Protein AF-A0A378IJ86-F1 (afdb_monomer_lite)

Secondary structure (DSSP, 8-state):
-PPPSEEEEE-SBTTTB-----SS-GGGGGG-EEE--TT-S-S-TTS--TT-EEETTHHHHHHHHHHHHHTTEEEEE--GGGT---GGGHHHHHHHHHHHHHHH-TT-SSS-HHHHHHHHHHTTT---SS--HHHHHHHHHHHT--GGGEEEEES-GGGHHHHHHTT-EEEE----S-TTSTTTTHHHHHHHHHHS-HHHHHHHHHTSSS-HHHHHHHHHHHHHHHHHTHHHHHHHHHHHHHHHS-SS-S----HHHHHHHHHHHHHHHHHHHT-EE--TTSEEEEE-TTT--EEEEEHHHHHHHHHHHHHHTTSS-HHHHHHHHHHHHHHHHHH----PEETTS-BHHHHHHHHHHHHHHHHHHHHHTT-----PPP-

Organism: NCBI:txid28085

Sequence (379 aa):
MTKPKKIVVFDIDGPINHHCGGGDNGEHCNEYNFLPGKDRKQHFPNSSDQTDFFVSNLSYLKLTLEILSKNGIQPVIGSQRIHMLDERYKPVKEAMYNGLNHFFGKNRSYLKEDIAKEIGGELVGLDSNSSKNEILEKYKNKYELKPQDVILIDDNRGYEKPAKASQYKFVFAPRRAQINSVEDNAYLYETLFMTIPAKDIYNSVEKSSASNKEKCDFKKQLLTHQLFHLSKVTKDQLELLKEKELPSNSIDMKPKDTAARQTLQVLQHLIVDNKWELGYFGGVRIRDENTGARNIIPKGMYEILKEIEKAQKGHTTWSNALTVVQNKIAASADRKDHGFFNKRGETTQAFYDKTRQMLQELRDQESKEKVPELSSPVS

InterPro domains:
  IPR036412 HAD-like superfamily [SSF56784] (1-177)

pLDDT: mean 79.18, std 16.99, range [34.69, 98.69]

Radius of gyration: 23.37 Å; chains: 1; bounding box: 64×68×64 Å

Structure (mmCIF, N/CA/C/O backbone):
data_AF-A0A378IJ86-F1
#
_entry.id   AF-A0A378IJ86-F1
#
loop_
_atom_site.group_PDB
_atom_site.id
_atom_site.type_symbol
_atom_site.label_atom_id
_atom_site.label_alt_id
_atom_site.label_comp_id
_atom_site.label_asym_id
_atom_site.label_entity_id
_atom_site.label_seq_id
_atom_site.pdbx_PDB_ins_code
_atom_site.Cartn_x
_atom_site.Cartn_y
_atom_site.Cartn_z
_atom_site.occupancy
_atom_site.B_iso_or_equiv
_atom_site.auth_seq_id
_atom_site.auth_comp_id
_atom_site.auth_asym_id
_atom_site.auth_atom_id
_atom_site.pdbx_PDB_model_num
ATOM 1 N N . MET A 1 1 ? -10.608 -12.003 -17.502 1.00 52.38 1 MET A N 1
ATOM 2 C CA . MET A 1 1 ? -10.211 -11.420 -16.198 1.00 52.38 1 MET A CA 1
ATOM 3 C C . MET A 1 1 ? -11.063 -10.188 -15.964 1.00 52.38 1 MET A C 1
ATOM 5 O O . MET A 1 1 ? -11.328 -9.477 -16.924 1.00 52.38 1 MET A O 1
ATOM 9 N N . THR A 1 2 ? -11.524 -9.950 -14.739 1.00 68.31 2 THR A N 1
ATOM 10 C CA . THR A 1 2 ? -12.200 -8.694 -14.381 1.00 68.31 2 THR A CA 1
ATOM 11 C C . THR A 1 2 ? -11.208 -7.538 -14.479 1.00 68.31 2 THR A C 1
ATOM 13 O O . THR A 1 2 ? -10.095 -7.660 -13.964 1.00 68.31 2 THR A O 1
ATOM 16 N N . LYS A 1 3 ? -11.589 -6.439 -15.142 1.00 85.31 3 LYS A N 1
ATOM 17 C CA . LYS A 1 3 ? -10.769 -5.220 -15.206 1.00 85.31 3 LYS A CA 1
ATOM 18 C C . LYS A 1 3 ? -10.489 -4.708 -13.782 1.00 85.31 3 LYS A C 1
ATOM 20 O O . LYS A 1 3 ? -11.402 -4.753 -12.950 1.00 85.31 3 LYS A O 1
ATOM 25 N N . PRO A 1 4 ? -9.251 -4.283 -13.470 1.00 93.19 4 PRO A N 1
ATOM 26 C CA . PRO A 1 4 ? -8.937 -3.755 -12.151 1.00 93.19 4 PRO A CA 1
ATOM 27 C C . PRO A 1 4 ? -9.655 -2.426 -11.922 1.00 93.19 4 PRO A C 1
ATOM 29 O O . PRO A 1 4 ? -9.916 -1.690 -12.867 1.00 93.19 4 PRO A O 1
ATOM 32 N N . LYS A 1 5 ? -9.966 -2.116 -10.660 1.00 91.06 5 LYS A N 1
ATOM 33 C CA . LYS A 1 5 ? -10.597 -0.833 -10.298 1.00 91.06 5 LYS A CA 1
ATOM 34 C C . LYS A 1 5 ? -9.588 0.306 -10.214 1.00 91.06 5 LYS A C 1
ATOM 36 O O . LYS A 1 5 ? -9.933 1.443 -10.492 1.00 91.06 5 LYS A O 1
ATOM 41 N N . LYS A 1 6 ? -8.364 -0.019 -9.798 1.00 96.62 6 LYS A N 1
ATOM 42 C CA . LYS A 1 6 ? -7.204 0.874 -9.738 1.00 96.62 6 LYS A CA 1
ATOM 43 C C . LYS A 1 6 ? -5.955 0.074 -10.066 1.00 96.62 6 LYS A C 1
ATOM 45 O O . LYS A 1 6 ? -5.942 -1.155 -9.911 1.00 96.62 6 LYS A O 1
ATOM 50 N N . ILE A 1 7 ? -4.895 0.761 -10.455 1.00 98.44 7 ILE A N 1
ATOM 51 C CA . ILE A 1 7 ? -3.572 0.160 -10.619 1.00 98.44 7 ILE A CA 1
ATOM 52 C C . ILE A 1 7 ? -2.550 0.868 -9.739 1.00 98.44 7 ILE A C 1
ATOM 54 O O . ILE A 1 7 ? -2.640 2.067 -9.474 1.00 98.44 7 ILE A O 1
ATOM 58 N N . VAL A 1 8 ? -1.552 0.101 -9.317 1.00 98.69 8 VAL A N 1
ATOM 59 C CA . VAL A 1 8 ? -0.377 0.619 -8.623 1.00 98.69 8 VAL A CA 1
ATOM 60 C C . VAL A 1 8 ? 0.835 0.304 -9.484 1.00 98.69 8 VAL A C 1
ATOM 62 O O . VAL A 1 8 ? 1.158 -0.859 -9.723 1.00 98.69 8 VAL A O 1
ATOM 65 N N . VAL A 1 9 ? 1.469 1.346 -9.994 1.00 98.56 9 VAL A N 1
ATOM 66 C CA . VAL A 1 9 ? 2.594 1.292 -10.918 1.00 98.56 9 VAL A CA 1
ATOM 67 C C . VAL A 1 9 ? 3.873 1.411 -10.096 1.00 98.56 9 VAL A C 1
ATOM 69 O O . VAL A 1 9 ? 4.195 2.485 -9.599 1.00 98.56 9 VAL A O 1
ATOM 72 N N . PHE A 1 10 ? 4.577 0.297 -9.908 1.00 98.44 10 PHE A N 1
ATOM 73 C CA . PHE A 1 10 ? 5.804 0.247 -9.115 1.00 98.44 10 PHE A CA 1
ATOM 74 C C . PHE A 1 10 ? 7.016 0.518 -9.992 1.00 98.44 10 PHE A C 1
ATOM 76 O O . PHE A 1 10 ? 7.268 -0.253 -10.926 1.00 98.44 10 PHE A O 1
ATOM 83 N N . ASP A 1 11 ? 7.818 1.528 -9.659 1.00 96.94 11 ASP A N 1
ATOM 84 C CA . ASP A 1 11 ? 9.208 1.465 -10.081 1.00 96.94 11 ASP A CA 1
ATOM 85 C C . ASP A 1 11 ? 9.896 0.231 -9.487 1.00 96.94 11 ASP A C 1
ATOM 87 O O . ASP A 1 11 ? 9.488 -0.326 -8.463 1.00 96.94 11 ASP A O 1
ATOM 91 N N . ILE A 1 12 ? 10.921 -0.229 -10.190 1.00 94.69 12 ILE A N 1
ATOM 92 C CA . ILE A 1 12 ? 11.701 -1.390 -9.802 1.00 94.69 12 ILE A CA 1
ATOM 93 C C . ILE A 1 12 ? 12.874 -0.938 -8.956 1.00 94.69 12 ILE A C 1
ATOM 95 O O . ILE A 1 12 ? 12.980 -1.388 -7.822 1.00 94.69 12 ILE A O 1
ATOM 99 N N . ASP A 1 13 ? 13.724 -0.058 -9.474 1.00 89.94 13 ASP A N 1
ATOM 100 C CA . ASP A 1 13 ? 14.912 0.397 -8.755 1.00 89.94 13 ASP A CA 1
ATOM 101 C C . ASP A 1 13 ? 14.500 1.344 -7.634 1.00 89.94 13 ASP A C 1
ATOM 103 O O . ASP A 1 13 ? 13.776 2.293 -7.883 1.00 89.94 13 ASP A O 1
ATOM 107 N N . GLY A 1 14 ? 14.887 1.036 -6.395 1.00 90.12 14 GLY A N 1
ATOM 108 C CA . GLY A 1 14 ? 14.390 1.737 -5.212 1.00 90.12 14 GLY A CA 1
ATOM 109 C C . GLY A 1 14 ? 13.197 1.020 -4.572 1.00 90.12 14 GLY A C 1
ATOM 110 O O . GLY A 1 14 ? 13.400 0.281 -3.610 1.00 90.12 14 GLY A O 1
ATOM 111 N N . PRO A 1 15 ? 11.945 1.157 -5.049 1.00 94.56 15 PRO A N 1
ATOM 112 C CA . PRO A 1 15 ? 10.793 0.597 -4.341 1.00 94.56 15 PRO A CA 1
ATOM 113 C C . PRO A 1 15 ? 10.793 -0.932 -4.198 1.00 94.56 15 PRO A C 1
ATOM 115 O O . PRO A 1 15 ? 10.200 -1.438 -3.243 1.00 94.56 15 PRO A O 1
ATOM 118 N N . ILE A 1 16 ? 11.429 -1.678 -5.110 1.00 94.94 16 ILE A N 1
ATOM 119 C CA . ILE A 1 16 ? 11.477 -3.153 -5.083 1.00 94.94 16 ILE A CA 1
ATOM 120 C C . ILE A 1 16 ? 12.928 -3.641 -5.026 1.00 94.94 16 ILE A C 1
ATOM 122 O O . ILE A 1 16 ? 13.309 -4.305 -4.064 1.00 94.94 16 ILE A O 1
ATOM 126 N N . ASN A 1 17 ? 13.706 -3.321 -6.059 1.00 91.38 17 ASN A N 1
ATOM 127 C CA . ASN A 1 17 ? 15.120 -3.625 -6.209 1.00 91.38 17 ASN A CA 1
ATOM 128 C C . ASN A 1 17 ? 15.953 -2.544 -5.516 1.00 91.38 17 ASN A C 1
ATOM 130 O O . ASN A 1 17 ? 16.263 -1.510 -6.109 1.00 91.38 17 ASN A O 1
ATOM 134 N N . HIS A 1 18 ? 16.286 -2.767 -4.250 1.00 83.25 18 HIS A N 1
ATOM 135 C CA . HIS A 1 18 ? 17.039 -1.805 -3.453 1.00 83.25 18 HIS A CA 1
ATOM 136 C C . HIS A 1 18 ? 18.303 -2.443 -2.898 1.00 83.25 18 HIS A C 1
ATOM 138 O O . HIS A 1 18 ? 18.242 -3.318 -2.030 1.00 83.25 18 HIS A O 1
ATOM 144 N N . HIS A 1 19 ? 19.449 -1.982 -3.393 1.00 70.44 19 HIS A N 1
ATOM 145 C CA . HIS A 1 19 ? 20.744 -2.368 -2.863 1.00 70.44 19 HIS A CA 1
ATOM 146 C C . HIS A 1 19 ? 21.157 -1.391 -1.760 1.00 70.44 19 HIS A C 1
ATOM 148 O O . HIS A 1 19 ? 21.377 -0.210 -2.018 1.00 70.44 19 HIS A O 1
ATOM 154 N N . CYS A 1 20 ? 21.303 -1.881 -0.533 1.00 56.44 20 CYS A N 1
ATOM 155 C CA . CYS A 1 20 ? 21.962 -1.122 0.521 1.00 56.44 20 CYS A CA 1
ATOM 156 C C . CYS A 1 20 ? 23.473 -1.365 0.411 1.00 56.44 20 CYS A C 1
ATOM 158 O O . CYS A 1 20 ? 23.983 -2.353 0.936 1.00 56.44 20 CYS A O 1
ATOM 160 N N . GLY A 1 21 ? 24.185 -0.490 -0.299 1.00 45.97 21 GLY A N 1
ATOM 161 C CA . GLY A 1 21 ? 25.644 -0.517 -0.384 1.00 45.97 21 GLY A CA 1
ATOM 162 C C . GLY A 1 21 ? 26.249 0.851 -0.066 1.00 45.97 21 GLY A C 1
ATOM 163 O O . GLY A 1 21 ? 26.013 1.799 -0.808 1.00 45.97 21 GLY A O 1
ATOM 164 N N . GLY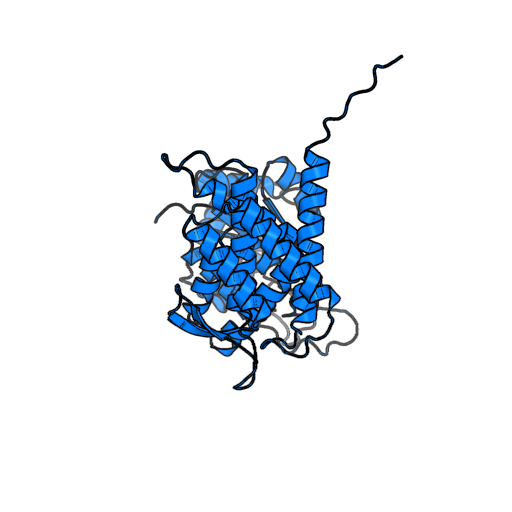 A 1 22 ? 27.058 0.937 1.001 1.00 39.12 22 GLY A N 1
ATOM 165 C CA . GLY A 1 22 ? 28.133 1.939 1.111 1.00 39.12 22 GLY A CA 1
ATOM 166 C C . GLY A 1 22 ? 27.963 3.127 2.071 1.00 39.12 22 GLY A C 1
ATOM 167 O O . GLY A 1 22 ? 28.344 4.233 1.704 1.00 39.12 22 GLY A O 1
ATOM 168 N N . GLY A 1 23 ? 27.451 2.930 3.288 1.00 36.47 23 GLY A N 1
ATOM 169 C CA . GLY A 1 23 ? 27.696 3.844 4.416 1.00 36.47 23 GLY A CA 1
ATOM 170 C C . GLY A 1 23 ? 28.409 3.077 5.529 1.00 36.47 23 GLY A C 1
ATOM 171 O O . GLY A 1 23 ? 28.021 1.940 5.787 1.00 36.47 23 GLY A O 1
ATOM 172 N N . ASP A 1 24 ? 29.473 3.650 6.099 1.00 37.84 24 ASP A N 1
ATOM 173 C CA . ASP A 1 24 ? 30.420 2.994 7.014 1.00 37.84 24 ASP A CA 1
ATOM 174 C C . ASP A 1 24 ? 29.744 2.059 8.031 1.00 37.84 24 ASP A C 1
ATOM 176 O O . ASP A 1 24 ? 28.826 2.456 8.746 1.00 37.84 24 ASP A O 1
ATOM 180 N N . ASN A 1 25 ? 30.258 0.826 8.099 1.00 40.72 25 ASN A N 1
ATOM 181 C CA . ASN A 1 25 ? 29.787 -0.339 8.865 1.00 40.72 25 ASN A CA 1
ATOM 182 C C . ASN A 1 25 ? 28.848 -1.256 8.065 1.00 40.72 25 ASN A C 1
ATOM 184 O O . ASN A 1 25 ? 27.633 -1.295 8.254 1.00 40.72 25 ASN A O 1
ATOM 188 N N . GLY A 1 26 ? 29.458 -2.074 7.198 1.00 41.69 26 GLY A N 1
ATOM 189 C CA . GLY A 1 26 ? 28.837 -3.184 6.463 1.00 41.69 26 GLY A CA 1
ATOM 190 C C . GLY A 1 26 ? 28.311 -4.337 7.334 1.00 41.69 26 GLY A C 1
ATOM 191 O O . GLY A 1 26 ? 28.428 -5.496 6.949 1.00 41.69 26 GLY A O 1
ATOM 192 N N . GLU A 1 27 ? 27.726 -4.045 8.494 1.00 43.28 27 GLU A N 1
ATOM 193 C CA . GLU A 1 27 ? 27.192 -5.038 9.433 1.00 43.28 27 GLU A CA 1
ATOM 194 C C . GLU A 1 27 ? 25.746 -5.461 9.122 1.00 43.28 27 GLU A C 1
ATOM 196 O O . GLU A 1 27 ? 25.273 -6.465 9.647 1.00 43.28 27 GLU A O 1
ATOM 201 N N . HIS A 1 28 ? 25.044 -4.774 8.213 1.00 45.78 28 HIS A N 1
ATOM 202 C CA . HIS A 1 28 ? 23.647 -5.093 7.873 1.00 45.78 28 HIS A CA 1
ATOM 203 C C . HIS A 1 28 ? 23.466 -5.857 6.552 1.00 45.78 28 HIS A C 1
ATOM 205 O O . HIS A 1 28 ? 22.340 -6.070 6.111 1.00 45.78 28 HIS A O 1
ATOM 211 N N . CYS A 1 29 ? 24.553 -6.311 5.913 1.00 46.25 29 CYS A N 1
ATOM 212 C CA . CYS A 1 29 ? 24.481 -6.924 4.582 1.00 46.25 29 CYS A CA 1
ATOM 213 C C . CYS A 1 29 ? 24.061 -8.403 4.533 1.00 46.25 29 CYS A C 1
ATOM 215 O O . CYS A 1 29 ? 23.881 -8.951 3.446 1.00 46.25 29 CYS A O 1
ATOM 217 N N . ASN A 1 30 ? 23.879 -9.048 5.686 1.00 42.94 30 ASN A N 1
ATOM 218 C CA . ASN A 1 30 ? 23.699 -10.501 5.774 1.00 42.94 30 ASN A CA 1
ATOM 219 C C . ASN A 1 30 ? 22.229 -10.973 5.774 1.00 42.94 30 ASN A C 1
ATOM 221 O O . ASN A 1 30 ? 21.989 -12.175 5.834 1.00 42.94 30 ASN A O 1
ATOM 225 N N . GLU A 1 31 ? 21.247 -10.068 5.686 1.00 53.41 31 GLU A N 1
ATOM 226 C CA . GLU A 1 31 ? 19.810 -10.403 5.779 1.00 53.41 31 GLU A CA 1
ATOM 227 C C . GLU A 1 31 ? 19.014 -10.153 4.481 1.00 53.41 31 GLU A C 1
ATOM 229 O O . GLU A 1 31 ? 17.782 -10.110 4.494 1.00 53.41 31 GLU A O 1
ATOM 234 N N . TYR A 1 32 ? 19.681 -9.983 3.335 1.00 64.44 32 TYR A N 1
ATOM 235 C CA . TYR A 1 32 ? 18.989 -9.686 2.078 1.00 64.44 32 TYR A CA 1
ATOM 236 C C . TYR A 1 32 ? 18.522 -10.928 1.325 1.00 64.44 32 TYR A C 1
ATOM 238 O O . TYR A 1 32 ? 19.252 -11.903 1.150 1.00 64.44 32 TYR A O 1
ATOM 246 N N . ASN A 1 33 ? 17.322 -10.823 0.753 1.00 77.88 33 ASN A N 1
ATOM 247 C CA . ASN A 1 33 ? 16.892 -11.711 -0.317 1.00 77.88 33 ASN A CA 1
ATOM 248 C C . ASN A 1 33 ? 17.600 -11.261 -1.598 1.00 77.88 33 ASN A C 1
ATOM 250 O O . ASN A 1 33 ? 17.225 -10.255 -2.205 1.00 77.88 33 ASN A O 1
ATOM 254 N N . PHE A 1 34 ? 18.663 -11.977 -1.949 1.00 83.62 34 PHE A N 1
ATOM 255 C CA . PHE A 1 34 ? 19.580 -11.634 -3.029 1.00 83.62 34 PHE A CA 1
ATOM 256 C C . PHE A 1 34 ? 19.547 -12.691 -4.132 1.00 83.62 34 PHE A C 1
ATOM 258 O O . PHE A 1 34 ? 19.656 -13.886 -3.859 1.00 83.62 34 PHE A O 1
ATOM 265 N N . LEU A 1 35 ? 19.407 -12.241 -5.378 1.00 82.69 35 LEU A N 1
ATOM 266 C CA . LEU A 1 35 ? 19.596 -13.067 -6.561 1.00 82.69 35 LEU A CA 1
ATOM 267 C C . LEU A 1 35 ? 20.782 -12.504 -7.358 1.00 82.69 35 LEU A C 1
ATOM 269 O O . LEU A 1 35 ? 20.665 -11.390 -7.878 1.00 82.69 35 LEU A O 1
ATOM 273 N N . PRO A 1 36 ? 21.900 -13.244 -7.472 1.00 78.25 36 PRO A N 1
ATOM 274 C CA . PRO A 1 36 ? 23.038 -12.793 -8.258 1.00 78.25 36 PRO A CA 1
ATOM 275 C C . PRO A 1 36 ? 22.717 -12.771 -9.753 1.00 78.25 36 PRO A C 1
ATOM 277 O O . PRO A 1 36 ? 21.987 -13.630 -10.264 1.00 78.25 36 PRO A O 1
ATOM 280 N N . GLY A 1 37 ? 23.331 -11.825 -10.462 1.00 76.12 37 GLY A N 1
ATOM 281 C CA . GLY A 1 37 ? 23.364 -11.804 -11.919 1.00 76.12 37 GLY A CA 1
ATOM 282 C C . GLY A 1 37 ? 23.957 -13.091 -12.503 1.00 76.12 37 GLY A C 1
ATOM 283 O O . GLY A 1 37 ? 24.889 -13.674 -11.945 1.00 76.12 37 GLY A O 1
ATOM 284 N N . LYS A 1 38 ? 23.427 -13.552 -13.645 1.00 66.94 38 LYS A N 1
ATOM 285 C CA . LYS A 1 38 ? 23.841 -14.826 -14.272 1.00 66.94 38 LYS A CA 1
ATOM 286 C C . LYS A 1 38 ? 25.328 -14.875 -14.649 1.00 66.94 38 LYS A C 1
ATOM 288 O O . LYS A 1 38 ? 25.912 -15.952 -14.599 1.00 66.94 38 LYS A O 1
ATOM 293 N N . ASP A 1 39 ? 25.928 -13.729 -14.970 1.00 62.59 39 ASP A N 1
ATOM 294 C CA . ASP A 1 39 ? 27.309 -13.619 -15.464 1.00 62.59 39 ASP A CA 1
ATOM 295 C C . ASP A 1 39 ? 28.267 -12.984 -14.440 1.00 62.59 39 ASP A C 1
ATOM 297 O O . ASP A 1 39 ? 29.343 -12.484 -14.789 1.00 62.59 39 ASP A O 1
ATOM 301 N N . ARG A 1 40 ? 27.884 -12.989 -13.158 1.00 63.50 40 ARG A N 1
ATOM 302 C CA . ARG A 1 40 ? 28.644 -12.361 -12.075 1.00 63.50 40 ARG A CA 1
ATOM 303 C C . ARG A 1 40 ? 30.025 -13.009 -11.938 1.00 63.50 40 ARG A C 1
ATOM 305 O O . ARG A 1 40 ? 30.159 -14.146 -11.488 1.00 63.50 40 ARG A O 1
ATOM 312 N N . LYS A 1 41 ? 31.078 -12.265 -12.294 1.00 53.88 41 LYS A N 1
ATOM 313 C CA . LYS A 1 41 ? 32.465 -12.772 -12.332 1.00 53.88 41 LYS A CA 1
ATOM 314 C C . LYS A 1 41 ? 33.105 -13.002 -10.952 1.00 53.88 41 LYS A C 1
ATOM 316 O O . LYS A 1 41 ? 34.183 -13.586 -10.898 1.00 53.88 41 LYS A O 1
ATOM 321 N N . GLN A 1 42 ? 32.489 -12.568 -9.843 1.00 48.97 42 GLN A N 1
ATOM 322 C CA . GLN A 1 42 ? 33.020 -12.754 -8.481 1.00 48.97 42 GLN A CA 1
ATOM 323 C C . GLN A 1 42 ? 31.921 -13.036 -7.437 1.00 48.97 42 GLN A C 1
ATOM 325 O O . GLN A 1 42 ? 30.808 -12.520 -7.507 1.00 48.97 42 GLN A O 1
ATOM 330 N N . HIS A 1 43 ? 32.247 -13.852 -6.429 1.00 45.84 43 HIS A N 1
ATOM 331 C CA . HIS A 1 43 ? 31.351 -14.279 -5.340 1.00 45.84 43 HIS A CA 1
ATOM 332 C C . HIS A 1 43 ? 31.147 -13.242 -4.209 1.00 45.84 43 HIS A C 1
ATOM 334 O O . HIS A 1 43 ? 30.522 -13.568 -3.207 1.00 45.84 43 HIS A O 1
ATOM 340 N N . PHE A 1 44 ? 31.612 -11.991 -4.341 1.00 44.28 44 PHE A N 1
ATOM 341 C CA . PHE A 1 44 ? 31.562 -11.007 -3.244 1.00 44.28 44 PHE A CA 1
ATOM 342 C C . PHE A 1 44 ? 30.490 -9.916 -3.435 1.00 44.28 44 PHE A C 1
ATOM 344 O O . PHE A 1 44 ? 30.369 -9.386 -4.535 1.00 44.28 44 PHE A O 1
ATOM 351 N N . PRO A 1 45 ? 29.713 -9.550 -2.397 1.00 48.81 45 PRO A N 1
ATOM 352 C CA . PRO A 1 45 ? 28.583 -8.603 -2.450 1.00 48.81 45 PRO A CA 1
ATOM 353 C C . PRO A 1 45 ? 28.964 -7.117 -2.625 1.00 48.81 45 PRO A C 1
ATOM 355 O O . PRO A 1 45 ? 28.083 -6.267 -2.600 1.00 48.81 45 PRO A O 1
ATOM 358 N N . ASN A 1 46 ? 30.247 -6.786 -2.821 1.00 48.28 46 ASN A N 1
ATOM 359 C CA . ASN A 1 46 ? 30.740 -5.400 -2.758 1.00 48.28 46 ASN A CA 1
ATOM 360 C C . ASN A 1 46 ? 30.872 -4.685 -4.117 1.00 48.28 46 ASN A C 1
ATOM 362 O O . ASN A 1 46 ? 31.369 -3.562 -4.163 1.00 48.28 46 ASN A O 1
ATOM 366 N N . SER A 1 47 ? 30.440 -5.300 -5.220 1.00 45.84 47 SER A N 1
ATOM 367 C CA . SER A 1 47 ? 30.302 -4.626 -6.516 1.00 45.84 47 SER A CA 1
ATOM 368 C C . SER A 1 47 ? 28.831 -4.591 -6.913 1.00 45.84 47 SER A C 1
ATOM 370 O O . SER A 1 47 ? 28.216 -5.653 -7.022 1.00 45.84 47 SER A O 1
ATOM 372 N N . SER A 1 48 ? 28.285 -3.396 -7.146 1.00 58.38 48 SER A N 1
ATOM 373 C CA . SER A 1 48 ? 26.925 -3.172 -7.643 1.00 58.38 48 SER A CA 1
ATOM 374 C C . SER A 1 48 ? 26.806 -3.593 -9.111 1.00 58.38 48 SER A C 1
ATOM 376 O O . SER A 1 48 ? 26.748 -2.768 -10.024 1.00 58.38 48 SER A O 1
ATOM 378 N N . ASP A 1 49 ? 26.808 -4.904 -9.355 1.00 72.25 49 ASP A N 1
ATOM 379 C CA . ASP A 1 49 ? 26.460 -5.441 -10.664 1.00 72.25 49 ASP A CA 1
ATOM 380 C C . ASP A 1 49 ? 25.019 -5.015 -10.981 1.00 72.25 49 ASP A C 1
ATOM 382 O O . ASP A 1 49 ? 24.096 -5.262 -10.209 1.00 72.25 49 ASP A O 1
ATOM 386 N N . GLN A 1 50 ? 24.807 -4.344 -12.112 1.00 75.06 50 GLN A N 1
ATOM 387 C CA . GLN A 1 50 ? 23.476 -3.861 -12.503 1.00 75.06 50 GLN A CA 1
ATOM 388 C C . GLN A 1 50 ? 22.489 -5.007 -12.790 1.00 75.06 50 GLN A C 1
ATOM 390 O O . GLN A 1 50 ? 21.285 -4.772 -12.933 1.00 75.06 50 GLN A O 1
ATOM 395 N N . THR A 1 51 ? 22.996 -6.240 -12.886 1.00 82.19 51 THR A N 1
ATOM 396 C CA . THR A 1 51 ? 22.222 -7.473 -13.047 1.00 82.19 51 THR A CA 1
ATOM 397 C C . THR A 1 51 ? 21.946 -8.204 -11.730 1.00 82.19 51 THR A C 1
ATOM 399 O O . THR A 1 51 ? 21.210 -9.192 -11.735 1.00 82.19 51 THR A O 1
ATOM 402 N N . ASP A 1 52 ? 22.469 -7.714 -10.604 1.00 84.19 52 ASP A N 1
ATOM 403 C CA . ASP A 1 52 ? 22.094 -8.186 -9.274 1.00 84.19 52 ASP A CA 1
ATOM 404 C C . ASP A 1 52 ? 20.687 -7.670 -8.897 1.00 84.19 52 ASP A C 1
ATOM 406 O O . ASP A 1 52 ? 20.282 -6.563 -9.268 1.00 84.19 52 ASP A O 1
ATOM 410 N N . PHE A 1 53 ? 19.920 -8.480 -8.155 1.00 88.06 53 PHE A N 1
ATOM 411 C CA . PHE A 1 53 ? 18.563 -8.125 -7.724 1.00 88.06 53 PHE A CA 1
ATOM 412 C C . PHE A 1 53 ? 18.370 -8.356 -6.222 1.00 88.06 53 PHE A C 1
ATOM 414 O O . PHE A 1 53 ? 18.528 -9.477 -5.729 1.00 88.06 53 PHE A O 1
ATOM 421 N N . PHE A 1 54 ? 17.987 -7.301 -5.499 1.00 88.50 54 PHE A N 1
ATOM 422 C CA . PHE A 1 54 ? 17.873 -7.293 -4.038 1.00 88.50 54 PHE A CA 1
ATOM 423 C C . PHE A 1 54 ? 16.463 -6.914 -3.595 1.00 88.50 54 PHE A C 1
ATOM 425 O O . PHE A 1 54 ? 15.972 -5.846 -3.947 1.00 88.50 54 PHE A O 1
ATOM 432 N N . VAL A 1 55 ? 15.833 -7.741 -2.758 1.00 90.50 55 VAL A N 1
ATOM 433 C CA . VAL A 1 55 ? 14.536 -7.420 -2.139 1.00 90.50 55 VAL A CA 1
ATOM 434 C C . VAL A 1 55 ? 14.672 -7.433 -0.618 1.00 90.50 55 VAL A C 1
ATOM 436 O O . VAL A 1 55 ? 14.468 -8.449 0.052 1.00 90.50 55 VAL A O 1
ATOM 439 N N . SER A 1 56 ? 15.033 -6.283 -0.054 1.00 85.06 56 SER A N 1
ATOM 440 C CA . SER A 1 56 ? 15.352 -6.145 1.372 1.00 85.06 56 SER A CA 1
ATOM 441 C C . SER A 1 56 ? 14.142 -6.287 2.306 1.00 85.06 56 SER A C 1
ATOM 443 O O . SER A 1 56 ? 14.286 -6.808 3.407 1.00 85.06 56 SER A O 1
ATOM 445 N N . ASN A 1 57 ? 12.938 -5.928 1.852 1.00 89.19 57 ASN A N 1
ATOM 446 C CA . ASN A 1 57 ? 11.687 -6.015 2.617 1.00 89.19 57 ASN A CA 1
ATOM 447 C C . ASN A 1 57 ? 10.703 -7.066 2.061 1.00 89.19 57 ASN A C 1
ATOM 449 O O . ASN A 1 57 ? 9.487 -6.851 2.036 1.00 89.19 57 ASN A O 1
ATOM 453 N N . LEU A 1 58 ? 11.219 -8.215 1.600 1.00 91.56 58 LEU A N 1
ATOM 454 C CA . LEU A 1 58 ? 10.470 -9.211 0.817 1.00 91.56 58 LEU A CA 1
ATOM 455 C C . LEU A 1 58 ? 9.108 -9.597 1.409 1.00 91.56 58 LEU A C 1
ATOM 457 O O . LEU A 1 58 ? 8.111 -9.534 0.690 1.00 91.56 58 LEU A O 1
ATOM 461 N N . SER A 1 59 ? 9.036 -9.985 2.687 1.00 91.88 59 SER A N 1
ATOM 462 C CA . SER A 1 59 ? 7.770 -10.429 3.294 1.00 91.88 59 SER A CA 1
ATOM 463 C C . SER A 1 59 ? 6.705 -9.324 3.289 1.00 91.88 59 SER A C 1
ATOM 465 O O . SER A 1 59 ? 5.539 -9.597 3.001 1.00 91.88 59 SER A O 1
ATOM 467 N N . TYR A 1 60 ? 7.102 -8.071 3.530 1.00 94.75 60 TYR A N 1
ATOM 468 C CA . TYR A 1 60 ? 6.212 -6.906 3.534 1.00 94.75 60 TYR A CA 1
ATOM 469 C C . TYR A 1 60 ? 5.720 -6.556 2.134 1.00 94.75 60 TYR A C 1
ATOM 471 O O . TYR A 1 60 ? 4.516 -6.389 1.911 1.00 94.75 60 TYR A O 1
ATOM 479 N N . LEU A 1 61 ? 6.646 -6.488 1.177 1.00 96.69 61 LEU A N 1
ATOM 480 C CA . LEU A 1 61 ? 6.336 -6.197 -0.215 1.00 96.69 61 LEU A CA 1
ATOM 481 C C . LEU A 1 61 ? 5.439 -7.287 -0.814 1.00 96.69 61 LEU A C 1
ATOM 483 O O . LEU A 1 61 ? 4.398 -6.978 -1.393 1.00 96.69 61 LEU A O 1
ATOM 487 N N . LYS A 1 62 ? 5.778 -8.566 -0.611 1.00 96.38 62 LYS A N 1
ATOM 488 C CA . LYS A 1 62 ? 4.982 -9.704 -1.091 1.00 96.38 62 LYS A CA 1
ATOM 489 C C . LYS A 1 62 ? 3.561 -9.672 -0.535 1.00 96.38 62 LYS A C 1
ATOM 491 O O . LYS A 1 62 ? 2.605 -9.769 -1.303 1.00 96.38 62 LYS A O 1
ATOM 496 N N . LEU A 1 63 ? 3.414 -9.495 0.779 1.00 97.19 63 LEU A N 1
ATOM 497 C CA . LEU A 1 63 ? 2.099 -9.435 1.413 1.00 97.19 63 LEU A CA 1
ATOM 498 C C . LEU A 1 63 ? 1.284 -8.237 0.897 1.00 97.19 63 LEU A C 1
ATOM 500 O O . LEU A 1 63 ? 0.098 -8.386 0.614 1.00 97.19 63 LEU A O 1
ATOM 504 N N . THR A 1 64 ? 1.919 -7.084 0.682 1.00 98.50 64 THR A N 1
ATOM 505 C CA . THR A 1 64 ? 1.274 -5.896 0.096 1.00 98.50 64 THR A CA 1
ATOM 506 C C . THR A 1 64 ? 0.766 -6.158 -1.323 1.00 98.50 64 THR A C 1
ATOM 508 O O . THR A 1 64 ? -0.401 -5.896 -1.614 1.00 98.50 64 THR A O 1
ATOM 511 N N . LEU A 1 65 ? 1.599 -6.731 -2.199 1.00 98.25 65 LEU A N 1
ATOM 512 C CA . LEU A 1 65 ? 1.227 -7.063 -3.581 1.00 98.25 65 LEU A CA 1
ATOM 513 C C . LEU A 1 65 ? 0.058 -8.060 -3.639 1.00 98.25 65 LEU A C 1
ATOM 515 O O . LEU A 1 65 ? -0.862 -7.905 -4.448 1.00 98.25 65 LEU A O 1
ATOM 519 N N . GLU A 1 66 ? 0.058 -9.058 -2.752 1.00 96.44 66 GLU A N 1
ATOM 520 C CA . GLU A 1 66 ? -1.038 -10.021 -2.625 1.00 96.44 66 GLU A CA 1
ATOM 521 C C . GLU A 1 66 ? -2.336 -9.373 -2.130 1.00 96.44 66 GLU A C 1
ATOM 523 O O . GLU A 1 66 ? -3.405 -9.675 -2.666 1.00 96.44 66 GLU A O 1
ATOM 528 N N . ILE A 1 67 ? -2.262 -8.485 -1.131 1.00 97.50 67 ILE A N 1
ATOM 529 C CA . ILE A 1 67 ? -3.428 -7.756 -0.612 1.00 97.50 67 ILE A CA 1
ATOM 530 C C . ILE A 1 67 ? -4.029 -6.874 -1.708 1.00 97.50 67 ILE A C 1
ATOM 532 O O . ILE A 1 67 ? -5.240 -6.938 -1.925 1.00 97.50 67 ILE A O 1
ATOM 536 N N . LEU A 1 68 ? -3.205 -6.109 -2.431 1.00 97.88 68 LEU A N 1
ATOM 537 C CA . LEU A 1 68 ? -3.652 -5.289 -3.561 1.00 97.88 68 LEU A CA 1
ATOM 538 C C . LEU A 1 68 ? -4.397 -6.145 -4.592 1.00 97.88 68 LEU A C 1
ATOM 540 O O . LEU A 1 68 ? -5.572 -5.899 -4.877 1.00 97.88 68 LEU A O 1
ATOM 544 N N . SER A 1 69 ? -3.752 -7.217 -5.062 1.00 95.12 69 SER A N 1
ATOM 545 C CA . SER A 1 69 ? -4.313 -8.090 -6.095 1.00 95.12 69 SER A CA 1
ATOM 546 C C . SER A 1 69 ? -5.627 -8.754 -5.668 1.00 95.12 69 SER A C 1
ATOM 548 O O . SER A 1 69 ? -6.586 -8.762 -6.441 1.00 95.12 69 SER A O 1
ATOM 550 N N . LYS A 1 70 ? -5.720 -9.256 -4.427 1.00 93.81 70 LYS A N 1
ATOM 551 C CA . LYS A 1 70 ? -6.946 -9.881 -3.894 1.00 93.81 70 LYS A CA 1
ATOM 552 C C . LYS A 1 70 ? -8.112 -8.901 -3.743 1.00 93.81 70 LYS A C 1
ATOM 554 O O . LYS A 1 70 ? -9.259 -9.338 -3.740 1.00 93.81 70 LYS A O 1
ATOM 559 N N . ASN A 1 71 ? -7.837 -7.601 -3.649 1.00 94.00 71 ASN A N 1
ATOM 560 C CA . ASN A 1 71 ? -8.851 -6.549 -3.544 1.00 94.00 71 ASN A CA 1
ATOM 561 C C . ASN A 1 71 ? -9.157 -5.869 -4.892 1.00 94.00 71 ASN A C 1
ATOM 563 O O . ASN A 1 71 ? -9.779 -4.808 -4.926 1.00 94.00 71 ASN A O 1
ATOM 567 N N . GLY A 1 72 ? -8.760 -6.480 -6.016 1.00 93.94 72 GLY A N 1
ATOM 568 C CA . GLY A 1 72 ? -9.067 -5.973 -7.358 1.00 93.94 72 GLY A CA 1
ATOM 569 C C . GLY A 1 72 ? -8.260 -4.735 -7.762 1.00 93.94 72 GLY A C 1
ATOM 570 O O . GLY A 1 72 ? -8.649 -4.034 -8.701 1.00 93.94 72 GLY A O 1
ATOM 571 N N . ILE A 1 73 ? -7.155 -4.470 -7.061 1.00 97.38 73 ILE A N 1
ATOM 572 C CA . ILE A 1 73 ? -6.160 -3.453 -7.401 1.00 97.38 73 ILE A CA 1
ATOM 573 C C . ILE A 1 73 ? -4.996 -4.169 -8.081 1.00 97.38 73 ILE A C 1
ATOM 575 O O . ILE A 1 73 ? -4.506 -5.163 -7.554 1.00 97.38 73 ILE A O 1
ATOM 579 N N . GLN A 1 74 ? -4.551 -3.709 -9.249 1.00 97.81 74 GLN A N 1
ATOM 580 C CA . GLN A 1 74 ? -3.526 -4.415 -10.026 1.00 97.81 74 GLN A CA 1
ATOM 581 C C . GLN A 1 74 ? -2.148 -3.758 -9.861 1.00 97.81 74 GLN A C 1
ATOM 583 O O . GLN A 1 74 ? -1.932 -2.673 -10.403 1.00 97.81 74 GLN A O 1
ATOM 588 N N . PRO A 1 75 ? -1.180 -4.408 -9.186 1.00 98.44 75 PRO A N 1
ATOM 589 C CA . PRO A 1 75 ? 0.204 -3.964 -9.227 1.00 98.44 75 PRO A CA 1
ATOM 590 C C . PRO A 1 75 ? 0.824 -4.272 -10.595 1.00 98.44 75 PRO A C 1
ATOM 592 O O . PRO A 1 75 ? 0.722 -5.406 -11.089 1.00 98.44 75 PRO A O 1
ATOM 595 N N . VAL A 1 76 ? 1.480 -3.281 -11.193 1.00 98.50 76 VAL A N 1
ATOM 596 C CA . VAL A 1 76 ? 2.152 -3.358 -12.500 1.00 98.50 76 VAL A CA 1
ATOM 597 C C . VAL A 1 76 ? 3.549 -2.735 -12.444 1.00 98.50 76 VAL A C 1
ATOM 599 O O . VAL A 1 76 ? 3.876 -2.022 -11.499 1.00 98.50 76 VAL A O 1
ATOM 602 N N . ILE A 1 77 ? 4.385 -3.028 -13.444 1.00 98.19 77 ILE A N 1
ATOM 603 C CA . ILE A 1 77 ? 5.781 -2.568 -13.502 1.00 98.19 77 ILE A CA 1
ATOM 604 C C . ILE A 1 77 ? 5.851 -1.205 -14.200 1.00 98.19 77 ILE A C 1
ATOM 606 O O . ILE A 1 77 ? 5.426 -1.081 -15.345 1.00 98.19 77 ILE A O 1
ATOM 610 N N . GLY A 1 78 ? 6.432 -0.214 -13.532 1.00 95.38 78 GLY A N 1
ATOM 611 C CA . GLY A 1 78 ? 6.584 1.176 -13.970 1.00 95.38 78 GLY A CA 1
ATOM 612 C C . GLY A 1 78 ? 8.018 1.635 -14.217 1.00 95.38 78 GLY A C 1
ATOM 613 O O . GLY A 1 78 ? 8.276 2.835 -1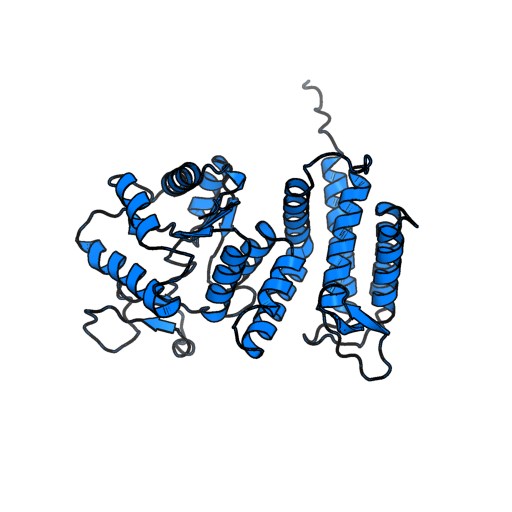4.225 1.00 95.38 78 GLY A O 1
ATOM 614 N N . SER A 1 79 ? 8.963 0.709 -14.360 1.00 93.19 79 SER A N 1
ATOM 615 C CA . SER A 1 79 ? 10.373 1.048 -14.564 1.00 93.19 79 SER A CA 1
ATOM 616 C C . SER A 1 79 ? 10.669 1.434 -16.010 1.00 93.19 79 SER A C 1
ATOM 618 O O . SER A 1 79 ? 10.142 0.824 -16.940 1.00 93.19 79 SER A O 1
ATOM 620 N N . GLN A 1 80 ? 11.592 2.374 -16.217 1.00 89.81 80 GLN A N 1
ATOM 621 C CA . GLN A 1 80 ? 12.107 2.726 -17.541 1.00 89.81 80 GLN A CA 1
ATOM 622 C C . GLN A 1 80 ? 12.745 1.515 -18.247 1.00 89.81 80 GLN A C 1
ATOM 624 O O . GLN A 1 80 ? 12.681 1.405 -19.472 1.00 89.81 80 GLN A O 1
ATOM 629 N N . ARG A 1 81 ? 13.254 0.534 -17.479 1.00 88.88 81 ARG A N 1
ATOM 630 C CA . ARG A 1 81 ? 13.815 -0.736 -17.985 1.00 88.88 81 ARG A CA 1
ATOM 631 C C . ARG A 1 81 ? 12.880 -1.481 -18.948 1.00 88.88 81 ARG A C 1
ATOM 633 O O . ARG A 1 81 ? 13.345 -2.287 -19.754 1.00 88.88 81 ARG A O 1
ATOM 640 N N . ILE A 1 82 ? 11.562 -1.250 -18.893 1.00 91.19 82 ILE A N 1
ATOM 641 C CA . ILE A 1 82 ? 10.602 -1.963 -19.749 1.00 91.19 82 ILE A CA 1
ATOM 642 C C . ILE A 1 82 ? 10.676 -1.551 -21.229 1.00 91.19 82 ILE A C 1
ATOM 644 O O . ILE A 1 82 ? 10.328 -2.376 -22.074 1.00 91.19 82 ILE A O 1
ATOM 648 N N . HIS A 1 83 ? 11.169 -0.349 -21.554 1.00 87.62 83 HIS A N 1
ATOM 649 C CA . HIS A 1 83 ? 11.208 0.188 -22.929 1.00 87.62 83 HIS A CA 1
ATOM 650 C C . HIS A 1 83 ? 12.600 0.649 -23.395 1.00 87.62 83 HIS A C 1
ATOM 652 O O . HIS A 1 83 ? 12.736 1.181 -24.496 1.00 87.62 83 HIS A O 1
ATOM 658 N N . MET A 1 84 ? 13.649 0.416 -22.599 1.00 83.31 84 MET A N 1
ATOM 659 C CA . MET A 1 84 ? 15.030 0.628 -23.041 1.00 83.31 84 MET A CA 1
ATOM 660 C C . MET A 1 84 ? 15.372 -0.314 -24.206 1.00 83.31 84 MET A C 1
ATOM 662 O O . MET A 1 84 ? 15.145 -1.523 -24.121 1.00 83.31 84 MET A O 1
ATOM 666 N N . LEU A 1 85 ? 15.904 0.261 -25.288 1.00 70.81 85 LEU A N 1
ATOM 667 C CA . LEU A 1 85 ? 16.225 -0.427 -26.546 1.00 70.81 85 LEU A CA 1
ATOM 668 C C . LEU A 1 85 ? 17.673 -0.886 -26.673 1.00 70.81 85 LEU A C 1
ATOM 670 O O . LEU A 1 85 ? 17.980 -1.732 -27.505 1.00 70.81 85 LEU A O 1
ATOM 674 N N . ASP A 1 86 ? 18.574 -0.273 -25.918 1.00 72.56 86 ASP A N 1
ATOM 675 C CA . ASP A 1 86 ? 19.998 -0.522 -26.066 1.00 72.56 86 ASP A CA 1
ATOM 676 C C . ASP A 1 86 ? 20.328 -1.936 -25.562 1.00 72.56 86 ASP A C 1
ATOM 678 O O . ASP A 1 86 ? 20.024 -2.290 -24.421 1.00 72.56 86 ASP A O 1
ATOM 682 N N . GLU A 1 87 ? 20.932 -2.750 -26.437 1.00 74.81 87 GLU A N 1
ATOM 683 C CA . GLU A 1 87 ? 21.308 -4.149 -26.179 1.00 74.81 87 GLU A CA 1
ATOM 684 C C . GLU A 1 87 ? 22.144 -4.305 -24.900 1.00 74.81 87 GLU A C 1
ATOM 686 O O . GLU A 1 87 ? 22.080 -5.344 -24.242 1.00 74.81 87 GLU A O 1
ATOM 691 N N . ARG A 1 88 ? 22.856 -3.253 -24.469 1.00 75.00 88 ARG A N 1
ATOM 692 C CA . ARG A 1 88 ? 23.577 -3.227 -23.186 1.00 75.00 88 ARG A CA 1
ATOM 693 C C . ARG A 1 88 ? 22.654 -3.386 -21.971 1.00 75.00 88 ARG A C 1
ATOM 695 O O . ARG A 1 88 ? 23.099 -3.885 -20.942 1.00 75.00 88 ARG A O 1
ATOM 702 N N . TYR A 1 89 ? 21.376 -3.018 -22.080 1.00 78.69 89 TYR A N 1
ATOM 703 C CA . TYR A 1 89 ? 20.375 -3.146 -21.012 1.00 78.69 89 TYR A CA 1
ATOM 704 C C . TYR A 1 89 ? 19.572 -4.443 -21.072 1.00 78.69 89 TYR A C 1
ATOM 706 O O . TYR A 1 89 ? 18.808 -4.729 -20.146 1.00 78.69 89 TYR A O 1
ATOM 714 N N . LYS A 1 90 ? 19.738 -5.263 -22.114 1.00 83.56 90 LYS A N 1
ATOM 715 C CA . LYS A 1 90 ? 19.051 -6.555 -22.209 1.00 83.56 90 LYS A CA 1
ATOM 716 C C . LYS A 1 90 ? 19.339 -7.460 -20.997 1.00 83.56 90 LYS A C 1
ATOM 718 O O . LYS A 1 90 ? 18.364 -7.925 -20.401 1.00 83.56 90 LYS A O 1
ATOM 723 N N . PRO A 1 91 ? 20.595 -7.630 -20.530 1.00 84.88 91 PRO A N 1
ATOM 724 C CA . PRO A 1 91 ? 20.877 -8.407 -19.318 1.00 84.88 91 PRO A CA 1
ATOM 725 C C . PRO A 1 91 ? 20.216 -7.823 -18.062 1.00 84.88 91 PRO A C 1
ATOM 727 O O . PRO A 1 91 ? 19.702 -8.561 -17.227 1.00 84.88 91 PRO A O 1
ATOM 730 N N . VAL A 1 92 ? 20.161 -6.493 -17.950 1.00 84.38 92 VAL A N 1
ATOM 731 C CA . VAL A 1 92 ? 19.557 -5.764 -16.818 1.00 84.38 92 VAL A CA 1
ATOM 732 C C . VAL A 1 92 ? 18.033 -5.950 -16.780 1.00 84.38 92 VAL A C 1
ATOM 734 O O . VAL A 1 92 ? 17.435 -6.146 -15.716 1.00 84.38 92 VAL A O 1
ATOM 737 N N . LYS A 1 93 ? 17.386 -5.937 -17.950 1.00 88.56 93 LYS A N 1
ATOM 738 C CA . LYS A 1 93 ? 15.952 -6.206 -18.112 1.00 88.56 93 LYS A CA 1
ATOM 739 C C . LYS A 1 93 ? 15.615 -7.671 -17.820 1.00 88.56 93 LYS A C 1
ATOM 741 O O . LYS A 1 93 ? 14.634 -7.952 -17.133 1.00 88.56 93 LYS A O 1
ATOM 746 N N . GLU A 1 94 ? 16.435 -8.606 -18.296 1.00 89.75 94 GLU A N 1
ATOM 747 C CA . GLU A 1 94 ? 16.286 -10.032 -17.989 1.00 89.75 94 GLU A CA 1
ATOM 748 C C . GLU A 1 94 ? 16.482 -10.317 -16.496 1.00 89.75 94 GLU A C 1
ATOM 750 O O . GLU A 1 94 ? 15.696 -11.063 -15.909 1.00 89.75 94 GLU A O 1
ATOM 755 N N . ALA A 1 95 ? 17.481 -9.698 -15.862 1.00 89.50 95 ALA A N 1
ATOM 756 C CA . ALA A 1 95 ? 17.719 -9.796 -14.425 1.00 89.50 95 ALA A CA 1
ATOM 757 C C . ALA A 1 95 ? 16.506 -9.330 -13.613 1.00 89.50 95 ALA A C 1
ATOM 759 O O . ALA A 1 95 ? 16.070 -10.042 -12.711 1.00 89.50 95 ALA A O 1
ATOM 760 N N . MET A 1 96 ? 15.893 -8.201 -13.988 1.00 93.38 96 MET A N 1
ATOM 761 C CA . MET A 1 96 ? 14.663 -7.712 -13.360 1.00 93.38 96 MET A CA 1
ATOM 762 C C . MET A 1 96 ? 13.540 -8.756 -13.403 1.00 93.38 96 MET A C 1
ATOM 764 O O . MET A 1 96 ? 12.967 -9.093 -12.366 1.00 93.38 96 MET A O 1
ATOM 768 N N . TYR A 1 97 ? 13.216 -9.300 -14.581 1.00 94.69 97 TYR A N 1
ATOM 769 C CA . TYR A 1 97 ? 12.139 -10.290 -14.685 1.00 94.69 97 TYR A CA 1
ATOM 770 C C . TYR A 1 97 ? 12.477 -11.599 -13.962 1.00 94.69 97 TYR A C 1
ATOM 772 O O . TYR A 1 97 ? 11.613 -12.172 -13.294 1.00 94.69 97 TYR A O 1
ATOM 780 N N . ASN A 1 98 ? 13.732 -12.051 -14.032 1.00 93.25 98 ASN A N 1
ATOM 781 C CA . ASN A 1 98 ? 14.200 -13.234 -13.312 1.00 93.25 98 ASN A CA 1
ATOM 782 C C . ASN A 1 98 ? 14.122 -13.047 -11.791 1.00 93.25 98 ASN A C 1
ATOM 784 O O . ASN A 1 98 ? 13.620 -13.939 -11.110 1.00 93.25 98 ASN A O 1
ATOM 788 N N . GLY A 1 99 ? 14.531 -11.887 -11.271 1.00 93.44 99 GLY A N 1
ATOM 789 C CA . GLY A 1 99 ? 14.420 -11.521 -9.858 1.00 93.44 99 GLY A CA 1
ATOM 790 C C . GLY A 1 99 ? 12.974 -11.534 -9.379 1.00 93.44 99 GLY A C 1
ATOM 791 O O . GLY A 1 99 ? 12.642 -12.216 -8.408 1.00 93.44 99 GLY A O 1
ATOM 792 N N . LEU A 1 100 ? 12.073 -10.883 -10.122 1.00 96.31 100 LEU A N 1
ATOM 793 C CA . LEU A 1 100 ? 10.644 -10.906 -9.805 1.00 96.31 100 LEU A CA 1
ATOM 794 C C . LEU A 1 100 ? 10.070 -12.336 -9.823 1.00 96.31 100 LEU A C 1
ATOM 796 O O . LEU A 1 100 ? 9.308 -12.716 -8.934 1.00 96.31 100 LEU A O 1
ATOM 800 N N . ASN A 1 101 ? 10.449 -13.147 -10.815 1.00 95.75 101 ASN A N 1
ATOM 801 C CA . ASN A 1 101 ? 10.035 -14.549 -10.924 1.00 95.75 101 ASN A CA 1
ATOM 802 C C . ASN A 1 101 ? 10.566 -15.414 -9.776 1.00 95.75 101 ASN A C 1
ATOM 804 O O . ASN A 1 101 ? 9.855 -16.311 -9.323 1.00 95.75 101 ASN A O 1
ATOM 808 N N . HIS A 1 102 ? 11.789 -15.156 -9.318 1.00 94.38 102 HIS A N 1
A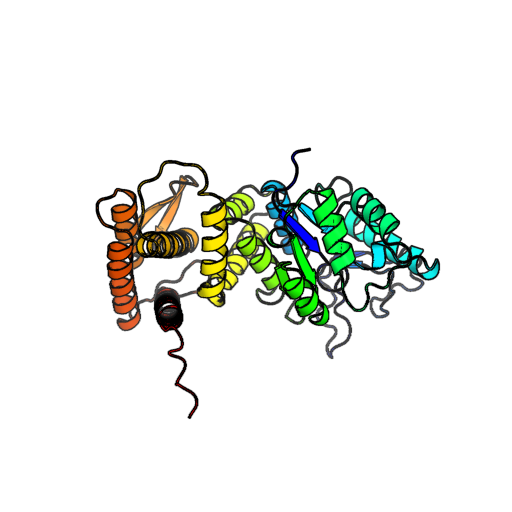TOM 809 C CA . HIS A 1 102 ? 12.425 -15.878 -8.225 1.00 94.38 102 HIS A CA 1
ATOM 810 C C . HIS A 1 102 ? 11.751 -15.567 -6.880 1.00 94.38 102 HIS A C 1
ATOM 812 O O . HIS A 1 102 ? 11.310 -16.486 -6.194 1.00 94.38 102 HIS A O 1
ATOM 818 N N . PHE A 1 103 ? 11.596 -14.286 -6.532 1.00 94.31 103 PHE A N 1
ATOM 819 C CA . PHE A 1 103 ? 11.099 -13.879 -5.212 1.00 94.31 103 PHE A CA 1
ATOM 820 C C . PHE A 1 103 ? 9.575 -13.958 -5.058 1.00 94.31 103 PHE A C 1
ATOM 822 O O . PHE A 1 103 ? 9.070 -14.259 -3.973 1.00 94.31 103 PHE A O 1
ATOM 829 N N . PHE A 1 104 ? 8.825 -13.714 -6.135 1.00 95.00 104 PHE A N 1
ATOM 830 C CA . PHE A 1 104 ? 7.358 -13.650 -6.093 1.00 95.00 104 PHE A CA 1
ATOM 831 C C . PHE A 1 104 ? 6.673 -14.797 -6.848 1.00 95.00 104 PHE A C 1
ATOM 833 O O . PHE A 1 104 ? 5.449 -14.916 -6.817 1.00 95.00 104 PHE A O 1
ATOM 840 N N . GLY A 1 105 ? 7.449 -15.666 -7.502 1.00 93.88 105 GLY A N 1
ATOM 841 C CA . GLY A 1 105 ? 6.950 -16.782 -8.300 1.00 93.88 105 GLY A CA 1
ATOM 842 C C . GLY A 1 105 ? 6.540 -16.377 -9.719 1.00 93.88 105 GLY A C 1
ATOM 843 O O . GLY A 1 105 ? 6.122 -15.249 -9.982 1.00 93.88 105 GLY A O 1
ATOM 844 N N . LYS A 1 106 ? 6.636 -17.327 -10.657 1.00 93.50 106 LYS A N 1
ATOM 845 C CA . LYS A 1 106 ? 6.332 -17.116 -12.089 1.00 93.50 106 LYS A CA 1
ATOM 846 C C . LYS A 1 106 ? 4.839 -16.918 -12.381 1.00 93.50 106 LYS A C 1
ATOM 848 O O . LYS A 1 106 ? 4.488 -16.153 -13.267 1.00 93.50 106 LYS A O 1
ATOM 853 N N . ASN A 1 107 ? 3.965 -17.563 -11.606 1.00 91.56 107 ASN A N 1
ATOM 854 C CA . ASN A 1 107 ? 2.510 -17.567 -11.824 1.00 91.56 107 ASN A CA 1
ATOM 855 C C . ASN A 1 107 ? 1.767 -16.496 -11.003 1.00 91.56 107 ASN A C 1
ATOM 857 O O . ASN A 1 107 ? 0.570 -16.623 -10.742 1.00 91.56 107 ASN A O 1
ATOM 861 N N . ARG A 1 108 ? 2.474 -15.458 -10.545 1.00 93.12 108 ARG A N 1
ATOM 862 C CA . ARG A 1 108 ? 1.888 -14.358 -9.771 1.00 93.12 108 ARG A CA 1
ATOM 863 C C . ARG A 1 108 ? 0.855 -13.577 -10.592 1.00 93.12 108 ARG A C 1
ATOM 865 O O . ARG A 1 108 ? 0.988 -13.391 -11.801 1.00 93.12 108 ARG A O 1
ATOM 872 N N . SER A 1 109 ? -0.179 -13.075 -9.923 1.00 92.25 109 SER A N 1
ATOM 873 C CA . SER A 1 109 ? -1.219 -12.240 -10.541 1.00 92.25 109 SER A CA 1
ATOM 874 C C . SER A 1 109 ? -0.795 -10.778 -10.734 1.00 92.25 109 SER A C 1
ATOM 876 O O . SER A 1 109 ? -1.482 -10.031 -11.425 1.00 92.25 109 SER A O 1
ATOM 878 N N . TYR A 1 110 ? 0.330 -10.370 -10.151 1.00 96.69 110 TYR A N 1
ATOM 879 C CA . TYR A 1 110 ? 0.829 -8.997 -10.092 1.00 96.69 110 TYR A CA 1
ATOM 880 C C . TYR A 1 110 ? 2.220 -8.861 -10.721 1.00 96.69 110 TYR A C 1
ATOM 882 O O . TYR A 1 110 ? 2.943 -9.845 -10.832 1.00 96.69 110 TYR A O 1
ATOM 890 N N . LEU A 1 111 ? 2.615 -7.644 -11.118 1.00 97.69 111 LEU A N 1
ATOM 891 C CA . LEU A 1 111 ? 3.931 -7.362 -11.721 1.00 97.69 111 LEU A CA 1
ATOM 892 C C . LEU A 1 111 ? 4.268 -8.321 -12.880 1.00 97.69 111 LEU A C 1
ATOM 894 O O . LEU A 1 111 ? 5.348 -8.925 -12.913 1.00 97.69 111 LEU A O 1
ATOM 898 N N . LYS A 1 112 ? 3.304 -8.542 -13.781 1.00 96.31 112 LYS A N 1
ATOM 899 C CA . LYS A 1 112 ? 3.444 -9.530 -14.851 1.00 96.31 112 LYS A CA 1
ATOM 900 C C . LYS A 1 112 ? 4.335 -9.020 -15.980 1.00 96.31 112 LYS A C 1
ATOM 902 O O . LYS A 1 112 ? 4.231 -7.872 -16.409 1.00 96.31 112 LYS A O 1
ATOM 907 N N . GLU A 1 113 ? 5.207 -9.903 -16.447 1.00 95.31 113 GLU A N 1
ATOM 908 C CA . GLU A 1 113 ? 6.198 -9.611 -17.479 1.00 95.31 113 GLU A CA 1
ATOM 909 C C . GLU A 1 113 ? 5.571 -9.386 -18.858 1.00 95.31 113 GLU A C 1
ATOM 911 O O . GLU A 1 113 ? 5.981 -8.466 -19.557 1.00 95.31 113 GLU A O 1
ATOM 916 N N . ASP A 1 114 ? 4.572 -10.184 -19.235 1.00 95.12 114 ASP A N 1
ATOM 917 C CA . ASP A 1 114 ? 3.851 -10.071 -20.509 1.00 95.12 114 ASP A CA 1
ATOM 918 C C . ASP A 1 114 ? 3.212 -8.686 -20.675 1.00 95.12 114 ASP A C 1
ATOM 920 O O . ASP A 1 114 ? 3.443 -8.013 -21.676 1.00 95.12 114 ASP A O 1
ATOM 924 N N . ILE A 1 115 ? 2.514 -8.216 -19.640 1.00 94.88 115 ILE A N 1
ATOM 925 C CA . ILE A 1 115 ? 1.897 -6.888 -19.605 1.00 94.88 115 ILE A CA 1
ATOM 926 C C . ILE A 1 115 ? 2.969 -5.793 -19.695 1.00 94.88 115 ILE A C 1
ATOM 928 O O . ILE A 1 115 ? 2.818 -4.836 -20.450 1.00 94.88 115 ILE A O 1
ATOM 932 N N . ALA A 1 116 ? 4.064 -5.922 -18.941 1.00 95.44 116 ALA A N 1
ATOM 933 C CA . ALA A 1 116 ? 5.138 -4.931 -18.957 1.00 95.44 116 ALA A CA 1
ATOM 934 C C . ALA A 1 116 ? 5.872 -4.877 -20.309 1.00 95.44 116 ALA A C 1
ATOM 936 O O . ALA A 1 116 ? 6.281 -3.800 -20.737 1.00 95.44 116 ALA A O 1
ATOM 937 N N . LYS A 1 117 ? 6.037 -6.021 -20.985 1.00 94.38 117 LYS A N 1
ATOM 938 C CA . LYS A 1 117 ? 6.625 -6.105 -22.330 1.00 94.38 117 LYS A CA 1
ATOM 939 C C . LYS A 1 117 ? 5.720 -5.485 -23.389 1.00 94.38 117 LYS A C 1
ATOM 941 O O . LYS A 1 117 ? 6.234 -4.787 -24.253 1.00 94.38 117 LYS A O 1
ATOM 946 N N . GLU A 1 118 ? 4.411 -5.710 -23.300 1.00 94.75 118 GLU A N 1
ATOM 947 C CA . GLU A 1 118 ? 3.418 -5.085 -24.182 1.00 94.75 118 GLU A CA 1
ATOM 948 C C . GLU A 1 118 ? 3.491 -3.554 -24.082 1.00 94.75 118 GLU A C 1
ATOM 950 O O . GLU A 1 118 ? 3.786 -2.887 -25.069 1.00 94.75 118 GLU A O 1
ATOM 955 N N . ILE A 1 119 ? 3.356 -3.010 -22.866 1.00 95.19 119 ILE A N 1
ATOM 956 C CA . ILE A 1 119 ? 3.449 -1.563 -22.612 1.00 95.19 119 ILE A CA 1
ATOM 957 C C . ILE A 1 119 ? 4.813 -1.012 -23.038 1.00 95.19 119 ILE A C 1
ATOM 959 O O . ILE A 1 119 ? 4.894 0.034 -23.675 1.00 95.19 119 ILE A O 1
ATOM 963 N N . GLY A 1 120 ? 5.897 -1.720 -22.710 1.00 92.69 120 GLY A N 1
ATOM 964 C CA . GLY A 1 120 ? 7.249 -1.305 -23.067 1.00 92.69 120 GLY A CA 1
ATOM 965 C C . GLY A 1 120 ? 7.506 -1.271 -24.575 1.00 92.69 120 GLY A C 1
ATOM 966 O O . GLY A 1 120 ? 8.223 -0.390 -25.041 1.00 92.69 120 GLY A O 1
ATOM 967 N N . GLY A 1 121 ? 6.896 -2.181 -25.341 1.00 91.56 121 GLY A N 1
ATOM 968 C CA . GLY A 1 121 ? 6.979 -2.206 -26.803 1.00 91.56 121 GLY A CA 1
ATOM 969 C C . GLY A 1 121 ? 6.346 -0.981 -27.466 1.00 91.56 121 GLY A C 1
ATOM 970 O O . GLY A 1 121 ? 6.848 -0.510 -28.482 1.00 91.56 121 GLY A O 1
ATOM 971 N N . GLU A 1 122 ? 5.297 -0.417 -26.864 1.00 90.88 122 GLU A N 1
ATOM 972 C CA . GLU A 1 122 ? 4.644 0.807 -27.351 1.00 90.88 122 GLU A CA 1
ATOM 973 C C . GLU A 1 122 ? 5.389 2.103 -26.997 1.00 90.88 122 GLU A C 1
ATOM 975 O O . GLU A 1 122 ? 5.051 3.165 -27.517 1.00 90.88 122 GLU A O 1
ATOM 980 N N . LEU A 1 123 ? 6.363 2.032 -26.088 1.00 89.50 123 LEU A N 1
ATOM 981 C CA . LEU A 1 123 ? 7.119 3.180 -25.568 1.00 89.50 123 LEU A CA 1
ATOM 982 C C . LEU A 1 123 ? 8.548 3.251 -26.122 1.00 89.50 123 LEU A C 1
ATOM 984 O O . LEU A 1 123 ? 9.361 4.069 -25.693 1.00 89.50 123 LEU A O 1
ATOM 988 N N . VAL A 1 124 ? 8.863 2.368 -27.065 1.00 82.94 124 VAL A N 1
ATOM 989 C CA . VAL A 1 124 ? 10.155 2.273 -27.736 1.00 82.94 124 VAL A CA 1
ATOM 990 C C . VAL A 1 124 ? 10.563 3.630 -28.326 1.00 82.94 124 VAL A C 1
ATOM 992 O O . VAL A 1 124 ? 9.863 4.193 -29.163 1.00 82.94 124 VAL A O 1
ATOM 995 N N . GLY A 1 125 ? 11.720 4.144 -27.894 1.00 73.69 125 GLY A N 1
ATOM 996 C CA . GLY A 1 125 ? 12.296 5.400 -28.390 1.00 73.69 125 GLY A CA 1
ATOM 997 C C . GLY A 1 125 ? 11.836 6.670 -27.665 1.00 73.69 125 GLY A C 1
ATOM 998 O O . GLY A 1 125 ? 12.299 7.752 -28.020 1.00 73.69 125 GLY A O 1
ATOM 999 N N . LEU A 1 126 ? 10.974 6.562 -26.648 1.00 79.56 126 LEU A N 1
ATOM 1000 C CA . LEU A 1 126 ? 10.595 7.695 -25.801 1.00 79.56 126 LEU A CA 1
ATOM 1001 C C . LEU A 1 126 ? 11.565 7.863 -24.627 1.00 79.56 126 LEU A C 1
ATOM 1003 O O . LEU A 1 126 ? 11.941 6.892 -23.970 1.00 79.56 126 LEU A O 1
ATOM 1007 N N . ASP A 1 127 ? 11.942 9.110 -24.342 1.00 74.62 127 ASP A N 1
ATOM 1008 C CA . ASP A 1 127 ? 12.706 9.455 -23.144 1.00 74.62 127 ASP A CA 1
ATOM 1009 C C . ASP A 1 127 ? 11.759 9.651 -21.952 1.00 74.62 127 ASP A C 1
ATOM 1011 O O . ASP A 1 127 ? 10.968 10.593 -21.910 1.00 74.62 127 ASP A O 1
ATOM 1015 N N . SER A 1 128 ? 11.854 8.759 -20.968 1.00 75.50 128 SER A N 1
ATOM 1016 C CA . SER A 1 128 ? 11.083 8.806 -19.720 1.00 75.50 128 SER A CA 1
ATOM 1017 C C . SER A 1 128 ? 11.919 9.251 -18.513 1.00 75.50 128 SER A C 1
ATOM 1019 O O . SER A 1 128 ? 11.482 9.137 -17.365 1.00 75.50 128 SER A O 1
ATOM 1021 N N . ASN A 1 129 ? 13.124 9.789 -18.737 1.00 77.94 129 ASN A N 1
ATOM 1022 C CA . ASN A 1 129 ? 14.007 10.219 -17.652 1.00 77.94 129 ASN A CA 1
ATOM 1023 C C . ASN A 1 129 ? 13.438 11.408 -16.872 1.00 77.94 129 ASN A C 1
ATOM 1025 O O . ASN A 1 129 ? 13.623 11.483 -15.658 1.00 77.94 129 ASN A O 1
ATOM 1029 N N . SER A 1 130 ? 12.719 12.311 -17.545 1.00 81.56 130 SER A N 1
ATOM 1030 C CA . SER A 1 130 ? 12.113 13.507 -16.940 1.00 81.56 130 SER A CA 1
ATOM 1031 C C . SER A 1 130 ? 10.691 13.281 -16.411 1.00 81.56 130 SER A C 1
ATOM 1033 O O . SER A 1 130 ? 10.228 14.026 -15.546 1.00 81.56 130 SER A O 1
ATOM 1035 N N . SER A 1 131 ? 9.991 12.252 -16.902 1.00 91.88 131 SER A N 1
ATOM 1036 C CA . SER A 1 131 ? 8.623 11.917 -16.505 1.00 91.88 131 SER A CA 1
ATOM 1037 C C . SER A 1 131 ? 8.269 10.474 -16.860 1.00 91.88 131 SER A C 1
ATOM 1039 O O . SER A 1 131 ? 8.581 9.998 -17.949 1.00 91.88 131 SER A O 1
ATOM 1041 N N . LYS A 1 132 ? 7.520 9.806 -15.976 1.00 94.94 132 LYS A N 1
ATOM 1042 C CA . LYS A 1 132 ? 6.924 8.485 -16.238 1.00 94.94 132 LYS A CA 1
ATOM 1043 C C . LYS A 1 132 ? 5.489 8.559 -16.765 1.00 94.94 132 LYS A C 1
ATOM 1045 O O . LYS A 1 132 ? 4.860 7.519 -16.936 1.00 94.94 132 LYS A O 1
ATOM 1050 N N . ASN A 1 133 ? 4.962 9.753 -17.046 1.00 96.25 133 ASN A N 1
ATOM 1051 C CA . ASN A 1 133 ? 3.554 9.926 -17.418 1.00 96.25 133 ASN A CA 1
ATOM 1052 C C . ASN A 1 133 ? 3.151 9.136 -18.666 1.00 96.25 133 ASN A C 1
ATOM 1054 O O . ASN A 1 133 ? 2.036 8.636 -18.693 1.00 96.25 133 ASN A O 1
ATOM 1058 N N . GLU A 1 134 ? 4.041 8.952 -19.642 1.00 95.44 134 GLU A N 1
ATOM 1059 C CA . GLU A 1 134 ? 3.761 8.099 -20.807 1.00 95.44 134 GLU A CA 1
ATOM 1060 C C . GLU A 1 134 ? 3.517 6.638 -20.396 1.00 95.44 134 GLU A C 1
ATOM 1062 O O . GLU A 1 134 ? 2.559 6.012 -20.841 1.00 95.44 134 GLU A O 1
ATOM 1067 N N . ILE A 1 135 ? 4.313 6.103 -19.459 1.00 96.38 135 ILE A N 1
ATOM 1068 C CA . ILE A 1 135 ? 4.086 4.763 -18.893 1.00 96.38 135 ILE A CA 1
ATOM 1069 C C . ILE A 1 135 ? 2.725 4.714 -18.185 1.00 96.38 135 ILE A C 1
ATOM 1071 O O . ILE A 1 135 ? 1.951 3.775 -18.392 1.00 96.38 135 ILE A O 1
ATOM 1075 N N . LEU A 1 136 ? 2.423 5.723 -17.360 1.00 97.75 136 LEU A N 1
ATOM 1076 C CA . LEU A 1 136 ? 1.156 5.805 -16.625 1.00 97.75 136 LEU A CA 1
ATOM 1077 C C . LEU A 1 136 ? -0.044 5.876 -17.576 1.00 97.75 136 LEU A C 1
ATOM 1079 O O . LEU A 1 136 ? -1.022 5.160 -17.374 1.00 97.75 136 LEU A O 1
ATOM 1083 N N . GLU A 1 137 ? 0.060 6.671 -18.638 1.00 97.38 137 GLU A N 1
ATOM 1084 C CA . GLU A 1 137 ? -0.969 6.866 -19.658 1.00 97.38 137 GLU A CA 1
ATOM 1085 C C . GLU A 1 137 ? -1.250 5.573 -20.427 1.00 97.38 137 GLU A C 1
ATOM 1087 O O . GLU A 1 137 ? -2.410 5.199 -20.609 1.00 97.38 137 GLU A O 1
ATOM 1092 N N . LYS A 1 138 ? -0.208 4.825 -20.806 1.00 97.12 138 LYS A N 1
ATOM 1093 C CA . LYS A 1 138 ? -0.371 3.522 -21.464 1.00 97.12 138 LYS A CA 1
ATOM 1094 C C . LYS A 1 138 ? -1.110 2.521 -20.586 1.00 97.12 138 LYS A C 1
ATOM 1096 O O . LYS A 1 138 ? -2.059 1.883 -21.043 1.00 97.12 138 LYS A O 1
ATOM 1101 N N . TYR A 1 139 ? -0.740 2.417 -19.310 1.00 97.69 139 TYR A N 1
ATOM 1102 C CA . TYR A 1 139 ? -1.468 1.551 -18.387 1.00 97.69 139 TYR A CA 1
ATOM 1103 C C . TYR A 1 139 ? -2.901 2.024 -18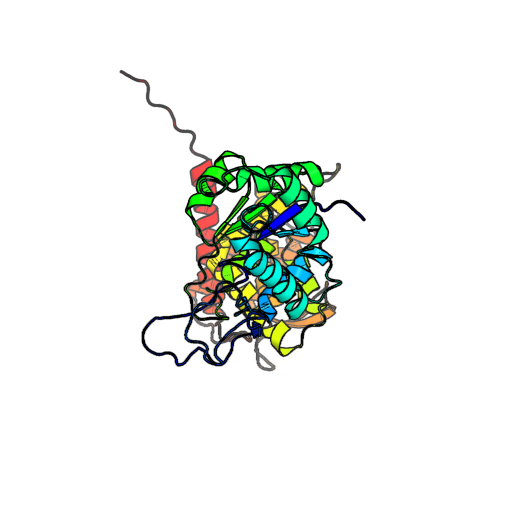.139 1.00 97.69 139 TYR A C 1
ATOM 1105 O O . TYR A 1 139 ? -3.819 1.201 -18.131 1.00 97.69 139 TYR A O 1
ATOM 1113 N N . LYS A 1 140 ? -3.102 3.334 -17.962 1.00 97.69 140 LYS A N 1
ATOM 1114 C CA . LYS A 1 140 ? -4.424 3.941 -17.804 1.00 97.69 140 LYS A CA 1
ATOM 1115 C C . LYS A 1 140 ? -5.335 3.549 -18.968 1.00 97.69 140 LYS A C 1
ATOM 1117 O O . LYS A 1 140 ? -6.436 3.060 -18.733 1.00 97.69 140 LYS A O 1
ATOM 1122 N N . ASN A 1 141 ? -4.851 3.691 -20.202 1.00 97.06 141 ASN A N 1
ATOM 1123 C CA . ASN A 1 141 ? -5.609 3.377 -21.413 1.00 97.06 141 ASN A CA 1
ATOM 1124 C C . ASN A 1 141 ? -5.861 1.872 -21.561 1.00 97.06 141 ASN A C 1
ATOM 1126 O O . ASN A 1 141 ? -6.992 1.475 -21.830 1.00 97.06 141 ASN A O 1
ATOM 1130 N N . LYS A 1 142 ? -4.862 1.022 -21.283 1.00 95.94 142 LYS A N 1
ATOM 1131 C CA . LYS A 1 142 ? -5.017 -0.445 -21.304 1.00 95.94 142 LYS A CA 1
ATOM 1132 C C . LYS A 1 142 ? -6.123 -0.945 -20.371 1.00 95.94 142 LYS A C 1
ATOM 1134 O O . LYS A 1 142 ? -6.801 -1.922 -20.689 1.00 95.94 142 LYS A O 1
ATOM 1139 N N . TYR A 1 143 ? -6.283 -0.312 -19.210 1.00 96.25 143 TYR A N 1
ATOM 1140 C CA . TYR A 1 143 ? -7.280 -0.701 -18.211 1.00 96.25 143 TYR A CA 1
ATOM 1141 C C . TYR A 1 143 ? -8.535 0.181 -18.200 1.00 96.25 143 TYR A C 1
ATOM 1143 O O . TYR A 1 143 ? -9.415 -0.072 -17.381 1.00 96.25 143 TYR A O 1
ATOM 1151 N N . GLU A 1 144 ? -8.639 1.161 -19.104 1.00 96.56 144 GLU A N 1
ATOM 1152 C CA . GLU A 1 144 ? -9.744 2.132 -19.179 1.00 96.56 144 GLU A CA 1
ATOM 1153 C C . GLU A 1 144 ? -10.000 2.852 -17.840 1.00 96.56 144 GLU A C 1
ATOM 1155 O O . GLU A 1 144 ? -11.135 3.006 -17.386 1.00 96.56 144 GLU A O 1
ATOM 1160 N N . LEU A 1 145 ? -8.919 3.270 -17.181 1.00 96.62 145 LEU A N 1
ATOM 1161 C CA . LEU A 1 145 ? -8.959 3.921 -15.873 1.00 96.62 145 LEU A CA 1
ATOM 1162 C C . LEU A 1 145 ? -9.004 5.446 -15.988 1.00 96.62 145 LEU A C 1
ATOM 1164 O O . LEU A 1 145 ? -8.639 6.036 -17.005 1.00 96.62 145 LEU A O 1
ATOM 1168 N N . LYS A 1 146 ? -9.410 6.109 -14.904 1.00 96.38 146 LYS A N 1
ATOM 1169 C CA . LYS A 1 146 ? -9.220 7.555 -14.756 1.00 96.38 146 LYS A CA 1
ATOM 1170 C C . LYS A 1 146 ? -7.828 7.831 -14.171 1.00 96.38 146 LYS A C 1
ATOM 1172 O O . LYS A 1 146 ? -7.297 6.968 -13.470 1.00 96.38 146 LYS A O 1
ATOM 1177 N N . PRO A 1 147 ? -7.227 9.015 -14.392 1.00 97.38 147 PRO A N 1
ATOM 1178 C CA . PRO A 1 147 ? -5.909 9.330 -13.836 1.00 97.38 147 PRO A CA 1
ATOM 1179 C C . PRO A 1 147 ? -5.810 9.133 -12.315 1.00 97.38 147 PRO A C 1
ATOM 1181 O O . PRO A 1 147 ? -4.848 8.545 -11.829 1.00 97.38 147 PRO A O 1
ATOM 1184 N N . GLN A 1 148 ? -6.845 9.505 -11.557 1.00 95.12 148 GLN A N 1
ATOM 1185 C CA . GLN A 1 148 ? -6.882 9.333 -10.099 1.00 95.12 148 GLN A CA 1
ATOM 1186 C C . GLN A 1 148 ? -6.868 7.868 -9.617 1.00 95.12 148 GLN A C 1
ATOM 1188 O O . GLN A 1 148 ? -6.628 7.618 -8.432 1.00 95.12 148 GLN A O 1
ATOM 1193 N N . ASP A 1 149 ? -7.123 6.912 -10.517 1.00 96.81 149 ASP A N 1
ATOM 1194 C CA . ASP A 1 149 ? -7.107 5.468 -10.259 1.00 96.81 149 ASP A CA 1
ATOM 1195 C C . ASP A 1 149 ? -5.749 4.825 -10.601 1.00 96.81 149 ASP A C 1
ATOM 1197 O O . ASP A 1 149 ? -5.583 3.607 -10.495 1.00 96.81 149 ASP A O 1
ATOM 1201 N N . VAL A 1 150 ? -4.762 5.637 -10.994 1.00 98.50 150 VAL A N 1
ATOM 1202 C CA . VAL A 1 150 ? -3.387 5.220 -11.278 1.00 98.50 150 VAL A CA 1
ATOM 1203 C C . VAL A 1 150 ? -2.449 5.857 -10.255 1.00 98.50 150 VAL A C 1
ATOM 1205 O O . VAL A 1 150 ? -2.381 7.080 -10.115 1.00 98.50 150 VAL A O 1
ATOM 1208 N N . ILE A 1 151 ? -1.726 5.009 -9.524 1.00 98.56 151 ILE A N 1
ATOM 1209 C CA . ILE A 1 151 ? -0.811 5.425 -8.455 1.00 98.56 151 ILE A CA 1
ATOM 1210 C C . ILE A 1 151 ? 0.611 5.030 -8.839 1.00 98.56 151 ILE A C 1
ATOM 1212 O O . ILE A 1 151 ? 0.889 3.841 -8.972 1.00 98.56 151 ILE A O 1
ATOM 1216 N N . LEU A 1 152 ? 1.506 6.003 -8.993 1.00 98.56 152 LEU A N 1
ATOM 1217 C CA . LEU A 1 152 ? 2.936 5.767 -9.189 1.00 98.56 152 LEU A CA 1
ATOM 1218 C C . LEU A 1 152 ? 3.644 5.657 -7.834 1.00 98.56 152 LEU A C 1
ATOM 1220 O O . LEU A 1 152 ? 3.499 6.541 -6.990 1.00 98.56 152 LEU A O 1
ATOM 1224 N N . ILE A 1 153 ? 4.427 4.596 -7.649 1.00 98.44 153 ILE A N 1
ATOM 1225 C CA . ILE A 1 153 ? 5.365 4.442 -6.534 1.00 98.44 153 ILE A CA 1
ATOM 1226 C C . ILE A 1 153 ? 6.780 4.564 -7.083 1.00 98.44 153 ILE A C 1
ATOM 1228 O O . ILE A 1 153 ? 7.162 3.780 -7.952 1.00 98.44 153 ILE A O 1
ATOM 1232 N N . ASP A 1 154 ? 7.550 5.507 -6.549 1.00 97.44 154 ASP A N 1
ATOM 1233 C CA . ASP A 1 154 ? 8.893 5.804 -7.042 1.00 97.44 154 ASP A CA 1
ATOM 1234 C C . ASP A 1 154 ? 9.789 6.371 -5.930 1.00 97.44 154 ASP A C 1
ATOM 1236 O O . ASP A 1 154 ? 9.310 7.061 -5.021 1.00 97.44 154 ASP A O 1
ATOM 1240 N N . ASP A 1 155 ? 11.086 6.080 -5.986 1.00 94.75 155 ASP A N 1
ATOM 1241 C CA . ASP A 1 155 ? 12.094 6.606 -5.061 1.00 94.75 155 ASP A CA 1
ATOM 1242 C C . ASP A 1 155 ? 12.684 7.948 -5.531 1.00 94.75 155 ASP A C 1
ATOM 1244 O O . ASP A 1 155 ? 13.357 8.640 -4.759 1.00 94.75 155 ASP A O 1
ATOM 1248 N N . ASN A 1 156 ? 12.377 8.375 -6.760 1.00 94.81 156 ASN A N 1
ATOM 1249 C CA . ASN A 1 156 ? 12.740 9.671 -7.303 1.00 94.81 156 ASN A CA 1
ATOM 1250 C C . ASN A 1 156 ? 11.585 10.679 -7.186 1.00 94.81 156 ASN A C 1
ATOM 1252 O O . ASN A 1 156 ? 10.608 10.678 -7.941 1.00 94.81 156 ASN A O 1
ATOM 1256 N N . ARG A 1 157 ? 11.747 11.645 -6.273 1.00 94.56 157 ARG A N 1
ATOM 1257 C CA . ARG A 1 157 ? 10.773 12.726 -6.048 1.00 94.56 157 ARG A CA 1
ATOM 1258 C C . ARG A 1 157 ? 10.563 13.619 -7.281 1.00 94.56 157 ARG A C 1
ATOM 1260 O O . ARG A 1 157 ? 9.533 14.282 -7.378 1.00 94.56 157 ARG A O 1
ATOM 1267 N N . GLY A 1 158 ? 11.492 13.623 -8.240 1.00 95.19 158 GLY A N 1
ATOM 1268 C CA . GLY A 1 158 ? 11.361 14.355 -9.502 1.00 95.19 158 GLY A 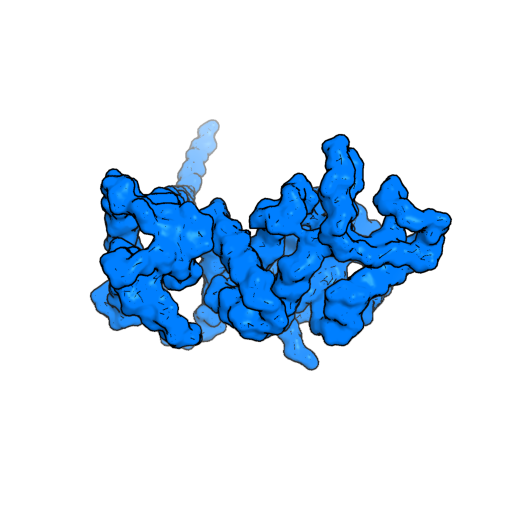CA 1
ATOM 1269 C C . GLY A 1 158 ? 10.107 13.984 -10.300 1.00 95.19 158 GLY A C 1
ATOM 1270 O O . GLY A 1 158 ? 9.551 14.843 -10.983 1.00 95.19 158 GLY A O 1
ATOM 1271 N N . TYR A 1 159 ? 9.597 12.757 -10.149 1.00 96.12 159 TYR A N 1
ATOM 1272 C CA . TYR A 1 159 ? 8.388 12.301 -10.840 1.00 96.12 159 TYR A CA 1
ATOM 1273 C C . TYR A 1 159 ? 7.076 12.711 -10.160 1.00 96.12 159 TYR A C 1
ATOM 1275 O O . TYR A 1 159 ? 6.017 12.632 -10.782 1.00 96.12 159 TYR A O 1
ATOM 1283 N N . GLU A 1 160 ? 7.117 13.217 -8.925 1.00 97.12 160 GLU A N 1
ATOM 1284 C CA . GLU A 1 160 ? 5.915 13.585 -8.172 1.00 97.12 160 GLU A CA 1
ATOM 1285 C C . GLU A 1 160 ? 5.138 14.726 -8.843 1.00 97.12 160 GLU A C 1
ATOM 1287 O O . GLU A 1 160 ? 3.929 14.627 -9.066 1.00 97.12 160 GLU A O 1
ATOM 1292 N N . LYS A 1 161 ? 5.833 15.819 -9.178 1.00 96.88 161 LYS A N 1
ATOM 1293 C CA . LYS A 1 161 ? 5.227 17.003 -9.800 1.00 96.88 161 LYS A CA 1
ATOM 1294 C C . LYS A 1 161 ? 4.583 16.690 -11.161 1.00 96.88 161 LYS A C 1
ATOM 1296 O O . LYS A 1 161 ? 3.415 17.046 -11.321 1.00 96.88 161 LYS A O 1
ATOM 1301 N N . PRO A 1 162 ? 5.269 16.047 -12.129 1.00 96.81 162 PRO A N 1
ATOM 1302 C CA . PRO A 1 162 ? 4.650 15.716 -13.410 1.00 96.81 162 PRO A CA 1
ATOM 1303 C C . PRO A 1 162 ? 3.496 14.716 -13.264 1.00 96.81 162 PRO A C 1
ATOM 1305 O O . PRO A 1 162 ? 2.467 14.912 -13.911 1.00 96.81 162 PRO A O 1
ATOM 1308 N N . ALA A 1 163 ? 3.597 13.713 -12.383 1.00 97.31 163 ALA A N 1
ATOM 1309 C CA . ALA A 1 163 ? 2.497 12.776 -12.140 1.00 97.31 163 ALA A CA 1
ATOM 1310 C C . ALA A 1 163 ? 1.243 13.506 -11.629 1.00 97.31 163 ALA A C 1
ATOM 1312 O O . ALA A 1 163 ? 0.167 13.395 -12.219 1.00 97.31 163 ALA A O 1
ATOM 1313 N N . LYS A 1 164 ? 1.396 14.337 -10.589 1.00 96.69 164 LYS A N 1
ATOM 1314 C CA . LYS A 1 164 ? 0.286 15.105 -10.004 1.00 96.69 164 LYS A CA 1
ATOM 1315 C C . LYS A 1 164 ? -0.302 16.138 -10.966 1.00 96.69 164 LYS A C 1
ATOM 1317 O O . LYS A 1 164 ? -1.513 16.337 -10.958 1.00 96.69 164 LYS A O 1
ATOM 1322 N N . ALA A 1 165 ? 0.516 16.768 -11.815 1.00 96.94 165 ALA A N 1
ATOM 1323 C CA . ALA A 1 165 ? 0.035 17.693 -12.846 1.00 96.94 165 ALA A CA 1
ATOM 1324 C C . ALA A 1 165 ? -0.900 17.005 -13.859 1.00 96.94 165 ALA A C 1
ATOM 1326 O O . ALA A 1 165 ? -1.851 17.618 -14.335 1.00 96.94 165 ALA A O 1
ATOM 1327 N N . SER A 1 166 ? -0.678 15.715 -14.124 1.00 97.19 166 SER A N 1
ATOM 1328 C CA . SER A 1 166 ? -1.557 14.866 -14.937 1.00 97.19 166 SER A CA 1
ATOM 1329 C C . SER A 1 166 ? -2.628 14.134 -14.119 1.00 97.19 166 SER A C 1
ATOM 1331 O O . SER A 1 166 ? -3.228 13.186 -14.614 1.00 97.19 166 SER A O 1
ATOM 1333 N N . GLN A 1 167 ? -2.895 14.579 -12.885 1.00 97.81 167 GLN A N 1
ATOM 1334 C CA . GLN A 1 167 ? -3.903 14.027 -11.967 1.00 97.81 167 GLN A CA 1
ATOM 1335 C C . GLN A 1 167 ? -3.641 12.584 -11.500 1.00 97.81 167 GLN A C 1
ATOM 1337 O O . GLN A 1 167 ? -4.505 11.975 -10.865 1.00 97.81 167 GLN A O 1
ATOM 1342 N N . TYR A 1 168 ? -2.448 12.044 -11.756 1.00 98.25 168 TYR A N 1
ATOM 1343 C CA . TYR A 1 168 ? -2.020 10.771 -11.190 1.00 98.25 168 TYR A CA 1
ATOM 1344 C C . TYR A 1 168 ? -1.702 10.916 -9.702 1.00 98.25 168 TYR A C 1
ATOM 1346 O O . TYR A 1 168 ? -1.236 11.962 -9.235 1.00 98.25 168 TYR A O 1
ATOM 1354 N N . LYS A 1 169 ? -1.925 9.841 -8.940 1.00 97.44 169 LYS A N 1
ATOM 1355 C CA . LYS A 1 169 ? -1.494 9.767 -7.540 1.00 97.44 169 LYS A CA 1
ATOM 1356 C C . LYS A 1 169 ? -0.020 9.345 -7.486 1.00 97.44 169 LYS A C 1
ATOM 1358 O O . LYS A 1 169 ? 0.447 8.585 -8.330 1.00 97.44 169 LYS A O 1
ATOM 1363 N N . PHE A 1 170 ? 0.714 9.834 -6.489 1.00 98.06 170 PHE A N 1
ATOM 1364 C CA . PHE A 1 170 ? 2.137 9.538 -6.308 1.00 98.06 170 PHE A CA 1
ATOM 1365 C C . PHE A 1 170 ? 2.423 9.183 -4.851 1.00 98.06 170 PHE A C 1
ATOM 1367 O O . PHE A 1 170 ? 1.985 9.908 -3.957 1.00 98.06 170 PHE A O 1
ATOM 1374 N N . VAL A 1 171 ? 3.181 8.111 -4.638 1.00 98.12 171 VAL A N 1
ATOM 1375 C CA . VAL A 1 171 ? 3.676 7.667 -3.333 1.00 98.12 171 VAL A CA 1
ATOM 1376 C C . VAL A 1 171 ? 5.198 7.614 -3.393 1.00 98.12 171 VAL A C 1
ATOM 1378 O O . VAL A 1 171 ? 5.783 6.907 -4.212 1.00 98.12 171 VAL A O 1
ATOM 1381 N N . PHE A 1 172 ? 5.841 8.368 -2.506 1.00 97.00 172 PHE A N 1
ATOM 1382 C CA . PHE A 1 172 ? 7.294 8.449 -2.449 1.00 97.00 172 PHE A CA 1
ATOM 1383 C C . PHE A 1 172 ? 7.879 7.276 -1.655 1.00 97.00 172 PHE A C 1
ATOM 1385 O O . PHE A 1 172 ? 7.495 7.055 -0.506 1.00 97.00 172 PHE A O 1
ATOM 1392 N N . ALA A 1 173 ? 8.834 6.558 -2.240 1.00 95.50 173 ALA A N 1
ATOM 1393 C CA . ALA A 1 173 ? 9.460 5.378 -1.648 1.00 95.50 173 ALA A CA 1
ATOM 1394 C C . ALA A 1 173 ? 10.982 5.563 -1.509 1.00 95.50 173 ALA A C 1
ATOM 1396 O O . ALA A 1 173 ? 11.745 4.909 -2.208 1.00 95.50 173 ALA A O 1
ATOM 1397 N N . PRO A 1 174 ? 11.461 6.436 -0.605 1.00 88.00 174 PRO A N 1
ATOM 1398 C CA . PRO A 1 174 ? 12.879 6.797 -0.534 1.00 88.00 174 PRO A CA 1
ATOM 1399 C C . PRO A 1 174 ? 13.809 5.645 -0.130 1.00 88.00 174 PRO A C 1
ATOM 1401 O O . PRO A 1 174 ? 14.995 5.718 -0.433 1.00 88.00 174 PRO A O 1
ATOM 1404 N N . ARG A 1 175 ? 13.302 4.643 0.610 1.00 86.25 175 ARG A N 1
ATOM 1405 C CA . ARG A 1 175 ? 14.059 3.477 1.119 1.00 86.25 175 ARG A CA 1
ATOM 1406 C C . ARG A 1 175 ? 15.390 3.838 1.808 1.00 86.25 175 ARG A C 1
ATOM 1408 O O . ARG A 1 175 ? 16.407 3.194 1.600 1.00 86.25 175 ARG A O 1
ATOM 1415 N N . ARG A 1 176 ? 15.400 4.904 2.624 1.00 83.44 176 ARG A N 1
ATOM 1416 C CA . ARG A 1 176 ? 16.601 5.382 3.358 1.00 83.44 176 ARG A CA 1
ATOM 1417 C C . ARG A 1 176 ? 16.632 4.998 4.838 1.00 83.44 176 ARG A C 1
ATOM 1419 O O . ARG A 1 176 ? 17.585 5.334 5.532 1.00 83.44 176 ARG A O 1
ATOM 1426 N N . ALA A 1 177 ? 15.561 4.393 5.340 1.00 83.81 177 ALA A N 1
ATOM 1427 C CA . ALA A 1 177 ? 15.442 4.016 6.742 1.00 83.81 177 ALA A CA 1
ATOM 1428 C C . ALA A 1 177 ? 16.055 2.632 6.997 1.00 83.81 177 ALA A C 1
ATOM 1430 O O . ALA A 1 177 ? 16.444 1.926 6.068 1.00 83.81 177 ALA A O 1
ATOM 1431 N N . GLN A 1 178 ? 16.113 2.231 8.268 1.00 83.62 178 GLN A N 1
ATOM 1432 C CA . GLN A 1 178 ? 16.517 0.876 8.632 1.00 83.62 178 GLN A CA 1
ATOM 1433 C C . GLN A 1 178 ? 15.601 -0.148 7.946 1.00 83.62 178 GLN A C 1
ATOM 1435 O O . GLN A 1 178 ? 14.378 -0.025 8.003 1.00 83.62 178 GLN A O 1
ATOM 1440 N N . ILE A 1 179 ? 16.183 -1.168 7.320 1.00 83.56 179 ILE A N 1
ATOM 1441 C CA . ILE A 1 179 ? 15.434 -2.211 6.608 1.00 83.56 179 ILE A CA 1
ATOM 1442 C C . ILE A 1 179 ? 14.400 -2.854 7.523 1.00 83.56 179 ILE A C 1
ATOM 1444 O O . ILE A 1 179 ? 14.659 -3.101 8.701 1.00 83.56 179 ILE A O 1
ATOM 1448 N N . ASN A 1 180 ? 13.225 -3.137 6.960 1.00 84.69 180 ASN A N 1
ATOM 1449 C CA . ASN A 1 180 ? 12.093 -3.708 7.683 1.00 84.69 180 ASN A CA 1
ATOM 1450 C C . ASN A 1 180 ? 11.589 -2.839 8.849 1.00 84.69 180 ASN A C 1
ATOM 1452 O O . ASN A 1 180 ? 10.821 -3.341 9.661 1.00 84.69 180 ASN A O 1
ATOM 1456 N N . SER A 1 181 ? 11.967 -1.562 8.953 1.00 85.56 181 SER A N 1
ATOM 1457 C CA . SER A 1 181 ? 11.328 -0.617 9.878 1.00 85.56 181 SER A CA 1
ATOM 1458 C C . SER A 1 181 ? 9.975 -0.132 9.344 1.00 85.56 181 SER A C 1
ATOM 1460 O O . SER A 1 181 ? 9.629 -0.332 8.175 1.00 85.56 181 SER A O 1
ATOM 1462 N N . VAL A 1 182 ? 9.207 0.544 10.204 1.00 84.81 182 VAL A N 1
ATOM 1463 C CA . VAL A 1 182 ? 7.938 1.175 9.806 1.00 84.81 182 VAL A CA 1
ATOM 1464 C C . VAL A 1 182 ? 8.189 2.240 8.741 1.00 84.81 182 VAL A C 1
ATOM 1466 O O . VAL A 1 182 ? 7.414 2.354 7.795 1.00 84.81 182 VAL A O 1
ATOM 1469 N N . GLU A 1 183 ? 9.279 2.989 8.883 1.00 88.00 183 GLU A N 1
ATOM 1470 C CA . GLU A 1 183 ? 9.693 4.070 7.998 1.00 88.00 183 GLU A CA 1
ATOM 1471 C C . GLU A 1 183 ? 10.145 3.539 6.631 1.00 88.00 183 GLU A C 1
ATOM 1473 O O . GLU A 1 183 ? 9.779 4.117 5.608 1.00 88.00 183 GLU A O 1
ATOM 1478 N N . ASP A 1 184 ? 10.876 2.416 6.588 1.00 90.25 184 ASP A N 1
ATOM 1479 C CA . ASP A 1 184 ? 11.293 1.778 5.326 1.00 90.25 184 ASP A CA 1
ATOM 1480 C C . ASP A 1 184 ? 10.085 1.253 4.539 1.00 90.25 184 ASP A C 1
ATOM 1482 O O . ASP A 1 184 ? 9.993 1.426 3.325 1.00 90.25 184 ASP A O 1
ATOM 1486 N N . ASN A 1 185 ? 9.109 0.677 5.244 1.00 94.81 185 ASN A N 1
ATOM 1487 C CA . ASN A 1 185 ? 7.901 0.105 4.652 1.00 94.81 185 ASN A CA 1
ATOM 1488 C C . ASN A 1 185 ? 6.739 1.103 4.495 1.00 94.81 185 ASN A C 1
ATOM 1490 O O . ASN A 1 185 ? 5.676 0.724 4.000 1.00 94.81 185 ASN A O 1
ATOM 1494 N N . ALA A 1 186 ? 6.911 2.370 4.882 1.00 95.50 186 ALA A N 1
ATOM 1495 C CA . ALA A 1 186 ? 5.830 3.357 4.938 1.00 95.50 186 ALA A CA 1
ATOM 1496 C C . ALA A 1 186 ? 5.085 3.516 3.602 1.00 95.50 186 ALA A C 1
ATOM 1498 O O . ALA A 1 186 ? 3.859 3.593 3.589 1.00 95.50 186 ALA A O 1
ATOM 1499 N N . TYR A 1 187 ? 5.807 3.486 2.479 1.00 97.69 187 TYR A N 1
ATOM 1500 C CA . TYR A 1 187 ? 5.229 3.586 1.134 1.00 97.69 187 TYR A CA 1
ATOM 1501 C C . TYR A 1 187 ? 4.261 2.433 0.805 1.00 97.69 187 TYR A C 1
ATOM 1503 O O . TYR A 1 187 ? 3.266 2.636 0.107 1.00 97.69 187 TYR A O 1
ATOM 1511 N N . LEU A 1 188 ? 4.505 1.227 1.335 1.00 98.25 188 LEU A N 1
ATOM 1512 C CA . LEU A 1 188 ? 3.609 0.079 1.171 1.00 98.25 188 LEU A CA 1
ATOM 1513 C C . LEU A 1 188 ? 2.296 0.308 1.923 1.00 98.25 188 LEU A C 1
ATOM 1515 O O . LEU A 1 188 ? 1.216 0.093 1.375 1.00 98.25 188 LEU A O 1
ATOM 1519 N N . TYR A 1 189 ? 2.387 0.781 3.166 1.00 97.38 189 TYR A N 1
ATOM 1520 C CA . TYR A 1 189 ? 1.229 1.058 4.017 1.00 97.38 189 TYR A CA 1
ATOM 1521 C C . TYR A 1 189 ? 0.393 2.219 3.484 1.00 97.38 189 TYR A C 1
ATOM 1523 O O . TYR A 1 189 ? -0.828 2.103 3.393 1.00 97.38 189 TYR A O 1
ATOM 1531 N N . GLU A 1 190 ? 1.054 3.293 3.059 1.00 97.06 190 GLU A N 1
ATOM 1532 C CA . GLU A 1 190 ? 0.429 4.427 2.386 1.00 97.06 190 GLU A CA 1
ATOM 1533 C C . GLU A 1 190 ? -0.365 3.967 1.159 1.00 97.06 190 GLU A C 1
ATOM 1535 O O . GLU A 1 190 ? -1.550 4.270 1.032 1.00 97.06 190 GLU A O 1
ATOM 1540 N N . THR A 1 191 ? 0.249 3.148 0.304 1.00 97.88 191 THR A N 1
ATOM 1541 C CA . THR A 1 191 ? -0.410 2.600 -0.887 1.00 97.88 191 THR A CA 1
ATOM 1542 C C . THR A 1 191 ? -1.658 1.794 -0.528 1.00 97.88 191 THR A C 1
ATOM 1544 O O . THR A 1 191 ? -2.698 1.940 -1.176 1.00 97.88 191 THR A O 1
ATOM 1547 N N . LEU A 1 192 ? -1.589 0.952 0.508 1.00 97.94 192 LEU A N 1
ATOM 1548 C CA . LEU A 1 192 ? -2.739 0.169 0.960 1.00 97.94 192 LEU A CA 1
ATOM 1549 C C . LEU A 1 192 ? -3.874 1.079 1.441 1.00 97.94 192 LEU A C 1
ATOM 1551 O O . LEU A 1 192 ? -5.002 0.934 0.971 1.00 97.94 192 LEU A O 1
ATOM 1555 N N . PHE A 1 193 ? -3.588 2.051 2.310 1.00 93.50 193 PHE A N 1
ATOM 1556 C CA . PHE A 1 193 ? -4.607 2.972 2.821 1.00 93.50 193 PHE A CA 1
ATOM 1557 C C . PHE A 1 193 ? -5.156 3.938 1.760 1.00 93.50 193 PHE A C 1
ATOM 1559 O O . PHE A 1 193 ? -6.290 4.391 1.889 1.00 93.50 193 PHE A O 1
ATOM 1566 N N . MET A 1 194 ? -4.418 4.208 0.684 1.00 93.81 194 MET A N 1
ATOM 1567 C CA . MET A 1 194 ? -4.908 4.995 -0.453 1.00 93.81 194 MET A CA 1
ATOM 1568 C C . MET A 1 194 ? -5.813 4.213 -1.412 1.00 93.81 194 MET A C 1
ATOM 1570 O O . MET A 1 194 ? -6.471 4.819 -2.261 1.00 93.81 194 MET A O 1
ATOM 1574 N N . THR A 1 195 ? -5.834 2.879 -1.328 1.00 94.94 195 THR A N 1
ATOM 1575 C CA . THR A 1 195 ? -6.500 2.019 -2.325 1.00 94.94 195 THR A CA 1
ATOM 1576 C C . THR A 1 195 ? -7.587 1.120 -1.757 1.00 94.94 195 THR A C 1
ATOM 1578 O O . THR A 1 195 ? -8.537 0.791 -2.469 1.00 94.94 195 THR A O 1
ATOM 1581 N N . ILE A 1 196 ? -7.464 0.703 -0.497 1.00 92.50 196 ILE A N 1
ATOM 1582 C CA . ILE A 1 196 ? -8.307 -0.322 0.114 1.00 92.50 196 ILE A CA 1
ATOM 1583 C C . ILE A 1 196 ? -8.815 0.188 1.468 1.00 92.50 196 ILE A C 1
ATOM 1585 O O . ILE A 1 196 ? -8.038 0.730 2.258 1.00 92.50 196 ILE A O 1
ATOM 1589 N N . PRO A 1 197 ? -10.108 0.004 1.793 1.00 85.50 197 PRO A N 1
ATOM 1590 C CA . PRO A 1 197 ? -10.597 0.300 3.132 1.00 85.50 197 PRO A CA 1
ATOM 1591 C C . PRO A 1 197 ? -9.844 -0.488 4.208 1.00 85.50 197 PRO A C 1
ATOM 1593 O O . PRO A 1 197 ? -9.602 -1.682 4.047 1.00 85.50 197 PRO A O 1
ATOM 1596 N N . ALA A 1 198 ? -9.534 0.150 5.336 1.00 79.62 198 ALA A N 1
ATOM 1597 C CA . ALA A 1 198 ? -8.713 -0.412 6.409 1.00 79.62 198 ALA A CA 1
ATOM 1598 C C . ALA A 1 198 ? -9.173 -1.814 6.833 1.00 79.62 198 ALA A C 1
ATOM 1600 O O . ALA A 1 198 ? -8.378 -2.751 6.887 1.00 79.62 198 ALA A O 1
ATOM 1601 N N . LYS A 1 199 ? -10.485 -1.986 7.029 1.00 76.88 199 LYS A N 1
ATOM 1602 C CA . LYS A 1 199 ? -11.108 -3.278 7.345 1.00 76.88 199 LYS A CA 1
ATOM 1603 C C . LYS A 1 199 ? -10.743 -4.374 6.337 1.00 76.88 199 LYS A C 1
ATOM 1605 O O . LYS A 1 199 ? -10.431 -5.497 6.731 1.00 76.88 199 LYS A O 1
ATOM 1610 N N . ASP A 1 200 ? -10.772 -4.057 5.047 1.00 83.19 200 ASP A N 1
ATOM 1611 C CA . ASP A 1 200 ? -10.482 -5.004 3.970 1.00 83.19 200 ASP A CA 1
ATOM 1612 C C . ASP A 1 200 ? -8.978 -5.351 3.936 1.00 83.19 200 ASP A C 1
ATOM 1614 O O . ASP A 1 200 ? -8.626 -6.512 3.701 1.00 83.19 200 ASP A O 1
ATOM 1618 N N . ILE A 1 201 ? -8.091 -4.404 4.279 1.00 88.94 201 ILE A N 1
ATOM 1619 C CA . ILE A 1 201 ? -6.645 -4.649 4.449 1.00 88.94 201 ILE A CA 1
ATOM 1620 C C . ILE A 1 201 ? -6.407 -5.658 5.578 1.00 88.94 201 ILE A C 1
ATOM 1622 O O . ILE A 1 201 ? -5.807 -6.710 5.347 1.00 88.94 201 ILE A O 1
ATOM 1626 N N . TYR A 1 202 ? -6.910 -5.387 6.788 1.00 81.00 202 TYR A N 1
ATOM 1627 C CA . TYR A 1 202 ? -6.701 -6.262 7.948 1.00 81.00 202 TYR A CA 1
ATOM 1628 C C . TYR A 1 202 ? -7.293 -7.659 7.731 1.00 81.00 202 TYR A C 1
ATOM 1630 O O . TYR A 1 202 ? -6.626 -8.661 8.005 1.00 81.00 202 TYR A O 1
ATOM 1638 N N . ASN A 1 203 ? -8.492 -7.739 7.143 1.00 81.62 203 ASN A N 1
ATOM 1639 C CA . ASN A 1 203 ? -9.102 -9.007 6.742 1.00 81.62 203 ASN A CA 1
ATOM 1640 C C . ASN A 1 203 ? -8.226 -9.780 5.747 1.00 81.62 203 ASN A C 1
ATOM 1642 O O . ASN A 1 203 ? -8.110 -11.004 5.841 1.00 81.62 203 ASN A O 1
ATOM 1646 N N . SER A 1 204 ? -7.597 -9.080 4.800 1.00 93.12 204 SER A N 1
ATOM 1647 C CA . SER A 1 204 ? -6.705 -9.693 3.813 1.00 93.12 204 SER A CA 1
ATOM 1648 C C . SER A 1 204 ? -5.419 -10.220 4.450 1.00 93.12 204 SER A C 1
ATOM 1650 O O . SER A 1 204 ? -4.962 -11.298 4.071 1.00 93.12 204 SER A O 1
ATOM 1652 N N . VAL A 1 205 ? -4.872 -9.527 5.458 1.00 88.44 205 VAL A N 1
ATOM 1653 C CA . VAL A 1 205 ? -3.721 -10.026 6.229 1.00 88.44 205 VAL A CA 1
ATOM 1654 C C . VAL A 1 205 ? -4.090 -11.287 7.013 1.00 88.44 205 VAL A C 1
ATOM 1656 O O . VAL A 1 205 ? -3.324 -12.247 7.014 1.00 88.44 205 VAL A O 1
ATOM 1659 N N . GLU A 1 206 ? -5.255 -11.332 7.670 1.00 85.81 206 GLU A N 1
ATOM 1660 C CA . GLU A 1 206 ? -5.685 -12.536 8.403 1.00 85.81 206 GLU A CA 1
ATOM 1661 C C . GLU A 1 206 ? -5.836 -13.749 7.470 1.00 85.81 206 GLU A C 1
ATOM 1663 O O . GLU A 1 206 ? -5.360 -14.843 7.789 1.00 85.81 206 GLU A O 1
ATOM 1668 N N . LYS A 1 207 ? -6.413 -13.535 6.281 1.00 90.38 207 LYS A N 1
ATOM 1669 C CA . LYS A 1 207 ? -6.632 -14.563 5.249 1.00 90.38 207 LYS A CA 1
ATOM 1670 C C . LYS A 1 207 ? -5.396 -14.877 4.393 1.00 90.38 207 LYS A C 1
ATOM 1672 O O . LYS A 1 207 ? -5.491 -15.701 3.482 1.00 90.38 207 LYS A O 1
ATOM 1677 N N . SER A 1 208 ? -4.257 -14.217 4.608 1.00 93.31 208 SER A N 1
ATOM 1678 C CA . SER A 1 208 ? -3.045 -14.491 3.825 1.00 93.31 208 SER A CA 1
ATOM 1679 C C . SER A 1 208 ? -2.421 -15.839 4.206 1.00 93.31 208 SER A C 1
ATOM 1681 O O . SER A 1 208 ? -2.695 -16.392 5.273 1.00 93.31 208 SER A O 1
ATOM 1683 N N . SER A 1 209 ? -1.568 -16.379 3.336 1.00 91.94 209 SER A N 1
ATOM 1684 C CA . SER A 1 209 ? -0.802 -17.605 3.604 1.00 91.94 209 SER A CA 1
ATOM 1685 C C . SER A 1 209 ? 0.510 -17.348 4.352 1.00 91.94 209 SER A C 1
ATOM 1687 O O . SER A 1 209 ? 1.255 -18.292 4.595 1.00 91.94 209 SER A O 1
ATOM 1689 N N . ALA A 1 210 ? 0.813 -16.091 4.699 1.00 91.06 210 ALA A N 1
ATOM 1690 C CA . ALA A 1 210 ? 2.010 -15.738 5.457 1.00 91.06 210 ALA A CA 1
ATOM 1691 C C . ALA A 1 210 ? 2.001 -16.389 6.851 1.00 91.06 210 ALA A C 1
ATOM 1693 O O . ALA A 1 210 ? 0.940 -16.705 7.405 1.00 91.06 210 ALA A O 1
ATOM 1694 N N . SER A 1 211 ? 3.182 -16.562 7.440 1.00 88.62 211 SER A N 1
ATOM 1695 C CA . SER A 1 211 ? 3.299 -17.107 8.792 1.00 88.62 211 SER A CA 1
ATOM 1696 C C . SER A 1 211 ? 2.640 -16.186 9.827 1.00 88.62 211 SER A C 1
ATOM 1698 O O . SER A 1 211 ? 2.515 -14.975 9.635 1.00 88.62 211 SER A O 1
ATOM 1700 N N . ASN A 1 212 ? 2.247 -16.736 10.981 1.00 81.06 212 ASN A N 1
ATOM 1701 C CA . ASN A 1 212 ? 1.676 -15.926 12.066 1.00 81.06 212 ASN A CA 1
ATOM 1702 C C . ASN A 1 212 ? 2.636 -14.826 12.542 1.00 81.06 212 ASN A C 1
ATOM 1704 O O . ASN A 1 212 ? 2.181 -13.739 12.890 1.00 81.06 212 ASN A O 1
ATOM 1708 N N . LYS A 1 213 ? 3.951 -15.086 12.525 1.00 82.62 213 LYS A N 1
ATOM 1709 C CA . LYS A 1 213 ? 4.973 -14.092 12.874 1.00 82.62 213 LYS A CA 1
ATOM 1710 C C . LYS A 1 213 ? 4.943 -12.916 11.896 1.00 82.62 213 LYS A C 1
ATOM 1712 O O . LYS A 1 213 ? 4.787 -11.784 12.338 1.00 82.62 213 LYS A O 1
ATOM 1717 N N . GLU A 1 214 ? 4.998 -13.188 10.591 1.00 87.12 214 GLU A N 1
ATOM 1718 C CA . GLU A 1 214 ? 4.940 -12.152 9.547 1.00 87.12 214 GLU A CA 1
ATOM 1719 C C . GLU A 1 214 ? 3.623 -11.372 9.588 1.00 87.12 214 GLU A C 1
ATOM 1721 O O . GLU A 1 214 ? 3.629 -10.147 9.521 1.00 87.12 214 GLU A O 1
ATOM 1726 N N . LYS A 1 215 ? 2.484 -12.054 9.771 1.00 84.19 215 LYS A N 1
ATOM 1727 C CA . LYS A 1 215 ? 1.174 -11.397 9.915 1.00 84.19 215 LYS A CA 1
ATOM 1728 C C . LYS A 1 215 ? 1.136 -10.447 11.110 1.00 84.19 215 LYS A C 1
ATOM 1730 O O . LYS A 1 215 ? 0.557 -9.366 11.011 1.00 84.19 215 LYS A O 1
ATOM 1735 N N . CYS A 1 216 ? 1.676 -10.867 12.252 1.00 76.12 216 CYS A N 1
ATOM 1736 C CA . CYS A 1 216 ? 1.716 -10.045 13.457 1.00 76.12 216 CYS A CA 1
ATOM 1737 C C . CYS A 1 216 ? 2.619 -8.823 13.273 1.00 76.12 216 CYS A C 1
ATOM 1739 O O . CYS A 1 216 ? 2.202 -7.720 13.624 1.00 76.12 216 CYS A O 1
ATOM 1741 N N . ASP A 1 217 ? 3.806 -9.007 12.694 1.00 79.88 217 ASP A N 1
ATOM 1742 C CA . ASP A 1 217 ? 4.769 -7.925 12.478 1.00 79.88 217 ASP A CA 1
ATOM 1743 C C . ASP A 1 217 ? 4.258 -6.912 11.440 1.00 79.88 217 ASP A C 1
ATOM 1745 O O . ASP A 1 217 ? 4.201 -5.712 11.709 1.00 79.88 217 ASP A O 1
ATOM 1749 N N . PHE A 1 218 ? 3.705 -7.394 10.321 1.00 87.81 218 PHE A N 1
ATOM 1750 C CA . PHE A 1 218 ? 3.057 -6.550 9.314 1.00 87.81 218 PHE A CA 1
ATOM 1751 C C . PHE A 1 218 ? 1.925 -5.706 9.904 1.00 87.81 218 PHE A C 1
ATOM 1753 O O . PHE A 1 218 ? 1.879 -4.496 9.701 1.00 87.81 218 PHE A O 1
ATOM 1760 N N . LYS A 1 219 ? 1.016 -6.315 10.681 1.00 81.31 219 LYS A N 1
ATOM 1761 C CA . LYS A 1 219 ? -0.075 -5.573 11.339 1.00 81.31 219 LYS A CA 1
ATOM 1762 C C . LYS A 1 219 ? 0.443 -4.547 12.333 1.00 81.31 219 LYS A C 1
ATOM 1764 O O . LYS A 1 219 ? -0.149 -3.475 12.444 1.00 81.31 219 LYS A O 1
ATOM 1769 N N . LYS A 1 220 ? 1.505 -4.883 13.073 1.00 73.00 220 LYS A N 1
ATOM 1770 C CA . LYS A 1 220 ? 2.138 -3.963 14.017 1.00 73.00 220 LYS A CA 1
ATOM 1771 C C . LYS A 1 220 ? 2.622 -2.726 13.268 1.00 73.00 220 LYS A C 1
ATOM 1773 O O . LYS A 1 220 ? 2.219 -1.630 13.635 1.00 73.00 220 LYS A O 1
ATOM 1778 N N . GLN A 1 221 ? 3.391 -2.895 12.197 1.00 83.50 221 GLN A N 1
ATOM 1779 C CA . GLN A 1 221 ? 3.920 -1.767 11.432 1.00 83.50 221 GLN A CA 1
ATOM 1780 C C . GLN A 1 221 ? 2.848 -0.974 10.680 1.00 83.50 221 GLN A C 1
ATOM 1782 O O . GLN A 1 221 ? 2.850 0.252 10.759 1.00 83.50 221 GLN A O 1
ATOM 1787 N N . LEU A 1 222 ? 1.900 -1.656 10.026 1.00 83.88 222 LEU A N 1
ATOM 1788 C CA . LEU A 1 222 ? 0.770 -1.029 9.333 1.00 83.88 222 LEU A CA 1
ATOM 1789 C C . LEU A 1 222 ? -0.004 -0.095 10.272 1.00 83.88 222 LEU A C 1
ATOM 1791 O O . LEU A 1 222 ? -0.357 1.020 9.898 1.00 83.88 222 LEU A O 1
ATOM 1795 N N . LEU A 1 223 ? -0.244 -0.535 11.508 1.00 68.75 223 LEU A N 1
ATOM 1796 C CA . LEU A 1 223 ? -0.981 0.259 12.482 1.00 68.75 223 LEU A CA 1
ATOM 1797 C C . LEU A 1 223 ? -0.127 1.351 13.128 1.00 68.75 223 LEU A C 1
ATOM 1799 O O . LEU A 1 223 ? -0.621 2.449 13.362 1.00 68.75 223 LEU A O 1
ATOM 1803 N N . THR A 1 224 ? 1.163 1.104 13.354 1.00 70.56 224 THR A N 1
ATOM 1804 C CA . THR A 1 224 ? 2.092 2.168 13.747 1.00 70.56 224 THR A CA 1
ATOM 1805 C C . THR A 1 224 ? 2.097 3.291 12.704 1.00 70.56 224 THR A C 1
ATOM 1807 O O . THR A 1 224 ? 1.907 4.451 13.064 1.00 70.56 224 THR A O 1
ATOM 1810 N N . HIS A 1 225 ? 2.198 2.956 11.413 1.00 82.56 225 HIS A N 1
ATOM 1811 C CA . HIS A 1 225 ? 2.087 3.919 10.314 1.00 82.56 225 HIS A CA 1
ATOM 1812 C C . HIS A 1 225 ? 0.727 4.633 10.317 1.00 82.56 225 HIS A C 1
ATOM 1814 O O . HIS A 1 225 ? 0.677 5.860 10.256 1.00 82.56 225 HIS A O 1
ATOM 1820 N N . GLN A 1 226 ? -0.379 3.894 10.458 1.00 74.50 226 GLN A N 1
ATOM 1821 C CA . GLN A 1 226 ? -1.719 4.482 10.529 1.00 74.50 226 GLN A CA 1
ATOM 1822 C C . GLN A 1 226 ? -1.854 5.498 11.666 1.00 74.50 226 GLN A C 1
ATOM 1824 O O . GLN A 1 226 ? -2.449 6.549 11.463 1.00 74.50 226 GLN A O 1
ATOM 1829 N N . LEU A 1 227 ? -1.310 5.207 12.850 1.00 62.97 227 LEU A N 1
ATOM 1830 C CA . LEU A 1 227 ? -1.360 6.112 13.998 1.00 62.97 227 LEU A CA 1
ATOM 1831 C C . LEU A 1 227 ? -0.496 7.359 13.790 1.00 62.97 227 LEU A C 1
ATOM 1833 O O . LEU A 1 227 ? -0.926 8.452 14.147 1.00 62.97 227 LEU A O 1
ATOM 1837 N N . PHE A 1 228 ? 0.700 7.214 13.215 1.00 68.25 228 PHE A N 1
ATOM 1838 C CA . PHE A 1 228 ? 1.586 8.352 12.946 1.00 68.25 228 PHE A CA 1
ATOM 1839 C C . PHE A 1 228 ? 1.085 9.254 11.814 1.00 68.25 228 PHE A C 1
ATOM 1841 O O . PHE A 1 228 ? 1.332 10.456 11.838 1.00 68.25 228 PHE A O 1
ATOM 1848 N N . HIS A 1 229 ? 0.347 8.702 10.850 1.00 74.25 229 HIS A N 1
ATOM 1849 C CA . HIS A 1 229 ? -0.172 9.433 9.689 1.00 74.25 229 HIS A CA 1
ATOM 1850 C C . HIS A 1 229 ? -1.698 9.526 9.687 1.00 74.25 229 HIS A C 1
ATOM 1852 O O . HIS A 1 229 ? -2.327 9.604 8.632 1.00 74.25 229 HIS A O 1
ATOM 1858 N N . LEU A 1 230 ? -2.309 9.527 10.871 1.00 66.56 230 LEU A N 1
ATOM 1859 C CA . LEU A 1 230 ? -3.738 9.288 11.031 1.00 66.56 230 LEU A CA 1
ATOM 1860 C C . LEU A 1 230 ? -4.623 10.309 10.312 1.00 66.56 230 LEU A C 1
ATOM 1862 O O . LEU A 1 230 ? -5.626 9.914 9.726 1.00 66.56 230 LEU A O 1
ATOM 1866 N N . SER A 1 231 ? -4.244 11.590 10.288 1.00 66.75 231 SER A N 1
ATOM 1867 C CA . SER A 1 231 ? -4.964 12.630 9.533 1.00 66.75 231 SER A CA 1
ATOM 1868 C C . SER A 1 231 ? -4.994 12.319 8.027 1.00 66.75 231 SER A C 1
ATOM 1870 O O . SER A 1 231 ? -6.062 12.269 7.413 1.00 66.75 231 SER A O 1
ATOM 1872 N N . LYS A 1 232 ? -3.831 11.990 7.449 1.00 80.00 232 LYS A N 1
ATOM 1873 C CA . LYS A 1 232 ? -3.692 11.611 6.036 1.00 80.00 232 LYS A CA 1
ATOM 1874 C C . LYS A 1 232 ? -4.440 10.317 5.719 1.00 80.00 232 LYS A C 1
ATOM 1876 O O . LYS A 1 232 ? -5.261 10.305 4.810 1.00 80.00 232 LYS A O 1
ATOM 1881 N N . VAL A 1 233 ? -4.223 9.267 6.514 1.00 78.25 233 VAL A N 1
ATOM 1882 C CA . VAL A 1 233 ? -4.914 7.981 6.341 1.00 78.25 233 VAL A CA 1
ATOM 1883 C C . VAL A 1 233 ? -6.423 8.159 6.462 1.00 78.25 233 VAL A C 1
ATOM 1885 O O . VAL A 1 233 ? -7.162 7.597 5.666 1.00 78.25 233 VAL A O 1
ATOM 1888 N N . THR A 1 234 ? -6.900 8.972 7.407 1.00 69.06 234 THR A N 1
ATOM 1889 C CA . THR A 1 234 ? -8.330 9.272 7.533 1.00 69.06 234 THR A CA 1
ATOM 1890 C C . THR A 1 234 ? -8.848 9.880 6.241 1.00 69.06 234 THR A C 1
ATOM 1892 O O . THR A 1 234 ? -9.783 9.322 5.678 1.00 69.06 234 THR A O 1
ATOM 1895 N N . LYS A 1 235 ? -8.210 10.944 5.732 1.00 76.62 235 LYS A N 1
ATOM 1896 C CA . LYS A 1 235 ? -8.585 11.595 4.468 1.00 76.62 235 LYS A CA 1
ATOM 1897 C C . LYS A 1 235 ? -8.649 10.604 3.300 1.00 76.62 235 LYS A C 1
ATOM 1899 O O . LYS A 1 235 ? -9.677 10.543 2.626 1.00 76.62 235 LYS A O 1
ATOM 1904 N N . ASP A 1 236 ? -7.602 9.803 3.114 1.00 83.81 236 ASP A N 1
ATOM 1905 C CA . ASP A 1 236 ? -7.526 8.794 2.050 1.00 83.81 236 ASP A CA 1
ATOM 1906 C C . ASP A 1 236 ? -8.676 7.772 2.165 1.00 83.81 236 ASP A C 1
ATOM 1908 O O . ASP A 1 236 ? -9.329 7.421 1.180 1.00 83.81 236 ASP A O 1
ATOM 1912 N N . GLN A 1 237 ? -8.997 7.345 3.389 1.00 79.31 237 GLN A N 1
ATOM 1913 C CA . GLN A 1 237 ? -10.107 6.431 3.662 1.00 79.31 237 GLN A CA 1
ATOM 1914 C C . GLN A 1 237 ? -11.483 7.079 3.426 1.00 79.31 237 GLN A C 1
ATOM 1916 O O . GLN A 1 237 ? -12.403 6.385 2.985 1.00 79.31 237 GLN A O 1
ATOM 1921 N N . LEU A 1 238 ? -11.643 8.394 3.654 1.00 69.31 238 LEU A N 1
ATOM 1922 C CA . LEU A 1 238 ? -12.888 9.105 3.318 1.00 69.31 238 LEU A CA 1
ATOM 1923 C C . LEU A 1 238 ? -13.126 9.114 1.807 1.00 69.31 238 LEU A C 1
ATOM 1925 O O . LEU A 1 238 ? -14.259 8.909 1.370 1.00 69.31 238 LEU A O 1
ATOM 1929 N N . GLU A 1 239 ? -12.077 9.358 1.015 1.00 77.88 239 GLU A N 1
ATOM 1930 C CA . GLU A 1 239 ? -12.152 9.370 -0.451 1.00 77.88 239 GLU A CA 1
ATOM 1931 C C . GLU A 1 239 ? -12.610 8.008 -0.991 1.00 77.88 239 GLU A C 1
ATOM 1933 O O . GLU A 1 239 ? -13.568 7.942 -1.762 1.00 77.88 239 GLU A O 1
ATOM 1938 N N . LEU A 1 240 ? -12.014 6.913 -0.505 1.00 80.44 240 LEU A N 1
ATOM 1939 C CA . LEU A 1 240 ? -12.380 5.550 -0.913 1.00 80.44 240 LEU A CA 1
ATOM 1940 C C . LEU A 1 240 ? -13.837 5.188 -0.603 1.00 80.44 240 LEU A C 1
ATOM 1942 O O . LEU A 1 240 ? -14.472 4.443 -1.350 1.00 80.44 240 LEU A O 1
ATOM 1946 N N . LEU A 1 241 ? -14.377 5.684 0.511 1.00 67.94 241 LEU A N 1
ATOM 1947 C CA . LEU A 1 241 ? -15.768 5.432 0.882 1.00 67.94 241 LEU A CA 1
ATOM 1948 C C . LEU A 1 241 ? -16.745 6.244 0.025 1.00 67.94 241 LEU A C 1
ATOM 1950 O O . LEU A 1 241 ? -17.762 5.694 -0.390 1.00 67.94 241 LEU A O 1
ATOM 1954 N N . LYS A 1 242 ? -16.411 7.497 -0.319 1.00 67.44 242 LYS A N 1
ATOM 1955 C CA . LYS A 1 242 ? -17.206 8.310 -1.259 1.00 67.44 242 LYS A CA 1
ATOM 1956 C C . LYS A 1 242 ? -17.302 7.653 -2.639 1.00 67.44 242 LYS A C 1
ATOM 1958 O O . LYS A 1 242 ? -18.354 7.701 -3.264 1.00 67.44 242 LYS A O 1
ATOM 1963 N N . GLU A 1 243 ? -16.231 7.002 -3.091 1.00 68.75 243 GLU A N 1
ATOM 1964 C CA . GLU A 1 243 ? -16.226 6.229 -4.340 1.00 68.75 243 GLU A CA 1
ATOM 1965 C C . GLU A 1 243 ? -17.107 4.962 -4.264 1.00 68.75 243 GLU A C 1
ATOM 1967 O O . GLU A 1 243 ? -17.662 4.547 -5.281 1.00 68.75 243 GLU A O 1
ATOM 1972 N N . LYS A 1 244 ? -17.255 4.342 -3.078 1.00 64.19 244 LYS A N 1
ATOM 1973 C CA . LYS A 1 244 ? -18.092 3.142 -2.863 1.00 64.19 244 LYS A CA 1
ATOM 1974 C C . LYS A 1 244 ? -19.583 3.451 -2.628 1.00 64.19 244 LYS A C 1
ATOM 1976 O O . LYS A 1 244 ? -20.405 2.602 -2.959 1.00 64.19 244 LYS A O 1
ATOM 1981 N N . GLU A 1 245 ? -19.944 4.609 -2.066 1.00 52.12 245 GLU A N 1
ATOM 1982 C CA . GLU A 1 245 ? -21.336 4.984 -1.718 1.00 52.12 245 GLU A CA 1
ATOM 1983 C C . GLU A 1 245 ? -22.167 5.578 -2.888 1.00 52.12 245 GLU A C 1
ATOM 1985 O O . GLU A 1 245 ? -23.242 6.130 -2.670 1.00 52.12 245 GLU A O 1
ATOM 1990 N N . LEU A 1 246 ? -21.748 5.409 -4.148 1.00 41.75 246 LEU A N 1
ATOM 1991 C CA . LEU A 1 246 ? -22.611 5.634 -5.322 1.00 41.75 246 LEU A CA 1
ATOM 1992 C C . LEU A 1 246 ? -23.084 4.275 -5.865 1.00 41.75 246 LEU A C 1
ATOM 1994 O O . LEU A 1 246 ? -22.433 3.683 -6.729 1.00 41.75 246 LEU A O 1
ATOM 1998 N N . PRO A 1 247 ? -24.188 3.743 -5.305 1.00 38.31 247 PRO A N 1
ATOM 1999 C CA . PRO A 1 247 ? -25.485 3.982 -5.941 1.00 38.31 247 PRO A CA 1
ATOM 2000 C C . PRO A 1 247 ? -26.634 4.320 -4.961 1.00 38.31 247 PRO A C 1
ATOM 2002 O O . PRO A 1 247 ? -26.813 3.660 -3.945 1.00 38.31 247 PRO A O 1
ATOM 2005 N N . SER A 1 248 ? -27.432 5.328 -5.341 1.00 45.94 248 SER A N 1
ATOM 2006 C CA . SER A 1 248 ? -28.871 5.552 -5.066 1.00 45.94 248 SER A CA 1
ATOM 2007 C C . SER A 1 248 ? -29.513 4.967 -3.785 1.00 45.94 248 SER A C 1
ATOM 2009 O O . SER A 1 248 ? -29.653 3.752 -3.659 1.00 45.94 248 SER A O 1
ATOM 2011 N N . ASN A 1 249 ? -30.098 5.864 -2.970 1.00 35.22 249 ASN A N 1
ATOM 2012 C CA . ASN A 1 249 ? -31.125 5.650 -1.922 1.00 35.22 249 ASN A CA 1
ATOM 2013 C C . ASN A 1 249 ? -30.700 5.507 -0.446 1.00 35.22 249 ASN A C 1
ATOM 2015 O O . ASN A 1 249 ? -31.428 4.896 0.336 1.00 35.22 249 ASN A O 1
ATOM 2019 N N . SER A 1 250 ? -29.620 6.147 0.005 1.00 36.94 250 SER A N 1
ATOM 2020 C CA . SER A 1 250 ? -29.457 6.432 1.441 1.00 36.94 250 SER A CA 1
ATOM 2021 C C . SER A 1 250 ? -29.725 7.908 1.723 1.00 36.94 250 SER A C 1
ATOM 2023 O O . SER A 1 250 ? -29.042 8.769 1.179 1.00 36.94 250 SER A O 1
ATOM 2025 N N . ILE A 1 251 ? -30.743 8.147 2.553 1.00 44.53 251 ILE A N 1
ATOM 2026 C CA . ILE A 1 251 ? -31.155 9.404 3.199 1.00 44.53 251 ILE A CA 1
ATOM 2027 C C . ILE A 1 251 ? -30.011 10.425 3.257 1.00 44.53 251 ILE A C 1
ATOM 2029 O O . ILE A 1 251 ? -28.955 10.096 3.793 1.00 44.53 251 ILE A O 1
ATOM 2033 N N . ASP A 1 252 ? -30.262 11.639 2.753 1.00 44.12 252 ASP A N 1
ATOM 2034 C CA . ASP A 1 252 ? -29.413 12.839 2.828 1.00 44.12 252 ASP A CA 1
ATOM 2035 C C . ASP A 1 252 ? -28.724 12.984 4.203 1.00 44.12 252 ASP A C 1
ATOM 2037 O O . ASP A 1 252 ? -29.206 13.661 5.117 1.00 44.12 252 ASP A O 1
ATOM 2041 N N . MET A 1 253 ? -27.572 12.335 4.383 1.00 52.56 253 MET A N 1
ATOM 2042 C CA . MET A 1 253 ? -26.695 12.601 5.512 1.00 52.56 253 MET A CA 1
ATOM 2043 C C . MET A 1 253 ? -25.935 13.875 5.181 1.00 52.56 253 MET A C 1
ATOM 2045 O O . MET A 1 253 ? -25.190 13.947 4.204 1.00 52.56 253 MET A O 1
ATOM 2049 N N . LYS A 1 254 ? -26.123 14.903 6.013 1.00 62.81 254 LYS A N 1
ATOM 2050 C CA . LYS A 1 254 ? -25.390 16.165 5.884 1.00 62.81 254 LYS A CA 1
ATOM 2051 C C . LYS A 1 254 ? -23.879 15.868 5.854 1.00 62.81 254 LYS A C 1
ATOM 2053 O O . LYS A 1 254 ? -23.434 15.044 6.653 1.00 62.81 254 LYS A O 1
ATOM 2058 N N . PRO A 1 255 ? -23.064 16.576 5.046 1.00 62.16 255 PRO A N 1
ATOM 2059 C CA . PRO A 1 255 ? -21.620 16.323 4.913 1.00 62.16 255 PRO A CA 1
ATOM 2060 C C . PRO A 1 255 ? -20.860 16.187 6.247 1.00 62.16 255 PRO A C 1
ATOM 2062 O O . PRO A 1 255 ? -19.942 15.379 6.371 1.00 62.16 255 PRO A O 1
ATOM 2065 N N . LYS A 1 256 ? -21.300 16.931 7.272 1.00 67.44 256 LYS A N 1
ATOM 2066 C CA . LYS A 1 256 ? -20.771 16.882 8.643 1.00 67.44 256 LYS A CA 1
ATOM 2067 C C . LYS A 1 256 ? -20.989 15.530 9.341 1.00 67.44 256 LYS A C 1
ATOM 2069 O O . LYS A 1 256 ? -20.118 15.081 10.078 1.00 67.44 256 LYS A O 1
ATOM 2074 N N . ASP A 1 257 ? -22.132 14.880 9.131 1.00 72.62 257 ASP A N 1
ATOM 2075 C CA . ASP A 1 257 ? -22.412 13.563 9.712 1.00 72.62 257 ASP A CA 1
ATOM 2076 C C . ASP A 1 257 ? -21.657 12.445 8.981 1.00 72.62 257 ASP A C 1
ATOM 2078 O O . ASP A 1 257 ? -21.254 11.473 9.617 1.00 72.62 257 ASP A O 1
ATOM 2082 N N . THR A 1 258 ? -21.392 12.592 7.679 1.00 66.50 258 THR A N 1
ATOM 2083 C CA . THR A 1 258 ? -20.559 11.646 6.918 1.00 66.50 258 THR A CA 1
ATOM 2084 C C . THR A 1 258 ? -19.112 11.661 7.404 1.00 66.50 258 THR A C 1
ATOM 2086 O O . THR A 1 258 ? -18.569 10.605 7.729 1.00 66.50 258 THR A O 1
ATOM 2089 N N . ALA A 1 259 ? -18.508 12.846 7.544 1.00 65.44 259 ALA A N 1
ATOM 2090 C CA . ALA A 1 259 ? -17.156 12.977 8.090 1.00 65.44 259 ALA A CA 1
ATOM 2091 C C . ALA A 1 259 ? -17.073 12.409 9.519 1.00 65.44 259 ALA A C 1
ATOM 2093 O O . ALA A 1 259 ? -16.194 11.603 9.829 1.00 65.44 259 ALA A O 1
ATOM 2094 N N . ALA A 1 260 ? -18.054 12.740 10.367 1.00 73.62 260 ALA A N 1
ATOM 2095 C CA . ALA A 1 260 ? -18.100 12.247 11.737 1.00 73.62 260 ALA A CA 1
ATOM 2096 C C . ALA A 1 260 ? -18.238 10.722 11.829 1.00 73.62 260 ALA A C 1
ATOM 2098 O O . ALA A 1 260 ? -17.567 10.086 12.645 1.00 73.62 260 ALA A O 1
ATOM 2099 N N . ARG A 1 261 ? -19.060 10.120 10.960 1.00 77.56 261 ARG A N 1
ATOM 2100 C CA . ARG A 1 261 ? -19.206 8.665 10.851 1.00 77.56 261 ARG A CA 1
ATOM 2101 C C . ARG A 1 261 ? -17.878 7.988 10.577 1.00 77.56 261 ARG A C 1
ATOM 2103 O O . ARG A 1 261 ? -17.537 7.002 11.225 1.00 77.56 261 ARG A O 1
ATOM 2110 N N . GLN A 1 262 ? -17.129 8.536 9.636 1.00 67.06 262 GLN A N 1
ATOM 2111 C CA . GLN A 1 262 ? -15.880 7.953 9.183 1.00 67.06 262 GLN A CA 1
ATOM 2112 C C . GLN A 1 262 ? -14.777 8.075 10.239 1.00 67.06 262 GLN A C 1
ATOM 2114 O O . GLN A 1 262 ? -14.122 7.078 10.544 1.00 67.06 262 GLN A O 1
ATOM 2119 N N . THR A 1 263 ? -14.623 9.244 10.874 1.00 71.25 263 THR A N 1
ATOM 2120 C CA . THR A 1 263 ? -13.691 9.406 12.004 1.00 71.25 263 THR A CA 1
ATOM 2121 C C . THR A 1 263 ? -13.997 8.396 13.108 1.00 71.25 263 THR A C 1
ATOM 2123 O O . THR A 1 263 ? -13.098 7.721 13.605 1.00 71.25 263 THR A O 1
ATOM 2126 N N . LEU A 1 264 ? -15.274 8.230 13.460 1.00 78.62 264 LEU A N 1
ATOM 2127 C CA . LEU A 1 264 ? -15.693 7.261 14.468 1.00 78.62 264 LEU A CA 1
ATOM 2128 C C . LEU A 1 264 ? -15.414 5.809 14.055 1.00 78.62 264 LEU A C 1
ATOM 2130 O O . LEU A 1 264 ? -14.952 5.028 14.881 1.00 78.62 264 LEU A O 1
ATOM 2134 N N . GLN A 1 265 ? -15.628 5.438 12.793 1.00 72.94 265 GLN A N 1
ATOM 2135 C CA . GLN A 1 265 ? -15.292 4.098 12.297 1.00 72.94 265 GLN A CA 1
ATOM 2136 C C . GLN A 1 265 ? -13.785 3.816 12.358 1.00 72.94 265 GLN A C 1
ATOM 2138 O O . GLN A 1 265 ? -13.385 2.727 12.768 1.00 72.94 265 GLN A O 1
ATOM 2143 N N . VAL A 1 266 ? -12.937 4.796 12.030 1.00 67.56 266 VAL A N 1
ATOM 2144 C CA . VAL A 1 266 ? -11.479 4.669 12.194 1.00 67.56 266 VAL A CA 1
ATOM 2145 C C . VAL A 1 266 ? -11.126 4.441 13.665 1.00 67.56 266 VAL A C 1
ATOM 2147 O O . VAL A 1 266 ? -10.400 3.501 13.976 1.00 67.56 266 VAL A O 1
ATOM 2150 N N . LEU A 1 267 ? -11.693 5.228 14.586 1.00 75.00 267 LEU A N 1
ATOM 2151 C CA . LEU A 1 267 ? -11.474 5.054 16.028 1.00 75.00 267 LEU A CA 1
ATOM 2152 C C . LEU A 1 267 ? -11.921 3.679 16.533 1.00 75.00 267 LEU A C 1
ATOM 2154 O O . LEU A 1 267 ? -11.213 3.061 17.328 1.00 75.00 267 LEU A O 1
ATOM 2158 N N . GLN A 1 268 ? -13.068 3.184 16.058 1.00 78.38 268 GLN A N 1
ATOM 2159 C CA . GLN A 1 268 ? -13.543 1.834 16.359 1.00 78.38 268 GLN A CA 1
ATOM 2160 C C . GLN A 1 268 ? -12.506 0.787 15.948 1.00 78.38 268 GLN A C 1
ATOM 2162 O O . GLN A 1 268 ? -12.158 -0.068 16.762 1.00 78.38 268 GLN A O 1
ATOM 2167 N N . HIS A 1 269 ? -11.970 0.888 14.730 1.00 70.50 269 HIS A N 1
ATOM 2168 C CA . HIS A 1 269 ? -10.924 -0.014 14.252 1.00 70.50 269 HIS A CA 1
ATOM 2169 C C . HIS A 1 269 ? -9.654 0.077 15.098 1.00 70.50 269 HIS A C 1
ATOM 2171 O O . HIS A 1 269 ? -9.176 -0.950 15.573 1.00 70.50 269 HIS A O 1
ATOM 2177 N N . LEU A 1 270 ? -9.164 1.284 15.400 1.00 70.56 270 LEU A N 1
ATOM 2178 C CA . LEU A 1 270 ? -7.977 1.452 16.244 1.00 70.56 270 LEU A CA 1
ATOM 2179 C C . LEU A 1 270 ? -8.149 0.784 17.620 1.00 70.56 270 LEU A C 1
ATOM 2181 O O . LEU A 1 270 ? -7.235 0.130 18.118 1.00 70.56 270 LEU A O 1
ATOM 2185 N N . ILE A 1 271 ? -9.326 0.909 18.239 1.00 74.81 271 ILE A N 1
ATOM 2186 C CA . ILE A 1 271 ? -9.600 0.317 19.556 1.00 74.81 271 ILE A CA 1
ATOM 2187 C C . ILE A 1 271 ? -9.653 -1.212 19.482 1.00 74.81 271 ILE A C 1
ATOM 2189 O O . ILE A 1 271 ? -9.056 -1.886 20.330 1.00 74.81 271 ILE A O 1
ATOM 2193 N N . VAL A 1 272 ? -10.375 -1.756 18.498 1.00 72.31 272 VAL A N 1
ATOM 2194 C CA . VAL A 1 272 ? -10.605 -3.202 18.355 1.00 72.31 272 VAL A CA 1
ATOM 2195 C C . VAL A 1 272 ? -9.338 -3.921 17.884 1.00 72.31 272 VAL A C 1
ATOM 2197 O O . VAL A 1 272 ? -9.021 -4.989 18.406 1.00 72.31 272 VAL A O 1
ATOM 2200 N N . ASP A 1 273 ? -8.556 -3.330 16.986 1.00 65.75 273 ASP A N 1
ATOM 2201 C CA . ASP A 1 273 ? -7.387 -3.983 16.387 1.00 65.75 273 ASP A CA 1
ATOM 2202 C C . ASP A 1 273 ? -6.117 -3.853 17.239 1.00 65.75 273 ASP A C 1
ATOM 2204 O O . ASP A 1 273 ? -5.155 -4.607 17.055 1.00 65.75 273 ASP A O 1
ATOM 2208 N N . ASN A 1 274 ? -6.106 -2.954 18.231 1.00 64.12 274 ASN A N 1
ATOM 2209 C CA . ASN A 1 274 ? -4.976 -2.778 19.147 1.00 64.12 274 ASN A CA 1
ATOM 2210 C C . ASN A 1 274 ? -4.675 -3.995 20.035 1.00 64.12 274 ASN A C 1
ATOM 2212 O O . ASN A 1 274 ? -3.567 -4.057 20.557 1.00 64.12 274 ASN A O 1
ATOM 2216 N N . LYS A 1 275 ? -5.593 -4.972 20.161 1.00 64.25 275 LYS A N 1
ATOM 2217 C CA . LYS A 1 275 ? -5.437 -6.218 20.954 1.00 64.25 275 LYS A CA 1
ATOM 2218 C C . LYS A 1 275 ? -4.691 -5.970 22.278 1.00 64.25 275 LYS A C 1
ATOM 2220 O O . LYS A 1 275 ? -3.495 -6.237 22.387 1.00 64.25 275 LYS A O 1
ATOM 2225 N N . TRP A 1 276 ? -5.392 -5.416 23.266 1.00 66.44 276 TRP A N 1
ATOM 2226 C CA . TRP A 1 276 ? -4.785 -4.903 24.495 1.00 66.44 276 TRP A CA 1
ATOM 2227 C C . TRP A 1 276 ? -4.324 -6.020 25.441 1.00 66.44 276 TRP A C 1
ATOM 2229 O O . TRP A 1 276 ? -5.042 -7.002 25.636 1.00 66.44 276 TRP A O 1
ATOM 2239 N N . GLU A 1 277 ? -3.145 -5.875 26.055 1.00 60.72 277 GLU A N 1
ATOM 2240 C CA . GLU A 1 277 ? -2.647 -6.814 27.070 1.00 60.72 277 GLU A CA 1
ATOM 2241 C C . GLU A 1 277 ? -3.143 -6.394 28.443 1.00 60.72 277 GLU A C 1
ATOM 2243 O O . GLU A 1 277 ? -2.438 -5.862 29.297 1.00 60.72 277 GLU A O 1
ATOM 2248 N N . LEU A 1 278 ? -4.431 -6.623 28.636 1.00 59.38 278 LEU A N 1
ATOM 2249 C CA . LEU A 1 278 ? -5.086 -6.390 29.904 1.00 59.38 278 LEU A CA 1
ATOM 2250 C C . LEU A 1 278 ? -5.049 -7.713 30.653 1.00 59.38 278 LEU A C 1
ATOM 2252 O O . LEU A 1 278 ? -5.629 -8.701 30.197 1.00 59.38 278 LEU A O 1
ATOM 2256 N N . GLY A 1 279 ? -4.370 -7.743 31.801 1.00 54.19 279 GLY A N 1
ATOM 2257 C CA . GLY A 1 279 ? -4.512 -8.847 32.749 1.00 54.19 279 GLY A CA 1
ATOM 2258 C C . GLY A 1 279 ? -5.993 -9.121 33.059 1.00 54.19 279 GLY A C 1
ATOM 2259 O O . GLY A 1 279 ? -6.871 -8.317 32.735 1.00 54.19 279 GLY A O 1
ATOM 2260 N N . TYR A 1 280 ? -6.287 -10.247 33.713 1.00 47.09 280 TYR A N 1
ATOM 2261 C CA . TYR A 1 280 ? -7.643 -10.814 33.862 1.00 47.09 280 TYR A CA 1
ATOM 2262 C C . TYR A 1 280 ? -8.729 -9.847 34.403 1.00 47.09 280 TYR A C 1
ATOM 2264 O O . TYR A 1 280 ? -9.918 -10.106 34.224 1.00 47.09 280 TYR A O 1
ATOM 2272 N N . PHE A 1 281 ? -8.337 -8.719 35.009 1.00 50.22 281 PHE A N 1
ATOM 2273 C CA . PHE A 1 281 ? -9.208 -7.720 35.638 1.00 50.22 281 PHE A CA 1
ATOM 2274 C C . PHE A 1 281 ? -9.191 -6.318 34.980 1.00 50.22 281 PHE A C 1
ATOM 2276 O O . PHE A 1 281 ? -9.879 -5.414 35.454 1.00 50.22 281 PHE A O 1
ATOM 2283 N N . GLY A 1 282 ? -8.436 -6.107 33.893 1.00 60.38 282 GLY A N 1
ATOM 2284 C CA . GLY A 1 282 ? -8.157 -4.764 33.351 1.00 60.38 282 GLY A CA 1
ATOM 2285 C C . GLY A 1 282 ? -9.119 -4.221 32.283 1.00 60.38 282 GLY A C 1
ATOM 2286 O O . GLY A 1 282 ? -9.001 -3.058 31.899 1.00 60.38 282 GLY A O 1
ATOM 2287 N N . GLY A 1 283 ? -10.071 -5.012 31.773 1.00 74.69 283 GLY A N 1
ATOM 2288 C CA . GLY A 1 283 ? -10.839 -4.618 30.584 1.00 74.69 283 GLY A CA 1
ATOM 2289 C C . GLY A 1 283 ? -12.183 -5.305 30.380 1.00 74.69 283 GLY A C 1
ATOM 2290 O O . GLY A 1 283 ? -12.639 -6.099 31.198 1.00 74.69 283 GLY A O 1
ATOM 2291 N N . VAL A 1 284 ? -12.824 -4.974 29.261 1.00 80.50 284 VAL A N 1
ATOM 2292 C CA . VAL A 1 284 ? -14.106 -5.527 28.822 1.00 80.50 284 VAL A CA 1
ATOM 2293 C C . VAL A 1 284 ? -13.866 -6.503 27.680 1.00 80.50 284 VAL A C 1
ATOM 2295 O O . VAL A 1 284 ? -13.188 -6.176 26.706 1.00 80.50 284 VAL A O 1
ATOM 2298 N N . ARG A 1 285 ? -14.427 -7.708 27.805 1.00 81.06 285 ARG A N 1
ATOM 2299 C CA . ARG A 1 285 ? -14.408 -8.716 26.743 1.00 81.06 285 ARG A CA 1
ATOM 2300 C C . ARG A 1 285 ? -15.411 -8.323 25.667 1.00 81.06 285 ARG A C 1
ATOM 2302 O O . ARG A 1 285 ? -16.605 -8.261 25.940 1.00 81.06 285 ARG A O 1
ATOM 2309 N N . ILE A 1 286 ? -14.921 -8.112 24.456 1.00 76.56 286 ILE A N 1
ATOM 2310 C CA . ILE A 1 286 ? -15.733 -7.894 23.264 1.00 76.56 286 ILE A CA 1
ATOM 2311 C C . ILE A 1 286 ? -15.508 -9.038 22.275 1.00 76.56 286 ILE A C 1
ATOM 2313 O O . ILE A 1 286 ? -14.473 -9.713 22.293 1.00 76.56 286 ILE A O 1
ATOM 2317 N N . ARG A 1 287 ? -16.489 -9.262 21.407 1.00 72.56 287 ARG A N 1
ATOM 2318 C CA . ARG A 1 287 ? -16.338 -10.104 20.225 1.00 72.56 287 ARG A CA 1
ATOM 2319 C C . ARG A 1 287 ? -16.352 -9.178 19.021 1.00 72.56 287 ARG A C 1
ATOM 2321 O O . ARG A 1 287 ? -17.292 -8.411 18.866 1.00 72.56 287 ARG A O 1
ATOM 2328 N N . ASP A 1 288 ? -15.308 -9.242 18.208 1.00 59.62 288 ASP A N 1
ATOM 2329 C CA . ASP A 1 288 ? -15.309 -8.562 16.918 1.00 59.62 288 ASP A CA 1
ATOM 2330 C C . ASP A 1 288 ? -16.371 -9.217 16.027 1.00 59.62 288 ASP A C 1
ATOM 2332 O O . ASP A 1 288 ? -16.329 -10.424 15.780 1.00 59.62 288 ASP A O 1
ATOM 2336 N N . GLU A 1 289 ? -17.347 -8.431 15.581 1.00 56.06 289 GLU A N 1
ATOM 2337 C CA . GLU A 1 289 ? -18.462 -8.898 14.754 1.00 56.06 289 GLU A CA 1
ATOM 2338 C C . GLU A 1 289 ? -18.011 -9.379 13.370 1.00 56.06 289 GLU A C 1
ATOM 2340 O O . GLU A 1 289 ? -18.667 -10.222 12.765 1.00 56.06 289 GLU A O 1
ATOM 2345 N N . ASN A 1 290 ? -16.871 -8.889 12.875 1.00 45.78 290 ASN A N 1
ATOM 2346 C CA . ASN A 1 290 ? -16.364 -9.218 11.545 1.00 45.78 290 ASN A CA 1
ATOM 2347 C C . ASN A 1 290 ? -15.485 -10.467 11.541 1.00 45.78 290 ASN A C 1
ATOM 2349 O O . ASN A 1 290 ? -15.505 -11.230 10.577 1.00 45.78 290 ASN A O 1
ATOM 2353 N N . THR A 1 291 ? -14.695 -10.666 12.596 1.00 48.28 291 THR A N 1
ATOM 2354 C CA . THR A 1 291 ? -13.731 -11.777 12.677 1.00 48.28 291 THR A CA 1
ATOM 2355 C C . THR A 1 291 ? -14.160 -12.878 13.647 1.00 48.28 291 THR A C 1
ATOM 2357 O O . THR A 1 291 ? -13.573 -13.958 13.652 1.00 48.28 291 THR A O 1
ATOM 2360 N N . GLY A 1 292 ? -15.160 -12.629 14.499 1.00 56.91 292 GLY A N 1
ATOM 2361 C CA . GLY A 1 292 ? -15.577 -13.528 15.580 1.00 56.91 292 GLY A CA 1
ATOM 2362 C C . GLY A 1 292 ? -14.561 -13.646 16.725 1.00 56.91 292 GLY A C 1
ATOM 2363 O O . GLY A 1 292 ? -14.820 -14.352 17.711 1.00 56.91 292 GLY A O 1
ATOM 2364 N N . ALA A 1 293 ? -13.416 -12.962 16.621 1.00 57.47 293 ALA A N 1
ATOM 2365 C CA . ALA A 1 293 ? -12.330 -13.036 17.582 1.00 57.47 293 ALA A CA 1
ATOM 2366 C C . ALA A 1 293 ? -12.730 -12.391 18.915 1.00 57.47 293 ALA A C 1
ATOM 2368 O O . ALA A 1 293 ? -13.369 -11.338 18.964 1.00 57.47 293 ALA A O 1
ATOM 2369 N N . ARG A 1 294 ? -12.339 -13.032 20.022 1.00 68.88 294 ARG A N 1
ATOM 2370 C CA . ARG A 1 294 ? -12.484 -12.456 21.364 1.00 68.88 294 ARG A CA 1
ATOM 2371 C C . ARG A 1 294 ? -11.329 -11.493 21.614 1.00 68.88 294 ARG A C 1
ATOM 2373 O O . ARG A 1 294 ? -10.173 -11.879 21.453 1.00 68.88 294 ARG A O 1
ATOM 2380 N N . ASN A 1 295 ? -11.643 -10.279 22.047 1.00 72.50 295 ASN A N 1
ATOM 2381 C CA . ASN A 1 295 ? -10.660 -9.282 22.450 1.00 72.50 295 ASN A CA 1
ATOM 2382 C C . ASN A 1 295 ? -11.005 -8.722 23.837 1.00 72.50 295 ASN A C 1
ATOM 2384 O O . ASN A 1 295 ? -12.168 -8.717 24.237 1.00 72.50 295 ASN A O 1
ATOM 2388 N N . ILE A 1 296 ? -9.999 -8.269 24.581 1.00 76.31 296 ILE A N 1
ATOM 2389 C CA . ILE A 1 296 ? -10.174 -7.547 25.841 1.00 76.31 296 ILE A CA 1
ATOM 2390 C C . ILE A 1 296 ? -9.706 -6.120 25.589 1.00 76.31 296 ILE A C 1
ATOM 2392 O O . ILE A 1 296 ? -8.581 -5.916 25.145 1.00 76.31 296 ILE A O 1
ATOM 2396 N N . ILE A 1 297 ? -10.569 -5.139 25.846 1.00 79.12 297 ILE A N 1
ATOM 2397 C CA . ILE A 1 297 ? -10.261 -3.722 25.617 1.00 79.12 297 ILE A CA 1
ATOM 2398 C C . ILE A 1 297 ? -10.400 -2.896 26.904 1.00 79.12 297 ILE A C 1
ATOM 2400 O O . ILE A 1 297 ? -11.187 -3.265 27.781 1.00 79.12 297 ILE A O 1
ATOM 2404 N N . PRO A 1 298 ? -9.675 -1.773 27.052 1.00 80.88 298 PRO A N 1
ATOM 2405 C CA . PRO A 1 298 ? -9.765 -0.938 28.243 1.00 80.88 298 PRO A CA 1
ATOM 2406 C C . PRO A 1 298 ? -11.174 -0.365 28.394 1.00 80.88 298 PRO A C 1
ATOM 2408 O O . PRO A 1 298 ? -11.808 0.006 27.404 1.00 80.88 298 PRO A O 1
ATOM 2411 N N . LYS A 1 299 ? -11.663 -0.236 29.634 1.00 82.44 299 LYS A N 1
ATOM 2412 C CA . LYS A 1 299 ? -13.026 0.261 29.913 1.00 82.44 299 LYS A CA 1
ATOM 2413 C C . LYS A 1 299 ? -13.309 1.613 29.247 1.00 82.44 299 LYS A C 1
ATOM 2415 O O . LYS A 1 299 ? -14.356 1.773 28.633 1.00 82.44 299 LYS A O 1
ATOM 2420 N N . GLY A 1 300 ? -12.362 2.554 29.297 1.00 81.00 300 GLY A N 1
ATOM 2421 C CA . GLY A 1 300 ? -12.520 3.867 28.658 1.00 81.00 300 GLY A CA 1
ATOM 2422 C C . GLY A 1 300 ? -12.689 3.789 27.137 1.00 81.00 300 GLY A C 1
ATOM 2423 O O . GLY A 1 300 ? -13.432 4.571 26.554 1.00 81.00 300 GLY A O 1
ATOM 2424 N N . MET A 1 301 ? -12.052 2.814 26.488 1.00 84.62 301 MET A N 1
ATOM 2425 C CA . MET A 1 301 ? -12.188 2.587 25.048 1.00 84.62 301 MET A CA 1
ATOM 2426 C C . MET A 1 301 ? -13.461 1.822 24.703 1.00 84.62 301 MET A C 1
ATOM 2428 O O . MET A 1 301 ? -14.081 2.094 23.682 1.00 84.62 301 MET A O 1
ATOM 2432 N N . TYR A 1 302 ? -13.908 0.921 25.578 1.00 86.94 302 TYR A N 1
ATOM 2433 C CA . TYR A 1 302 ? -15.220 0.294 25.434 1.00 86.94 302 TYR A CA 1
ATOM 2434 C C . TYR A 1 302 ? -16.352 1.324 25.484 1.00 86.94 302 TYR A C 1
ATOM 2436 O O . TYR A 1 302 ? -17.292 1.247 24.700 1.00 86.94 302 TYR A O 1
ATOM 2444 N N . GLU A 1 303 ? -16.237 2.335 26.345 1.00 88.06 303 GLU A N 1
ATOM 2445 C CA . GLU A 1 303 ? -17.194 3.442 26.375 1.00 88.06 303 GLU A CA 1
ATOM 2446 C C . GLU A 1 303 ? -17.176 4.273 25.083 1.00 88.06 303 GLU A C 1
ATOM 2448 O O . GLU A 1 303 ? -18.223 4.767 24.680 1.00 88.06 303 GLU A O 1
ATOM 2453 N N . ILE A 1 304 ? -16.032 4.393 24.398 1.00 89.06 304 ILE A N 1
ATOM 2454 C CA . ILE A 1 304 ? -15.979 4.976 23.047 1.00 89.06 304 ILE A CA 1
ATOM 2455 C C . ILE A 1 304 ? -16.729 4.077 22.056 1.00 89.06 304 ILE A C 1
ATOM 2457 O O . ILE A 1 304 ? -17.569 4.575 21.310 1.00 89.06 304 ILE A O 1
ATOM 2461 N N . LEU A 1 305 ? -16.492 2.759 22.081 1.00 86.94 305 LEU A N 1
ATOM 2462 C CA . LEU A 1 305 ? -17.188 1.817 21.196 1.00 86.94 305 LEU A CA 1
ATOM 2463 C C . LEU A 1 305 ? -18.711 1.854 21.371 1.00 86.94 305 LEU A C 1
ATOM 2465 O O . LEU A 1 305 ? -19.425 1.831 20.374 1.00 86.94 305 LEU A O 1
ATOM 2469 N N . LYS A 1 306 ? -19.214 1.973 22.605 1.00 90.38 306 LYS A N 1
ATOM 2470 C CA . LYS A 1 306 ? -20.657 2.111 22.863 1.00 90.38 306 LYS A CA 1
ATOM 2471 C C . LYS A 1 306 ? -21.260 3.360 22.231 1.00 90.38 306 LYS A C 1
ATOM 2473 O O . LYS A 1 306 ? -22.377 3.308 21.729 1.00 90.38 306 LYS A O 1
ATOM 2478 N N . GLU A 1 307 ? -20.563 4.494 22.274 1.00 91.00 307 GLU A N 1
ATOM 2479 C CA . GLU A 1 307 ? -21.069 5.719 21.639 1.00 91.00 307 GLU A CA 1
ATOM 2480 C C . GLU A 1 307 ? -21.115 5.586 20.114 1.00 91.00 307 GLU A C 1
ATOM 2482 O O . GLU A 1 307 ? -22.057 6.058 19.478 1.00 91.00 307 GLU A O 1
ATOM 2487 N N . ILE A 1 308 ? -20.144 4.880 19.535 1.00 86.06 308 ILE A N 1
ATOM 2488 C CA . ILE A 1 308 ? -20.127 4.560 18.104 1.00 86.06 308 ILE A CA 1
ATOM 2489 C C . ILE A 1 308 ? -21.298 3.635 17.754 1.00 86.06 308 ILE A C 1
ATOM 2491 O O . ILE A 1 308 ? -22.016 3.886 16.789 1.00 86.06 308 ILE A O 1
ATOM 2495 N N . GLU A 1 309 ? -21.545 2.612 18.570 1.00 85.88 309 GLU A N 1
ATOM 2496 C CA . GLU A 1 309 ? -22.659 1.676 18.398 1.00 85.88 309 GLU A CA 1
ATOM 2497 C C . GLU A 1 309 ? -24.026 2.378 18.482 1.00 85.88 309 GLU A C 1
ATOM 2499 O O . GLU A 1 309 ? -24.924 2.094 17.688 1.00 85.88 309 GLU A O 1
ATOM 2504 N N . LYS A 1 310 ? -24.193 3.349 19.392 1.00 87.50 310 LYS A N 1
ATOM 2505 C CA . LYS A 1 310 ? -25.412 4.174 19.457 1.00 87.50 310 LYS A CA 1
ATOM 2506 C C . LYS A 1 310 ? -25.660 4.920 18.146 1.00 87.50 310 LYS A C 1
ATOM 2508 O O . LYS A 1 310 ? -26.804 4.968 17.698 1.00 87.50 310 LYS A O 1
ATOM 2513 N N . ALA A 1 311 ? -24.617 5.483 17.532 1.00 86.06 311 ALA A N 1
ATOM 2514 C CA . ALA A 1 311 ? -24.739 6.151 16.236 1.00 86.06 311 ALA A CA 1
ATOM 2515 C C . ALA A 1 311 ? -25.076 5.156 15.115 1.00 86.06 311 ALA A C 1
ATOM 2517 O O . ALA A 1 311 ? -25.959 5.417 14.303 1.00 86.06 311 ALA A O 1
ATOM 2518 N N . GLN A 1 312 ? -24.441 3.978 15.118 1.00 81.19 312 GLN A N 1
ATOM 2519 C CA . GLN A 1 312 ? -24.715 2.896 14.161 1.00 81.19 312 GLN A CA 1
ATOM 2520 C C . GLN A 1 312 ? -26.170 2.418 14.213 1.00 81.19 312 GLN A C 1
ATOM 2522 O O . GLN A 1 312 ? -26.767 2.155 13.172 1.00 81.19 312 GLN A O 1
ATOM 2527 N N . LYS A 1 313 ? -26.752 2.342 15.414 1.00 83.12 313 LYS A N 1
ATOM 2528 C CA . LYS A 1 313 ? -28.148 1.943 15.646 1.00 83.12 313 LYS A CA 1
ATOM 2529 C C . LYS A 1 313 ? -29.161 3.080 15.451 1.00 83.12 313 LYS A C 1
ATOM 2531 O O . LYS A 1 313 ? -30.348 2.879 15.686 1.00 83.12 313 LYS A O 1
ATOM 2536 N N . GLY A 1 314 ? -28.713 4.273 15.053 1.00 82.31 314 GLY A N 1
ATOM 2537 C CA . GLY A 1 314 ? -29.581 5.434 14.842 1.00 82.31 314 GLY A CA 1
ATOM 2538 C C . GLY A 1 314 ? -30.112 6.078 16.128 1.00 82.31 314 GLY A C 1
ATOM 2539 O O . GLY A 1 314 ? -31.020 6.899 16.068 1.00 82.31 314 GLY A O 1
ATOM 2540 N N . HIS A 1 315 ? -29.556 5.745 17.298 1.00 89.88 315 HIS A N 1
ATOM 2541 C CA . HIS A 1 315 ? -29.942 6.353 18.579 1.00 89.88 315 HIS A CA 1
ATOM 2542 C C . HIS A 1 315 ? -29.352 7.757 18.787 1.00 89.88 315 HIS A C 1
ATOM 2544 O O . HIS A 1 315 ? -29.765 8.476 19.693 1.00 89.88 315 HIS A O 1
ATOM 2550 N N . THR A 1 316 ? -28.367 8.147 17.980 1.00 89.56 316 THR A N 1
ATOM 2551 C CA . THR A 1 316 ? -27.783 9.492 17.950 1.00 89.56 316 THR A CA 1
ATOM 2552 C C . THR A 1 316 ? -27.259 9.792 16.545 1.00 89.56 316 THR A C 1
ATOM 2554 O O . THR A 1 316 ? -27.059 8.873 15.750 1.00 89.56 316 THR A O 1
ATOM 2557 N N . THR A 1 317 ? -27.020 11.064 16.228 1.00 87.31 317 THR A N 1
ATOM 2558 C CA . THR A 1 317 ? -26.326 11.431 14.987 1.00 87.31 317 THR A CA 1
ATOM 2559 C C . THR A 1 317 ? -24.833 11.142 15.108 1.00 87.31 317 THR A C 1
ATOM 2561 O O . THR A 1 317 ? -24.256 11.147 16.201 1.00 87.31 317 THR A O 1
ATOM 2564 N N . TRP A 1 318 ? -24.174 10.930 13.972 1.00 84.00 318 TRP A N 1
ATOM 2565 C CA . TRP A 1 318 ? -22.735 10.688 13.937 1.00 84.00 318 TRP A CA 1
ATOM 2566 C C . TRP A 1 318 ? -21.930 11.885 14.451 1.00 84.00 318 TRP A C 1
ATOM 2568 O O . TRP A 1 318 ? -20.973 11.700 15.199 1.00 84.00 318 TRP A O 1
ATOM 2578 N N . SER A 1 319 ? -22.347 13.113 14.134 1.00 84.12 319 SER A N 1
ATOM 2579 C CA . SER A 1 319 ? -21.727 14.338 14.659 1.00 84.12 319 SER A CA 1
ATOM 2580 C C . SER A 1 319 ? -21.847 14.478 16.181 1.00 84.12 319 SER A C 1
ATOM 2582 O O . SER A 1 319 ? -20.879 14.870 16.843 1.00 84.12 319 SER A O 1
ATOM 2584 N N . ASN A 1 320 ? -22.996 14.116 16.759 1.00 87.38 320 ASN A N 1
ATOM 2585 C CA . ASN A 1 320 ? -23.177 14.121 18.210 1.00 87.38 320 ASN A CA 1
ATOM 2586 C C . ASN A 1 320 ? -22.317 13.042 18.870 1.00 87.38 320 ASN A C 1
ATOM 2588 O O . ASN A 1 320 ? -21.609 13.332 19.834 1.00 87.38 320 ASN A O 1
ATOM 2592 N N . ALA A 1 321 ? -22.311 11.822 18.325 1.00 89.38 321 ALA A N 1
ATOM 2593 C CA . ALA A 1 321 ? -21.440 10.758 18.813 1.00 89.38 321 ALA A CA 1
ATOM 2594 C C . ALA A 1 321 ? -19.959 11.156 18.749 1.00 89.38 321 ALA A C 1
ATOM 2596 O O . ALA A 1 321 ? -19.234 10.937 19.718 1.00 89.38 321 ALA A O 1
ATOM 2597 N N . LEU A 1 322 ? -19.515 11.811 17.669 1.00 87.38 322 LEU A N 1
ATOM 2598 C CA . LEU A 1 322 ? -18.133 12.276 17.541 1.00 87.38 322 LEU A CA 1
ATOM 2599 C C . LEU A 1 322 ? -17.791 13.300 18.624 1.00 87.38 322 LEU A C 1
ATOM 2601 O O . LEU A 1 322 ? -16.724 13.212 19.225 1.00 87.38 322 LEU A O 1
ATOM 2605 N N . THR A 1 323 ? -18.712 14.217 18.925 1.00 87.50 323 THR A N 1
ATOM 2606 C CA . THR A 1 323 ? -18.539 15.204 20.000 1.00 87.50 323 THR A CA 1
ATOM 2607 C C . THR A 1 323 ? -18.391 14.524 21.364 1.00 87.50 323 THR A C 1
ATOM 2609 O O . THR A 1 323 ? -17.488 14.850 22.135 1.00 87.50 323 THR A O 1
ATOM 2612 N N . VAL A 1 324 ? -19.235 13.532 21.662 1.00 91.38 324 VAL A N 1
ATOM 2613 C CA . VAL A 1 324 ? -19.154 12.776 22.922 1.00 91.38 324 VAL A CA 1
ATOM 2614 C C . VAL A 1 324 ? -17.844 11.987 23.005 1.00 91.38 324 VAL A C 1
ATOM 2616 O O . VAL A 1 324 ? -17.187 11.985 24.048 1.00 91.38 324 VAL A O 1
ATOM 2619 N N . VAL A 1 325 ? -17.434 11.345 21.911 1.00 89.06 325 VAL A N 1
ATOM 2620 C CA . VAL A 1 325 ? -16.174 10.598 21.828 1.00 89.06 325 VAL A CA 1
ATOM 2621 C C . VAL A 1 325 ? -14.968 11.525 21.997 1.00 89.06 325 VAL A C 1
ATOM 2623 O O . VAL A 1 325 ? -14.074 11.200 22.775 1.00 89.06 325 VAL A O 1
ATOM 2626 N N . GLN A 1 326 ? -14.973 12.707 21.374 1.00 88.12 326 GLN A N 1
ATOM 2627 C CA . GLN A 1 326 ? -13.953 13.747 21.557 1.00 88.12 326 GLN A CA 1
ATOM 2628 C C . GLN A 1 326 ? -13.808 14.140 23.030 1.00 88.12 326 GLN A C 1
ATOM 2630 O O . GLN A 1 326 ? -12.697 14.135 23.559 1.00 88.12 326 GLN A O 1
ATOM 2635 N N . ASN A 1 327 ? -14.924 14.387 23.719 1.00 88.44 327 ASN A N 1
ATOM 2636 C CA . ASN A 1 327 ? -14.912 14.728 25.142 1.00 88.44 327 ASN A CA 1
ATOM 2637 C C . ASN A 1 327 ? -14.369 13.576 26.005 1.00 88.44 327 ASN A C 1
ATOM 2639 O O . ASN A 1 327 ? -13.579 13.808 26.919 1.00 88.44 327 ASN A O 1
ATOM 2643 N N . LYS A 1 328 ? -14.745 12.323 25.705 1.00 89.06 328 LYS A N 1
ATOM 2644 C CA . LYS A 1 328 ? -14.228 11.134 26.409 1.00 89.06 328 LYS A CA 1
ATOM 2645 C C . LYS A 1 328 ? -12.722 10.958 26.205 1.00 89.06 328 LYS A C 1
ATOM 2647 O O . LYS A 1 328 ? -12.025 10.607 27.157 1.00 89.06 328 LYS A O 1
ATOM 2652 N N . ILE A 1 329 ? -12.222 11.202 24.994 1.00 86.44 329 ILE A N 1
ATOM 2653 C CA . ILE A 1 329 ? -10.794 11.121 24.661 1.00 86.44 329 ILE A CA 1
ATOM 2654 C C . ILE A 1 329 ? -10.017 12.225 25.376 1.00 86.44 329 ILE A C 1
ATOM 2656 O O . ILE A 1 329 ? -9.038 11.913 26.046 1.00 86.44 329 ILE A O 1
ATOM 2660 N N . ALA A 1 330 ? -10.480 13.477 25.313 1.00 84.88 330 ALA A N 1
ATOM 2661 C CA . ALA A 1 330 ? -9.838 14.599 25.996 1.00 84.88 330 ALA A CA 1
ATOM 2662 C C . ALA A 1 330 ? -9.763 14.371 27.512 1.00 84.88 330 ALA A C 1
ATOM 2664 O O . ALA A 1 330 ? -8.682 14.393 28.093 1.00 84.88 330 ALA A O 1
ATO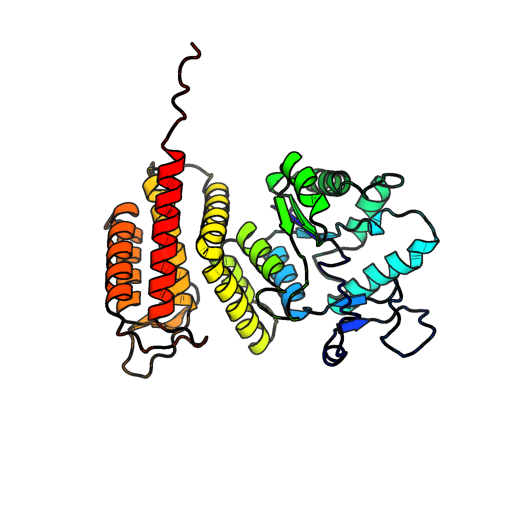M 2665 N N . ALA A 1 331 ? -10.890 14.002 28.128 1.00 85.00 331 ALA A N 1
ATOM 2666 C CA . ALA A 1 331 ? -10.942 13.713 29.556 1.00 85.00 331 ALA A CA 1
ATOM 2667 C C . ALA A 1 331 ? -10.085 12.504 29.960 1.00 85.00 331 ALA A C 1
ATOM 2669 O O . ALA A 1 331 ? -9.680 12.411 31.116 1.00 85.00 331 ALA A O 1
ATOM 2670 N N . SER A 1 332 ? -9.841 11.556 29.050 1.00 83.38 332 SER A N 1
ATOM 2671 C CA . SER A 1 332 ? -8.963 10.413 29.316 1.00 83.38 332 SER A CA 1
ATOM 2672 C C . SER A 1 332 ? -7.491 10.791 29.176 1.00 83.38 332 SER A C 1
ATOM 2674 O O . SER A 1 332 ? -6.701 10.375 30.017 1.00 83.38 332 SER A O 1
ATOM 2676 N N . ALA A 1 333 ? -7.144 11.613 28.181 1.00 79.62 333 ALA A N 1
ATOM 2677 C CA . ALA A 1 333 ? -5.799 12.143 27.981 1.00 79.62 333 ALA A CA 1
ATOM 2678 C C . ALA A 1 333 ? -5.334 13.008 29.168 1.00 79.62 333 ALA A C 1
ATOM 2680 O O . ALA A 1 333 ? -4.190 12.899 29.601 1.00 79.62 333 ALA A O 1
ATOM 2681 N N . ASP A 1 334 ? -6.223 13.818 29.747 1.00 81.75 334 ASP A N 1
ATOM 2682 C CA . ASP A 1 334 ? -5.862 14.723 30.847 1.00 81.75 334 ASP A CA 1
ATOM 2683 C C . ASP A 1 334 ? -5.652 14.012 32.192 1.00 81.75 334 ASP A C 1
ATOM 2685 O O . ASP A 1 334 ? -4.887 14.490 33.028 1.00 81.75 334 ASP A O 1
ATOM 2689 N N . ARG A 1 335 ? -6.291 12.852 32.407 1.00 76.31 335 ARG A N 1
ATOM 2690 C CA . ARG A 1 335 ? -6.206 12.111 33.679 1.00 76.31 335 ARG A CA 1
ATOM 2691 C C . ARG A 1 335 ? -4.865 11.425 33.919 1.00 76.31 335 ARG A C 1
ATOM 2693 O O . ARG A 1 335 ? -4.586 11.116 35.065 1.00 76.31 335 ARG A O 1
ATOM 2700 N N . LYS A 1 336 ? -4.063 11.148 32.884 1.00 62.56 336 LYS A N 1
ATOM 2701 C CA . LYS A 1 336 ? -2.735 10.494 32.968 1.00 62.56 336 LYS A CA 1
ATOM 2702 C C . LYS A 1 336 ? -2.662 9.119 33.682 1.00 62.56 336 LYS A C 1
ATOM 2704 O O . LYS A 1 336 ? -1.603 8.499 33.669 1.00 62.56 336 LYS A O 1
ATOM 2709 N N . ASP A 1 337 ? -3.764 8.588 34.213 1.00 55.44 337 ASP A N 1
ATOM 2710 C CA . ASP A 1 337 ? -3.844 7.341 35.000 1.00 55.44 337 ASP A CA 1
ATOM 2711 C C . ASP A 1 337 ? -4.002 6.068 34.149 1.00 55.44 337 ASP A C 1
ATOM 2713 O O . ASP A 1 337 ? -4.953 5.293 34.282 1.00 55.44 337 ASP A O 1
ATOM 2717 N N . HIS A 1 338 ? -3.072 5.840 33.226 1.00 64.50 338 HIS A N 1
ATOM 2718 C CA . HIS A 1 338 ? -3.271 4.889 32.131 1.00 64.50 338 HIS A CA 1
ATOM 2719 C C . HIS A 1 338 ? -2.047 3.985 31.934 1.00 64.50 338 HIS A C 1
ATOM 2721 O O . HIS A 1 338 ? -1.247 4.179 31.023 1.00 64.50 338 HIS A O 1
ATOM 2727 N N . GLY A 1 339 ? -1.909 2.987 32.816 1.00 58.25 339 GLY A N 1
ATOM 2728 C CA . GLY A 1 339 ? -0.777 2.045 32.878 1.00 58.25 339 GLY A CA 1
ATOM 2729 C C . GLY A 1 339 ? -0.951 0.732 32.103 1.00 58.25 339 GLY A C 1
ATOM 2730 O O . GLY A 1 339 ? -0.211 -0.218 32.343 1.00 58.25 339 GLY A O 1
ATOM 2731 N N . PHE A 1 340 ? -1.945 0.636 31.215 1.00 67.06 340 PHE A N 1
ATOM 2732 C CA . PHE A 1 340 ? -2.162 -0.570 30.415 1.00 67.06 340 PHE A CA 1
ATOM 2733 C C . PHE A 1 340 ? -1.448 -0.483 29.080 1.00 67.06 340 PHE A C 1
ATOM 2735 O O . PHE A 1 340 ? -1.552 0.530 28.390 1.00 67.06 340 PHE A O 1
ATOM 2742 N N . PHE A 1 341 ? -0.808 -1.580 28.693 1.00 61.78 341 PHE A N 1
ATOM 2743 C CA . PHE A 1 341 ? -0.104 -1.696 27.429 1.00 61.78 341 PHE A CA 1
ATOM 2744 C C . PHE A 1 341 ? -0.950 -2.478 26.430 1.00 61.78 341 PHE A C 1
ATOM 2746 O O . PHE A 1 341 ? -1.633 -3.449 26.770 1.00 61.78 341 PHE A O 1
ATOM 2753 N N . ASN A 1 342 ? -0.925 -2.063 25.171 1.00 64.12 342 ASN A N 1
ATOM 2754 C CA . ASN A 1 342 ? -1.330 -2.960 24.101 1.00 64.12 342 ASN A CA 1
ATOM 2755 C C . ASN A 1 342 ? -0.212 -3.974 23.800 1.00 64.12 342 ASN A C 1
ATOM 2757 O O . ASN A 1 342 ? 0.916 -3.822 24.269 1.00 64.12 342 ASN A O 1
ATOM 2761 N N . LYS A 1 343 ? -0.490 -4.976 22.952 1.00 57.34 343 LYS A N 1
ATOM 2762 C CA . LYS A 1 343 ? 0.519 -5.941 22.455 1.00 57.34 343 LYS A CA 1
ATOM 2763 C C . LYS A 1 343 ? 1.727 -5.312 21.742 1.00 57.34 343 LYS A C 1
ATOM 2765 O O . LYS A 1 343 ? 2.601 -6.022 21.253 1.00 57.34 343 LYS A O 1
ATOM 2770 N N . ARG A 1 344 ? 1.758 -3.985 21.620 1.00 52.66 344 ARG A N 1
ATOM 2771 C CA . ARG A 1 344 ? 2.801 -3.188 20.971 1.00 52.66 344 ARG A CA 1
ATOM 2772 C C . ARG A 1 344 ? 3.603 -2.343 21.955 1.00 52.66 344 ARG A C 1
ATOM 2774 O O . ARG A 1 344 ? 4.459 -1.594 21.504 1.00 52.66 344 ARG A O 1
ATOM 2781 N N . GLY A 1 345 ? 3.344 -2.457 23.260 1.00 57.62 345 GLY A N 1
ATOM 2782 C CA . GLY A 1 345 ? 4.011 -1.655 24.285 1.00 57.62 345 GLY A CA 1
ATOM 2783 C C . GLY A 1 345 ? 3.548 -0.195 24.325 1.00 57.62 345 GLY A C 1
ATOM 2784 O O . GLY A 1 345 ? 4.169 0.614 25.009 1.00 57.62 345 GLY A O 1
ATOM 2785 N N . GLU A 1 346 ? 2.465 0.166 23.626 1.00 65.56 346 GLU A N 1
ATOM 2786 C CA . GLU A 1 346 ? 1.875 1.500 23.748 1.00 65.56 346 GLU A CA 1
ATOM 2787 C C . GLU A 1 346 ? 0.928 1.538 24.940 1.00 65.56 346 GLU A C 1
ATOM 2789 O O . GLU A 1 346 ? 0.077 0.657 25.106 1.00 65.56 346 GLU A O 1
ATOM 2794 N N . THR A 1 347 ? 1.040 2.595 25.737 1.00 72.44 347 THR A N 1
ATOM 2795 C CA . THR A 1 347 ? 0.115 2.836 26.837 1.00 72.44 347 THR A CA 1
ATOM 2796 C C . THR A 1 347 ? -1.237 3.312 26.316 1.00 72.44 347 THR A C 1
ATOM 2798 O O . THR A 1 347 ? -1.345 3.947 25.261 1.00 72.44 347 THR A O 1
ATOM 2801 N N . THR A 1 348 ? -2.295 3.081 27.090 1.00 73.94 348 THR A N 1
ATOM 2802 C CA . THR A 1 348 ? -3.601 3.700 26.828 1.00 73.94 348 THR A CA 1
ATOM 2803 C C . THR A 1 348 ? -3.506 5.231 26.780 1.00 73.94 348 THR A C 1
ATOM 2805 O O . THR A 1 348 ? -4.233 5.852 26.010 1.00 73.94 348 THR A O 1
ATOM 2808 N N . GLN A 1 349 ? -2.554 5.835 27.505 1.00 78.62 349 GLN A N 1
ATOM 2809 C CA . GLN A 1 349 ? -2.258 7.270 27.445 1.00 78.62 349 GLN A CA 1
ATOM 2810 C C . GLN A 1 349 ? -1.786 7.713 26.055 1.00 78.62 349 GLN A C 1
ATOM 2812 O O . GLN A 1 349 ? -2.358 8.638 25.483 1.00 78.62 349 GLN A O 1
ATOM 2817 N N . ALA A 1 350 ? -0.795 7.020 25.481 1.00 73.44 350 ALA A N 1
ATOM 2818 C CA . ALA A 1 350 ? -0.268 7.346 24.157 1.00 73.44 350 ALA A CA 1
ATOM 2819 C C . ALA A 1 350 ? -1.362 7.280 23.080 1.00 73.44 350 ALA A C 1
ATOM 2821 O O . ALA A 1 350 ? -1.395 8.112 22.176 1.00 73.44 350 ALA A O 1
ATOM 2822 N N . PHE A 1 351 ? -2.295 6.331 23.202 1.00 77.75 351 PHE A N 1
ATOM 2823 C CA . PHE A 1 351 ? -3.476 6.287 22.344 1.00 77.75 351 PHE A CA 1
ATOM 2824 C C . PHE A 1 351 ? -4.343 7.544 22.504 1.00 77.75 351 PHE A C 1
ATOM 2826 O O . PHE A 1 351 ? -4.679 8.178 21.504 1.00 77.75 351 PHE A O 1
ATOM 2833 N N . TYR A 1 352 ? -4.708 7.919 23.735 1.00 81.94 352 TYR A N 1
ATOM 2834 C CA . TYR A 1 352 ? -5.590 9.064 23.972 1.00 81.94 352 TYR A CA 1
ATOM 2835 C C . TYR A 1 352 ? -4.962 10.390 23.532 1.00 81.94 352 TYR A C 1
ATOM 2837 O O . TYR A 1 352 ? -5.649 11.184 22.892 1.00 81.94 352 TYR A O 1
ATOM 2845 N N . ASP A 1 353 ? -3.672 10.607 23.794 1.00 79.75 353 ASP A N 1
ATOM 2846 C CA . ASP A 1 353 ? -2.969 11.827 23.385 1.00 79.75 353 ASP A CA 1
ATOM 2847 C C . ASP A 1 353 ? -2.899 11.975 21.863 1.00 79.75 353 ASP A C 1
ATOM 2849 O O . ASP A 1 353 ? -3.317 13.005 21.328 1.00 79.75 353 ASP A O 1
ATOM 2853 N N . LYS A 1 354 ? -2.463 10.923 21.154 1.00 74.50 354 LYS A N 1
ATOM 2854 C CA . LYS A 1 354 ? -2.416 10.912 19.680 1.00 74.50 354 LYS A CA 1
ATOM 2855 C C . LYS A 1 354 ? -3.804 11.138 19.083 1.00 74.50 354 LYS A C 1
ATOM 2857 O O . LYS A 1 354 ? -3.976 11.921 18.151 1.00 74.50 354 LYS A O 1
ATOM 2862 N N . THR A 1 355 ? -4.815 10.480 19.647 1.00 76.12 355 THR A N 1
ATOM 2863 C CA . THR A 1 355 ? -6.189 10.596 19.157 1.00 76.12 355 THR A CA 1
ATOM 2864 C C . THR A 1 355 ? -6.760 11.994 19.400 1.00 76.12 355 THR A C 1
ATOM 2866 O O . THR A 1 355 ? -7.442 12.536 18.532 1.00 76.12 355 THR A O 1
ATOM 2869 N N . ARG A 1 356 ? -6.465 12.611 20.552 1.00 83.31 356 ARG A N 1
ATOM 2870 C CA . ARG A 1 356 ? -6.852 13.996 20.852 1.00 83.31 356 ARG A CA 1
ATOM 2871 C C . ARG A 1 356 ? -6.235 14.967 19.851 1.00 83.31 356 ARG A C 1
ATOM 2873 O O . ARG A 1 356 ? -6.963 15.783 19.295 1.00 83.31 356 ARG A O 1
ATOM 2880 N N . GLN A 1 357 ? -4.928 14.857 19.615 1.00 78.31 357 GLN A N 1
ATOM 2881 C CA . GLN A 1 357 ? -4.225 15.700 18.649 1.00 78.31 357 GLN A CA 1
ATOM 2882 C C . GLN A 1 357 ? -4.839 15.561 17.248 1.00 78.31 357 GLN A C 1
ATOM 2884 O O . GLN A 1 357 ? -5.195 16.563 16.636 1.00 78.31 357 GLN A O 1
ATOM 2889 N N . MET A 1 358 ? -5.073 14.328 16.787 1.00 73.38 358 MET A N 1
ATOM 2890 C CA . MET A 1 358 ? -5.729 14.070 15.500 1.00 73.38 358 MET A CA 1
ATOM 2891 C C . MET A 1 358 ? -7.104 14.747 15.401 1.00 73.38 358 MET A C 1
ATOM 2893 O O . MET A 1 358 ? -7.417 15.389 14.400 1.00 73.38 358 MET A O 1
ATOM 2897 N N . LEU A 1 359 ? -7.951 14.592 16.424 1.00 75.81 359 LEU A N 1
ATOM 2898 C CA . LEU A 1 359 ? -9.296 15.173 16.424 1.00 75.81 359 LEU A CA 1
ATOM 2899 C C . LEU A 1 359 ? -9.264 16.705 16.369 1.00 75.81 359 LEU A C 1
ATOM 2901 O O . LEU A 1 359 ? -10.191 17.303 15.820 1.00 75.81 359 LEU A O 1
ATOM 2905 N N . GLN A 1 360 ? -8.218 17.321 16.923 1.00 78.88 360 GLN A N 1
ATOM 2906 C CA . GLN A 1 360 ? -7.997 18.759 16.835 1.00 78.88 360 GLN A CA 1
ATOM 2907 C C . GLN A 1 360 ? -7.560 19.171 15.422 1.00 78.88 360 GLN A C 1
ATOM 2909 O O . GLN A 1 360 ? -8.181 20.050 14.835 1.00 78.88 360 GLN A O 1
ATOM 2914 N N . GLU A 1 361 ? -6.583 18.479 14.831 1.00 69.00 361 GLU A N 1
ATOM 2915 C CA . GLU A 1 361 ? -6.094 18.768 13.473 1.00 69.00 361 GLU A CA 1
ATOM 2916 C C . GLU A 1 361 ? -7.199 18.667 12.410 1.00 69.00 361 GLU A C 1
ATOM 2918 O O . GLU A 1 361 ? -7.272 19.502 11.508 1.00 69.00 361 GLU A O 1
ATOM 2923 N N . LEU A 1 362 ? -8.099 17.682 12.531 1.00 65.69 362 LEU A N 1
ATOM 2924 C CA . LEU A 1 362 ? -9.260 17.551 11.642 1.00 65.69 362 LEU A CA 1
ATOM 2925 C C . LEU A 1 362 ? -10.202 18.763 11.746 1.00 65.69 362 LEU A C 1
ATOM 2927 O O . LEU A 1 362 ? -10.668 19.270 10.728 1.00 65.69 362 LEU A O 1
ATOM 2931 N N . ARG A 1 363 ? -10.449 19.273 12.961 1.00 69.88 363 ARG A N 1
ATOM 2932 C CA . ARG A 1 363 ? -11.268 20.482 13.169 1.00 69.88 363 ARG A CA 1
ATOM 2933 C C . ARG A 1 363 ? -10.595 21.737 12.614 1.00 69.88 363 ARG A C 1
ATOM 2935 O O . ARG A 1 363 ? -11.273 22.598 12.050 1.00 69.88 363 ARG A O 1
ATOM 2942 N N . ASP A 1 364 ? -9.280 21.840 12.763 1.00 69.50 364 ASP A N 1
ATOM 2943 C CA . ASP A 1 364 ? -8.497 22.977 12.272 1.00 69.50 364 ASP A CA 1
ATOM 2944 C C . ASP A 1 364 ? -8.470 23.023 10.731 1.00 69.50 364 ASP A C 1
ATOM 2946 O O . ASP A 1 364 ? -8.444 24.097 10.128 1.00 69.50 364 ASP A O 1
ATOM 2950 N N . GLN A 1 365 ? -8.526 21.865 10.066 1.00 61.31 365 GLN A N 1
ATOM 2951 C CA . GLN A 1 365 ? -8.684 21.780 8.609 1.00 61.31 365 GLN A CA 1
ATOM 2952 C C . GLN A 1 365 ? -10.102 22.164 8.153 1.00 61.31 365 GLN A C 1
ATOM 2954 O O . GLN A 1 365 ? -10.242 22.980 7.243 1.00 61.31 365 GLN A O 1
ATOM 2959 N N . GLU A 1 366 ? -11.151 21.678 8.829 1.00 61.72 366 GLU A N 1
ATOM 2960 C CA . GLU A 1 366 ? -12.551 22.043 8.527 1.00 61.72 366 GLU A CA 1
ATOM 2961 C C . GLU A 1 366 ? -12.837 23.548 8.681 1.00 61.72 366 GLU A C 1
ATOM 2963 O O . GLU A 1 366 ? -13.736 24.093 8.037 1.00 61.72 366 GLU A O 1
ATOM 2968 N N . SER A 1 367 ? -12.108 24.224 9.571 1.00 59.25 367 SER A N 1
ATOM 2969 C CA . SER A 1 367 ? -12.243 25.664 9.814 1.00 59.25 367 SER A CA 1
ATOM 2970 C C . SER A 1 367 ? -11.472 26.506 8.796 1.00 59.25 367 SER A C 1
ATOM 2972 O O . SER A 1 367 ? -11.951 27.577 8.428 1.00 59.25 367 SER A O 1
ATOM 2974 N N . LYS A 1 368 ? -10.348 26.004 8.267 1.00 52.00 368 LYS A N 1
ATOM 2975 C CA . LYS A 1 368 ? -9.608 26.640 7.163 1.00 52.00 368 LYS A CA 1
ATOM 2976 C C . LYS A 1 368 ? -10.354 26.574 5.830 1.00 52.00 368 LYS A C 1
ATOM 2978 O O . LYS A 1 368 ? -10.342 27.548 5.091 1.00 52.00 368 LYS A O 1
ATOM 2983 N N . GLU A 1 369 ? -11.056 25.478 5.543 1.00 49.84 369 GLU A N 1
ATOM 2984 C CA . GLU A 1 369 ? -11.854 25.336 4.310 1.00 49.84 369 GLU A CA 1
ATOM 2985 C C . GLU A 1 369 ? -13.137 26.196 4.296 1.00 49.84 369 GLU A C 1
ATOM 2987 O O . GLU A 1 369 ? -13.767 26.356 3.253 1.00 49.84 369 GLU A O 1
ATOM 2992 N N . LYS A 1 370 ? -13.532 26.781 5.438 1.00 42.31 370 LYS A N 1
ATOM 2993 C CA . LYS A 1 370 ? -14.735 27.625 5.579 1.00 42.31 370 LYS A CA 1
ATOM 2994 C C . LYS A 1 370 ? -14.494 29.130 5.470 1.00 42.31 370 LYS A C 1
ATOM 2996 O O . LYS A 1 370 ? -15.453 29.885 5.618 1.00 42.31 370 LYS A O 1
ATOM 3001 N N . VAL A 1 371 ? -13.265 29.576 5.217 1.00 34.69 371 VAL A N 1
ATOM 3002 C CA . VAL A 1 371 ? -12.967 30.989 4.953 1.00 34.69 371 VAL A CA 1
ATOM 3003 C C . VAL A 1 371 ? -12.788 31.154 3.442 1.00 34.69 371 VAL A C 1
ATOM 3005 O O . VAL A 1 371 ? -11.723 30.812 2.932 1.00 34.69 371 VAL A O 1
ATOM 3008 N N . PRO A 1 372 ? -13.790 31.650 2.690 1.00 37.19 372 PRO A N 1
ATOM 3009 C CA . PRO A 1 372 ? -13.506 32.200 1.376 1.00 37.19 372 PRO A CA 1
ATOM 3010 C C . PRO A 1 372 ? -12.593 33.407 1.592 1.00 37.19 372 PRO A C 1
ATOM 3012 O O . PRO A 1 372 ? -12.886 34.248 2.446 1.00 37.19 372 PRO A O 1
ATOM 3015 N N . GLU A 1 373 ? -11.502 33.498 0.832 1.00 39.81 373 GLU A N 1
ATOM 3016 C CA . GLU A 1 373 ? -10.779 34.756 0.664 1.00 39.81 373 GLU A CA 1
ATOM 3017 C C . GLU A 1 373 ? -11.795 35.826 0.245 1.00 39.81 373 GLU A C 1
ATOM 3019 O O . GLU A 1 373 ? -12.260 35.869 -0.894 1.00 39.81 373 GLU A O 1
ATOM 3024 N N . LEU A 1 374 ? -12.175 36.686 1.190 1.00 37.19 374 LEU A N 1
ATOM 3025 C CA . LEU A 1 374 ? -12.704 37.999 0.873 1.00 37.19 374 LEU A CA 1
ATOM 3026 C C . LEU A 1 374 ? -11.546 38.741 0.215 1.00 37.19 374 LEU A C 1
ATOM 3028 O O . LEU A 1 374 ? -10.681 39.295 0.888 1.00 37.19 374 LEU A O 1
ATOM 3032 N N . SER A 1 375 ? -11.511 38.674 -1.113 1.00 39.78 375 SER A N 1
ATOM 3033 C CA . SER A 1 375 ? -10.673 39.514 -1.951 1.00 39.78 375 SER A CA 1
ATOM 3034 C C . SER A 1 375 ? -10.903 40.969 -1.550 1.00 39.78 375 SER A C 1
ATOM 3036 O O . SER A 1 375 ? -11.980 41.526 -1.785 1.00 39.78 375 SER A O 1
ATOM 3038 N N . SER A 1 376 ? -9.901 41.571 -0.921 1.00 35.00 376 SER A N 1
ATOM 3039 C CA . SER A 1 376 ? -9.839 43.009 -0.694 1.00 35.00 376 SER A CA 1
ATOM 3040 C C . SER A 1 376 ? -9.975 43.734 -2.039 1.00 35.00 376 SER A C 1
ATOM 3042 O O . SER A 1 376 ? -9.333 43.318 -3.009 1.00 35.00 376 SER A O 1
ATOM 3044 N N . PRO A 1 377 ? -10.781 44.804 -2.141 1.00 44.72 377 PRO A N 1
ATOM 3045 C CA . PRO A 1 377 ? -10.842 45.592 -3.358 1.00 44.72 377 PRO A CA 1
ATOM 3046 C C . PRO A 1 377 ? -9.503 46.306 -3.552 1.00 44.72 377 PRO A C 1
ATOM 3048 O O . PRO A 1 377 ? -8.987 46.961 -2.645 1.00 44.72 377 PRO A O 1
ATOM 3051 N N . VAL A 1 378 ? -8.945 46.150 -4.749 1.00 45.41 378 VAL A N 1
ATOM 3052 C CA . VAL A 1 378 ? -7.809 46.934 -5.235 1.00 45.41 378 VAL A CA 1
ATOM 3053 C C . VAL A 1 378 ? -8.204 48.411 -5.178 1.00 45.41 378 VAL A C 1
ATOM 3055 O O . VAL A 1 378 ? -9.231 48.791 -5.741 1.00 45.41 378 VAL A O 1
ATOM 3058 N N . SER A 1 379 ? -7.410 49.210 -4.465 1.00 48.00 379 SER A N 1
ATOM 3059 C CA . SER A 1 379 ? -7.382 50.673 -4.586 1.00 48.00 379 SER A CA 1
ATOM 3060 C C . SER A 1 379 ? -6.118 51.063 -5.328 1.00 48.00 379 SER A C 1
ATOM 3062 O O . SER A 1 379 ? -5.063 50.492 -4.962 1.00 48.00 379 SER A O 1
#

Foldseek 3Di:
DDQFQFEEAEECDQQAFDDPADDPDPPPVPQWPKDDQPPPPDPDPHDPDLLIGTGLQLLLVLLLCQLCVVVRYAYEYQYPLLQDDDPVSPSNNVSSVVNCCVRNNQPDRHHHNVVSNVLNVVCHPPDCVQESVSSQVSVCVVRVHDQCRYEYEDQDPSHCVVSVVSVHHYFHQVCPDDGLALNNSLSSLLVCLLRDAPVSSLVSLVVDPDDPVSSVSSLLSSVVSCLVCVLVSLVSNLVVVVVVPPDDDDPPDDPLLSSLLSLLVVLLCNQQSLQWPAPPPAFDWDQDPVPRDIGGGGPLSVVLVVLSVCCVVVVDGSNVSSVVSLVSLVVVLVVPPWPTAGVNRDTPNNVSVSSNVSSVVVVVVVVVVPDDPPPDDDD